Protein AF-A0A1B6K9X6-F1 (afdb_monomer_lite)

InterPro domains:
  IPR027413 GroEL-like equatorial domain superfamily [G3DSA:1.10.560.10] (1-135)
  IPR027413 GroEL-like equatorial domain superfamily [SSF48592] (14-381)
  IPR042619 BBSome complex assembly protein BBS10 [PTHR14667] (16-102)

Radius of gyration: 28.24 Å; chains: 1; bounding box: 78×57×78 Å

Foldseek 3Di:
DDDDPPPPPVDPLVVLVVLLVLLVVLLVQQVQLDFLNRAFDQAPDPRFTWSASLVSLCSNPVDQDPPPSNNVLNVVLVVCCVQQLHCSNVVSVVVSVLSVVCSVVVDPVVSVVVVVVLVVLVVVCQVPPPFPLDPDLVNLLVLQLRLLSSIDDPVLSVLLSVALSVVVVLPPDLVVLVVCLVLVVQQEAEDAQDAQNPKHKDAFGWWDFDFPDDQDPPPQKFQEDEDDDDPPDDDDPVVVLVCLVVCCVVVCVPPLNLRGQEYEAAPDDDDPVSCVVCVVSNHGYTYHTHPSNVCVVVVVPFHDRGDMWGWDDDDPIITTRTPSRIGIHGYYHHPSVSVNSSSSSSSSSSNVSSCRVVSHGDDDDDCPVVVVSVVSVVVVCVVDPPPPPDDDD

pLDDT: mean 75.6, std 16.77, range [28.75, 97.88]

Sequence (393 aa):
MIRARGTVVHNKEWVVGRVLQASEELVQLVSDAVGPDGRAVLAHPLTTLTRSGAHILNLTFPSTPTDTTLSLLLRSASELHESAGDGVKSFLILVNALLKQVAIKNNGYGLLNELSVLQTLLCSVMSTTKCTCVLTNEVLSGVIATFFSTRFAPTVSAVLSRLVFLWVTKLKNVSEIYRYINNFSSLCIKFNSFPVTSSSVQDGFLIKGLSVRKLPTSENKCFLKVYYQPLDSSPDVGDIETDIIDIIKVDIDSSDYLDCNVLFVTNVVLEERAMFLLNFKNIFAIHGVTVDSIKFLFEHNSVKDGVVVEYHYINEFLWISLQNVSQLLLKGPSATFTKDYSDSVLDCLKMLMFSFKDKSCTVNAGGHFELALVKKIFSESQSKAFTVRMPPV

Structure (mmCIF, N/CA/C/O backbone):
data_AF-A0A1B6K9X6-F1
#
_entry.id   AF-A0A1B6K9X6-F1
#
loop_
_atom_site.group_PDB
_atom_site.id
_atom_site.type_symbol
_atom_site.label_atom_id
_atom_site.label_alt_id
_atom_site.label_comp_id
_atom_site.label_asym_id
_atom_site.label_entity_id
_atom_site.label_seq_id
_atom_site.pdbx_PDB_ins_code
_atom_site.Cartn_x
_atom_site.Cartn_y
_atom_site.Cartn_z
_atom_site.occupancy
_atom_site.B_iso_or_equiv
_atom_site.auth_seq_id
_atom_site.auth_comp_id
_atom_site.auth_asym_id
_atom_site.auth_atom_id
_atom_site.pdbx_PDB_model_num
ATOM 1 N N . MET A 1 1 ? 52.983 -34.587 -20.537 1.00 35.69 1 MET A N 1
ATOM 2 C CA . MET A 1 1 ? 53.032 -33.110 -20.472 1.00 35.69 1 MET A CA 1
ATOM 3 C C . MET A 1 1 ? 51.782 -32.576 -21.167 1.00 35.69 1 MET A C 1
ATOM 5 O O . MET A 1 1 ? 51.754 -32.458 -22.383 1.00 35.69 1 MET A O 1
ATOM 9 N N . ILE A 1 2 ? 50.695 -32.413 -20.409 1.00 31.45 2 ILE A N 1
ATOM 10 C CA . ILE A 1 2 ? 49.364 -32.076 -20.932 1.00 31.45 2 ILE A CA 1
ATOM 11 C C . ILE A 1 2 ? 49.304 -30.560 -21.139 1.00 31.45 2 ILE A C 1
ATOM 13 O O . ILE A 1 2 ? 49.302 -29.798 -20.175 1.00 31.45 2 ILE A O 1
ATOM 17 N N . ARG A 1 3 ? 49.274 -30.114 -22.399 1.00 34.97 3 ARG A N 1
ATOM 18 C CA . ARG A 1 3 ? 48.853 -28.755 -22.756 1.00 34.97 3 ARG A CA 1
ATOM 19 C C . ARG A 1 3 ? 47.348 -28.776 -23.000 1.00 34.97 3 ARG A C 1
ATOM 21 O O . ARG A 1 3 ? 46.900 -29.111 -24.086 1.00 34.97 3 ARG A O 1
ATOM 28 N N . ALA A 1 4 ? 46.592 -28.378 -21.987 1.00 35.78 4 ALA A N 1
ATOM 29 C CA . ALA A 1 4 ? 45.222 -27.914 -22.142 1.00 35.78 4 ALA A C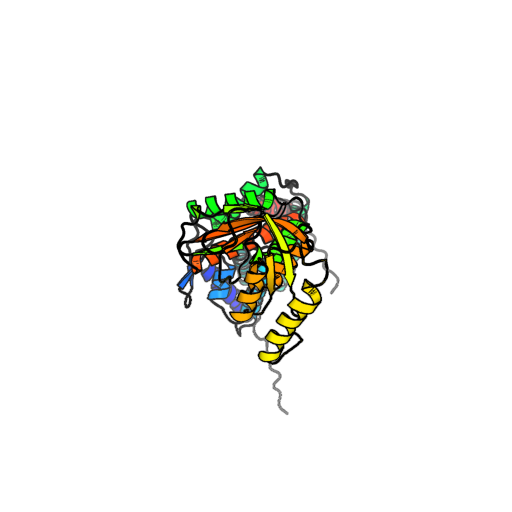A 1
ATOM 30 C C . ALA A 1 4 ? 45.046 -26.690 -21.237 1.00 35.78 4 ALA A C 1
ATOM 32 O O . ALA A 1 4 ? 44.646 -26.787 -20.084 1.00 35.78 4 ALA A O 1
ATOM 33 N N . ARG A 1 5 ? 45.407 -25.518 -21.758 1.00 35.75 5 ARG A N 1
ATOM 34 C CA . ARG A 1 5 ? 44.849 -24.243 -21.298 1.00 35.75 5 ARG A CA 1
ATOM 35 C C . ARG A 1 5 ? 44.069 -23.669 -22.469 1.00 35.75 5 ARG A C 1
ATOM 37 O O . ARG A 1 5 ? 44.508 -22.734 -23.125 1.00 35.75 5 ARG A O 1
ATOM 44 N N . GLY A 1 6 ? 42.935 -24.305 -22.754 1.00 31.83 6 GLY A N 1
ATOM 45 C CA . GLY A 1 6 ? 41.831 -23.615 -23.398 1.00 31.83 6 GLY A CA 1
ATOM 46 C C . GLY A 1 6 ? 41.318 -22.615 -22.377 1.00 31.83 6 GLY A C 1
ATOM 47 O O . GLY A 1 6 ? 40.619 -22.981 -21.437 1.00 31.83 6 GLY A O 1
ATOM 48 N N . THR A 1 7 ? 41.767 -21.371 -22.490 1.00 35.72 7 THR A N 1
ATOM 49 C CA . THR A 1 7 ? 41.155 -20.247 -21.796 1.00 35.72 7 THR A CA 1
ATOM 50 C C . THR A 1 7 ? 39.689 -20.245 -22.187 1.00 35.72 7 THR A C 1
ATOM 52 O O . THR A 1 7 ? 39.345 -20.103 -23.359 1.00 35.72 7 THR A O 1
ATOM 55 N N . VAL A 1 8 ? 38.835 -20.467 -21.196 1.00 38.91 8 VAL A N 1
ATOM 56 C CA . VAL A 1 8 ? 37.388 -20.368 -21.308 1.00 38.91 8 VAL A CA 1
ATOM 57 C C . VAL A 1 8 ? 37.057 -18.914 -21.639 1.00 38.91 8 VAL A C 1
ATOM 59 O O . VAL A 1 8 ? 36.835 -18.083 -20.764 1.00 38.91 8 VAL A O 1
ATOM 62 N N . VAL A 1 9 ? 37.061 -18.585 -22.929 1.00 39.59 9 VAL A N 1
ATOM 63 C CA . VAL A 1 9 ? 36.376 -17.412 -23.466 1.00 39.59 9 VAL A CA 1
ATOM 64 C C . VAL A 1 9 ? 34.896 -17.787 -23.475 1.00 39.59 9 VAL A C 1
ATOM 66 O O . VAL A 1 9 ? 34.323 -18.111 -24.512 1.00 39.59 9 VAL A O 1
ATOM 69 N N . HIS A 1 10 ? 34.270 -17.830 -22.295 1.00 44.19 10 HIS A N 1
ATOM 70 C CA . HIS A 1 10 ? 32.813 -17.866 -22.214 1.00 44.19 10 HIS A CA 1
ATOM 71 C C . HIS A 1 10 ? 32.289 -16.494 -22.642 1.00 44.19 10 HIS A C 1
ATOM 73 O O . HIS A 1 10 ? 32.187 -15.542 -21.877 1.00 44.19 10 HIS A O 1
ATOM 79 N N . ASN A 1 11 ? 32.093 -16.430 -23.954 1.00 52.91 11 ASN A N 1
ATOM 80 C CA . ASN A 1 11 ? 31.238 -15.588 -24.765 1.00 52.91 11 ASN A CA 1
ATOM 81 C C . ASN A 1 11 ? 30.475 -14.477 -24.010 1.00 52.91 11 ASN A C 1
ATOM 83 O O . ASN A 1 11 ? 29.384 -14.694 -23.486 1.00 52.91 11 ASN A O 1
ATOM 87 N N . LYS A 1 12 ? 31.025 -13.255 -23.998 1.00 57.97 12 LYS A N 1
ATOM 88 C CA . LYS A 1 12 ? 30.347 -12.051 -23.475 1.00 57.97 12 LYS A CA 1
ATOM 89 C C . LYS A 1 12 ? 28.970 -11.834 -24.117 1.00 57.97 12 LYS A C 1
ATOM 91 O O . LYS A 1 12 ? 28.047 -11.403 -23.434 1.00 57.97 12 LYS A O 1
ATOM 96 N N . GLU A 1 13 ? 28.822 -12.200 -25.390 1.00 60.56 13 GLU A N 1
ATOM 97 C CA . GLU A 1 13 ? 27.548 -12.161 -26.122 1.00 60.56 13 GLU A CA 1
ATOM 98 C C . GLU A 1 13 ? 26.481 -13.060 -25.483 1.00 60.56 13 GLU A C 1
ATOM 100 O O . GLU A 1 13 ? 25.312 -12.693 -25.411 1.00 60.56 13 GLU A O 1
ATOM 105 N N . TRP A 1 14 ? 26.880 -14.208 -24.933 1.00 63.12 14 TRP A N 1
ATOM 106 C CA . TRP A 1 14 ? 25.955 -15.151 -24.304 1.00 63.12 14 TRP A CA 1
ATOM 107 C C . TRP A 1 14 ? 25.455 -14.671 -22.938 1.00 63.12 14 TRP A C 1
ATOM 109 O O . TRP A 1 14 ? 24.299 -14.899 -22.588 1.00 63.12 14 TRP A O 1
ATOM 119 N N . VAL A 1 15 ? 26.296 -13.959 -22.179 1.00 70.31 15 VAL A N 1
ATOM 120 C CA . VAL A 1 15 ? 25.890 -13.344 -20.905 1.00 70.31 15 VAL A CA 1
ATOM 121 C C . VAL A 1 15 ? 24.918 -12.191 -21.153 1.00 70.31 15 VAL A C 1
ATOM 123 O O . VAL A 1 15 ? 23.877 -12.133 -20.507 1.00 70.31 15 VAL A O 1
ATOM 126 N N . VAL A 1 16 ? 25.204 -11.312 -22.123 1.00 71.75 16 VAL A N 1
ATOM 127 C CA . VAL A 1 16 ? 24.295 -10.210 -22.492 1.00 71.75 16 VAL A CA 1
ATOM 128 C C . VAL A 1 16 ? 22.963 -10.752 -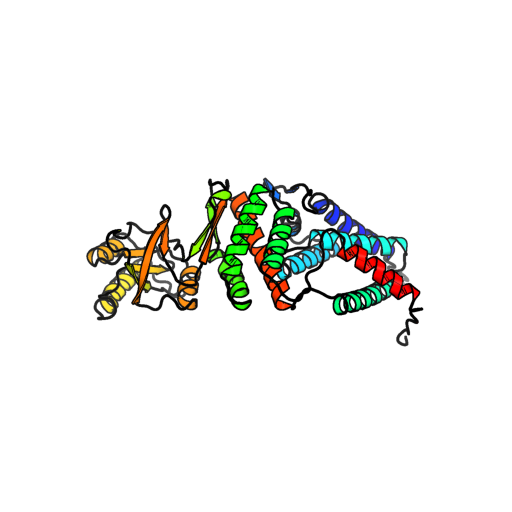23.014 1.00 71.75 16 VAL A C 1
ATOM 130 O O . VAL A 1 16 ? 21.914 -10.262 -22.603 1.00 71.75 16 VAL A O 1
ATOM 133 N N . GLY A 1 17 ? 22.993 -11.800 -23.845 1.00 76.56 17 GLY A N 1
ATOM 134 C CA . GLY A 1 17 ? 21.786 -12.468 -24.336 1.00 76.56 17 GLY A CA 1
ATOM 135 C C . GLY A 1 17 ? 20.910 -13.027 -23.212 1.00 76.56 17 GLY A C 1
ATOM 136 O O . GLY A 1 17 ? 19.704 -12.803 -23.215 1.00 76.56 17 GLY A O 1
ATOM 137 N N . ARG A 1 18 ? 21.508 -13.676 -22.202 1.00 80.44 18 ARG A N 1
ATOM 138 C CA . ARG A 1 18 ? 20.775 -14.176 -21.024 1.00 80.44 18 ARG A CA 1
ATOM 139 C C . ARG A 1 18 ? 20.165 -13.065 -20.175 1.00 80.44 18 ARG A C 1
ATOM 141 O O . ARG A 1 18 ? 19.026 -13.190 -19.742 1.00 80.44 18 ARG A O 1
ATOM 148 N N . VAL A 1 19 ? 20.909 -11.982 -19.942 1.00 83.19 19 VAL A N 1
ATOM 149 C CA . VAL A 1 19 ? 20.421 -10.837 -19.153 1.00 83.19 19 VAL A CA 1
ATOM 150 C C . VAL A 1 19 ? 19.262 -10.145 -19.857 1.00 83.19 19 VAL A C 1
ATOM 152 O O . VAL A 1 19 ? 18.264 -9.811 -19.218 1.00 83.19 19 VAL A O 1
ATOM 155 N N . LEU A 1 20 ? 19.374 -9.966 -21.174 1.00 86.00 20 LEU A N 1
ATOM 156 C CA . LEU A 1 20 ? 18.296 -9.417 -21.979 1.00 86.00 20 LEU A CA 1
ATOM 157 C C . LEU A 1 20 ? 17.062 -10.321 -21.928 1.00 86.00 20 LEU A C 1
ATOM 159 O O . LEU A 1 20 ? 15.985 -9.826 -21.623 1.00 86.00 20 LEU A O 1
ATOM 163 N N . GLN A 1 21 ? 17.225 -11.630 -22.136 1.00 89.44 21 GLN A N 1
ATOM 164 C CA . GLN A 1 21 ? 16.117 -12.582 -22.080 1.00 89.44 21 GLN A CA 1
ATOM 165 C C . GLN A 1 21 ? 15.398 -12.539 -20.723 1.00 89.44 21 GLN A C 1
ATOM 167 O O . GLN A 1 21 ? 14.182 -12.372 -20.682 1.00 89.44 21 GLN A O 1
ATOM 172 N N . ALA A 1 22 ? 16.137 -12.607 -19.611 1.00 89.38 22 ALA A N 1
ATOM 173 C CA . ALA A 1 22 ? 15.551 -12.527 -18.273 1.00 89.38 22 ALA A CA 1
ATOM 174 C C . ALA A 1 22 ? 14.790 -11.205 -18.059 1.00 89.38 22 ALA A C 1
ATOM 176 O O . ALA A 1 22 ? 13.700 -11.185 -17.489 1.00 89.38 22 ALA A O 1
ATOM 177 N N . SER A 1 23 ? 15.334 -10.085 -18.545 1.00 91.69 23 SER A N 1
ATOM 178 C CA . SER A 1 23 ? 14.653 -8.792 -18.467 1.00 91.69 23 SER A CA 1
ATOM 179 C C . SER A 1 23 ? 13.409 -8.718 -19.358 1.00 91.69 23 SER A C 1
ATOM 181 O O . SER A 1 23 ? 12.440 -8.061 -18.977 1.00 91.69 23 SER A O 1
ATOM 183 N N . GLU A 1 24 ? 13.418 -9.349 -20.532 1.00 93.19 24 GLU A N 1
ATOM 184 C CA . GLU A 1 24 ? 12.264 -9.424 -21.431 1.00 93.19 24 GLU A CA 1
ATOM 185 C C . GLU A 1 24 ? 11.139 -10.263 -20.830 1.00 93.19 24 GLU A C 1
ATOM 187 O O . GLU A 1 24 ? 9.991 -9.821 -20.857 1.00 93.19 24 GLU A O 1
ATOM 192 N N . GLU A 1 25 ? 11.469 -11.402 -20.217 1.00 90.94 25 GLU A N 1
ATOM 193 C CA . GLU A 1 25 ? 10.521 -12.244 -19.482 1.00 90.94 25 GLU A CA 1
ATOM 194 C C . GLU A 1 25 ? 9.832 -11.444 -18.366 1.00 90.94 25 GLU A C 1
ATOM 196 O O . GLU A 1 25 ? 8.603 -11.416 -18.279 1.00 90.94 25 GLU A O 1
ATOM 201 N N . LEU A 1 26 ? 10.602 -10.703 -17.559 1.00 92.81 26 LEU A N 1
ATOM 202 C CA . LEU A 1 26 ? 10.048 -9.845 -16.508 1.00 92.81 26 LEU A CA 1
ATOM 203 C C . LEU A 1 26 ? 9.158 -8.724 -17.058 1.00 92.81 26 LEU A C 1
ATOM 205 O O . LEU A 1 26 ? 8.094 -8.455 -16.500 1.00 92.81 26 LEU A O 1
ATOM 209 N N . VAL A 1 27 ? 9.570 -8.062 -18.144 1.00 94.06 27 VAL A N 1
ATOM 210 C CA . VAL A 1 27 ? 8.758 -7.010 -18.773 1.00 94.06 27 VAL A CA 1
ATOM 211 C C . VAL A 1 27 ? 7.464 -7.581 -19.331 1.00 94.06 27 VAL A C 1
ATOM 213 O O . VAL A 1 27 ? 6.418 -6.964 -19.148 1.00 94.06 27 VAL A O 1
ATOM 216 N N . GLN A 1 28 ? 7.500 -8.755 -19.958 1.00 92.12 28 GLN A N 1
ATOM 217 C CA . GLN A 1 28 ? 6.307 -9.393 -20.502 1.00 92.12 28 GLN A CA 1
ATOM 218 C C . GLN A 1 28 ? 5.256 -9.630 -19.410 1.00 92.12 28 GLN A C 1
ATOM 220 O O . GLN A 1 28 ? 4.089 -9.314 -19.625 1.00 92.12 28 GLN A O 1
ATOM 225 N N . LEU A 1 29 ? 5.675 -10.063 -18.215 1.00 90.19 29 LEU A N 1
ATOM 226 C CA . LEU A 1 29 ? 4.779 -10.284 -17.073 1.00 90.19 29 LEU A CA 1
ATOM 227 C C . LEU A 1 29 ? 4.070 -9.013 -16.587 1.00 90.19 29 LEU A C 1
ATOM 229 O O . LEU A 1 29 ? 2.934 -9.083 -16.120 1.00 90.19 29 LEU A O 1
ATOM 233 N N . VAL A 1 30 ? 4.735 -7.855 -16.652 1.00 91.81 30 VAL A N 1
ATOM 234 C CA . VAL A 1 30 ? 4.216 -6.608 -16.061 1.00 91.81 30 VAL A CA 1
ATOM 235 C C . VAL A 1 30 ? 3.679 -5.607 -17.081 1.00 91.81 30 VAL A C 1
ATOM 237 O O . VAL A 1 30 ? 2.974 -4.675 -16.692 1.00 91.81 30 VAL A O 1
ATOM 240 N N . SER A 1 31 ? 4.014 -5.771 -18.363 1.00 88.62 31 SER A N 1
ATOM 241 C CA . SER A 1 31 ? 3.718 -4.810 -19.435 1.00 88.62 31 SER A CA 1
ATOM 242 C C . SER A 1 31 ? 2.223 -4.566 -19.622 1.00 88.62 31 SER A C 1
ATOM 244 O O . SER A 1 31 ? 1.802 -3.415 -19.736 1.00 88.62 31 SER A O 1
ATOM 246 N N . ASP A 1 32 ? 1.417 -5.624 -19.535 1.00 87.38 32 ASP A N 1
ATOM 247 C CA . ASP A 1 32 ? -0.037 -5.532 -19.652 1.00 87.38 32 ASP A CA 1
ATOM 248 C C . ASP A 1 32 ? -0.670 -4.704 -18.526 1.00 87.38 32 ASP A C 1
ATOM 250 O O . ASP A 1 32 ? -1.760 -4.171 -18.711 1.00 87.38 32 ASP A O 1
ATOM 254 N N . ALA A 1 33 ? 0.003 -4.549 -17.380 1.00 88.69 33 ALA A N 1
ATOM 255 C CA . ALA A 1 33 ? -0.499 -3.837 -16.204 1.00 88.69 33 ALA A CA 1
ATOM 256 C C . ALA A 1 33 ? -0.038 -2.369 -16.108 1.00 88.69 33 ALA A C 1
ATOM 258 O O . ALA A 1 33 ? -0.209 -1.735 -15.063 1.00 88.69 33 ALA A O 1
ATOM 259 N N . VAL A 1 34 ? 0.601 -1.819 -17.145 1.00 87.25 34 VAL A N 1
ATOM 260 C CA . VAL A 1 34 ? 1.167 -0.459 -17.130 1.00 87.25 34 VAL A CA 1
ATOM 261 C C . VAL A 1 34 ? 0.091 0.606 -17.353 1.00 87.25 34 VAL A C 1
ATOM 263 O O . VAL A 1 34 ? -0.699 0.525 -18.287 1.00 87.25 34 VAL A O 1
ATOM 266 N N . GLY A 1 35 ? 0.125 1.660 -16.533 1.00 82.31 35 GLY A N 1
ATOM 267 C CA . GLY A 1 35 ? -0.738 2.833 -16.685 1.00 82.31 35 GLY A CA 1
ATOM 268 C C . GLY A 1 35 ? -2.183 2.634 -16.197 1.00 82.31 35 GLY A C 1
ATOM 269 O O . GLY A 1 35 ? -2.524 1.578 -15.665 1.00 82.31 35 GLY A O 1
ATOM 270 N N . PRO A 1 36 ? -3.038 3.662 -16.341 1.00 79.12 36 PRO A N 1
ATOM 271 C CA . PRO A 1 36 ? -4.441 3.619 -15.905 1.00 79.12 36 PRO A CA 1
ATOM 272 C C . PRO A 1 36 ? -5.290 2.609 -16.694 1.00 79.12 36 PRO A C 1
ATOM 274 O O . PRO A 1 36 ? -6.142 1.924 -16.119 1.00 79.12 36 PRO A O 1
ATOM 277 N N . ASP A 1 37 ? -4.995 2.457 -17.986 1.00 83.19 37 ASP A N 1
ATOM 278 C CA . ASP A 1 37 ? -5.657 1.507 -18.890 1.00 83.19 37 ASP A CA 1
ATOM 279 C C . ASP A 1 37 ? -5.031 0.101 -18.851 1.00 83.19 37 ASP A C 1
ATOM 281 O O . ASP A 1 37 ? -5.462 -0.802 -19.574 1.00 83.19 37 ASP A O 1
ATOM 285 N N . GLY A 1 38 ? -4.028 -0.103 -17.990 1.00 83.75 38 GLY A N 1
ATOM 286 C CA . GLY A 1 38 ? -3.403 -1.398 -17.762 1.00 83.75 38 GLY A CA 1
ATOM 287 C C . GLY A 1 38 ? -4.415 -2.444 -17.288 1.00 83.75 38 GLY A C 1
ATOM 288 O O . GLY A 1 38 ? -5.333 -2.174 -16.508 1.00 83.75 38 GLY A O 1
ATOM 289 N N . ARG A 1 39 ? -4.251 -3.677 -17.754 1.00 85.81 39 ARG A N 1
ATOM 290 C CA . ARG A 1 39 ? -5.069 -4.829 -17.382 1.00 85.81 39 ARG A CA 1
ATOM 291 C C . ARG A 1 39 ? -4.602 -5.396 -16.046 1.00 85.81 39 ARG A C 1
ATOM 293 O O . ARG A 1 39 ? -3.418 -5.401 -15.724 1.00 85.81 39 ARG A O 1
ATOM 300 N N . ALA A 1 40 ? -5.554 -5.882 -15.252 1.00 84.00 40 ALA A N 1
ATOM 301 C CA . ALA A 1 40 ? -5.207 -6.683 -14.085 1.00 84.00 40 ALA A CA 1
ATOM 302 C C . ALA A 1 40 ? -4.671 -8.038 -14.551 1.00 84.00 40 ALA A C 1
ATOM 304 O O . ALA A 1 40 ? -5.253 -8.661 -15.441 1.00 84.00 40 ALA A O 1
ATOM 305 N N . VAL A 1 41 ? -3.584 -8.485 -13.935 1.00 85.19 41 VAL A N 1
ATOM 306 C CA . VAL A 1 41 ? -2.979 -9.789 -14.192 1.00 85.19 41 VAL A CA 1
ATOM 307 C C . VAL A 1 41 ? -3.493 -10.761 -13.139 1.00 85.19 41 VAL A C 1
ATOM 309 O O . VAL A 1 41 ? -3.502 -10.452 -11.945 1.00 85.19 41 VAL A O 1
ATOM 312 N N . LEU A 1 42 ? -3.950 -11.928 -13.592 1.00 82.00 42 LEU A N 1
ATOM 313 C CA . LEU A 1 42 ? -4.310 -13.043 -12.725 1.00 82.00 42 LEU A CA 1
ATOM 314 C C . LEU A 1 42 ? -3.062 -13.898 -12.499 1.00 82.00 42 LEU A C 1
ATOM 316 O O . LEU A 1 42 ? -2.611 -14.576 -13.420 1.00 82.00 42 LEU A O 1
ATOM 320 N N . ALA A 1 43 ? -2.518 -13.883 -11.284 1.00 72.19 43 ALA A N 1
ATOM 321 C CA . ALA A 1 43 ? -1.361 -14.706 -10.948 1.00 72.19 43 ALA A CA 1
ATOM 322 C C . ALA A 1 43 ? -1.794 -16.012 -10.253 1.00 72.19 43 ALA A C 1
ATOM 324 O O . ALA A 1 43 ? -2.485 -16.005 -9.228 1.00 72.19 43 ALA A O 1
ATOM 325 N N . HIS A 1 44 ? -1.388 -17.146 -10.825 1.00 63.06 44 HIS A N 1
ATOM 326 C CA . HIS A 1 44 ? -1.560 -18.491 -10.264 1.00 63.06 44 HIS A CA 1
ATOM 327 C C . HIS A 1 44 ? -0.393 -18.791 -9.300 1.00 63.06 44 HIS A C 1
ATOM 329 O O . HIS A 1 44 ? 0.727 -18.406 -9.630 1.00 63.06 44 HIS A O 1
ATOM 335 N N . PRO A 1 45 ? -0.580 -19.460 -8.139 1.00 57.69 45 PRO A N 1
ATOM 336 C CA . PRO A 1 45 ? -1.731 -20.274 -7.709 1.00 57.69 45 PRO A CA 1
ATOM 337 C C . PRO A 1 45 ? -2.803 -19.565 -6.877 1.00 57.69 45 PRO A C 1
ATOM 339 O O . PRO A 1 45 ? -3.807 -20.180 -6.534 1.00 57.69 45 PRO A O 1
ATOM 342 N N . LEU A 1 46 ? -2.630 -18.287 -6.544 1.00 60.00 46 LEU A N 1
ATOM 343 C CA . LEU A 1 46 ? -3.439 -17.639 -5.503 1.00 60.00 46 LEU A CA 1
ATOM 344 C C . LEU A 1 46 ? -4.743 -16.992 -6.000 1.00 60.00 46 LEU A C 1
ATOM 346 O O . LEU A 1 46 ? -5.461 -16.390 -5.206 1.00 60.00 46 LEU A O 1
ATOM 350 N N . THR A 1 47 ? -5.099 -17.132 -7.284 1.00 72.38 47 THR A N 1
ATOM 351 C CA . THR A 1 47 ? -6.291 -16.498 -7.899 1.00 72.38 47 THR A CA 1
ATOM 352 C C . THR A 1 47 ? -6.399 -14.994 -7.597 1.00 72.38 47 THR A C 1
ATOM 354 O O . THR A 1 47 ? -7.489 -14.429 -7.522 1.00 72.38 47 THR A O 1
ATOM 357 N N . THR A 1 48 ? -5.257 -14.331 -7.405 1.00 78.56 48 THR A N 1
ATOM 358 C CA . THR A 1 48 ? -5.199 -12.909 -7.065 1.00 78.56 48 THR A CA 1
ATOM 359 C C . THR A 1 48 ? -5.121 -12.097 -8.349 1.00 78.56 48 THR A C 1
ATOM 361 O O . THR A 1 48 ? -4.222 -12.301 -9.166 1.00 78.56 48 THR A O 1
ATOM 364 N N . LEU A 1 49 ? -6.062 -11.169 -8.515 1.00 83.75 49 LEU A N 1
ATOM 365 C CA . LEU A 1 49 ? -6.025 -10.148 -9.558 1.00 83.75 49 LEU A CA 1
ATOM 366 C C . LEU A 1 49 ? -5.298 -8.922 -9.020 1.00 83.75 49 LEU A C 1
ATOM 368 O O . LEU A 1 49 ? -5.703 -8.374 -7.999 1.00 83.75 49 LEU A O 1
ATOM 372 N N . THR A 1 50 ? -4.252 -8.471 -9.708 1.00 86.19 50 THR A N 1
ATOM 373 C CA . THR A 1 50 ? -3.532 -7.256 -9.310 1.00 86.19 50 THR A CA 1
ATOM 374 C C . THR A 1 50 ? -2.964 -6.509 -10.515 1.00 86.19 50 THR A C 1
ATOM 376 O O . THR A 1 50 ? -2.723 -7.083 -11.576 1.00 86.19 50 THR A O 1
ATOM 379 N N . ARG A 1 51 ? -2.759 -5.200 -10.348 1.00 88.38 51 ARG A N 1
ATOM 380 C CA . ARG A 1 51 ? -2.026 -4.332 -11.289 1.00 88.38 51 ARG A CA 1
ATOM 381 C C . ARG A 1 51 ? -0.681 -3.861 -10.719 1.00 88.38 51 ARG A C 1
ATOM 383 O O . ARG A 1 51 ? 0.057 -3.124 -11.380 1.00 88.38 51 ARG A O 1
ATOM 390 N N . SER A 1 52 ? -0.354 -4.236 -9.479 1.00 88.88 52 SER A N 1
ATOM 391 C CA . SER A 1 52 ? 0.919 -3.877 -8.847 1.00 88.88 52 SER A CA 1
ATOM 392 C C . SER A 1 52 ? 2.050 -4.712 -9.444 1.00 88.88 52 SER A C 1
ATOM 394 O O . SER A 1 52 ? 1.997 -5.937 -9.423 1.00 88.88 52 SER A O 1
ATOM 396 N N . GLY A 1 53 ? 3.092 -4.047 -9.954 1.00 91.25 53 GLY A N 1
ATOM 397 C CA . GLY A 1 53 ? 4.249 -4.735 -10.531 1.00 91.25 53 GLY A CA 1
ATOM 398 C C . GLY A 1 53 ? 4.950 -5.617 -9.500 1.00 91.25 53 GLY A C 1
ATOM 399 O O . GLY A 1 53 ? 5.212 -6.778 -9.776 1.00 91.25 53 GLY A O 1
ATOM 400 N N . ALA A 1 54 ? 5.162 -5.102 -8.286 1.00 91.12 54 ALA A N 1
ATOM 401 C CA . ALA A 1 54 ? 5.767 -5.867 -7.198 1.00 91.12 54 ALA A CA 1
ATOM 402 C C . ALA A 1 54 ? 4.935 -7.106 -6.832 1.00 91.12 54 ALA A C 1
ATOM 404 O O . ALA A 1 54 ? 5.483 -8.195 -6.688 1.00 91.12 54 ALA A O 1
ATOM 405 N N . HIS A 1 55 ? 3.606 -6.970 -6.748 1.00 89.12 55 HIS A N 1
ATOM 406 C CA . HIS A 1 55 ? 2.735 -8.109 -6.452 1.00 89.12 55 HIS A CA 1
ATOM 407 C C . HIS A 1 55 ? 2.748 -9.153 -7.574 1.00 89.12 55 HIS A C 1
ATOM 409 O O . HIS A 1 55 ? 2.827 -10.338 -7.272 1.00 89.12 55 HIS A O 1
ATOM 415 N N . ILE A 1 56 ? 2.729 -8.743 -8.850 1.00 91.12 56 ILE A N 1
ATOM 416 C CA . ILE A 1 56 ? 2.853 -9.673 -9.989 1.00 91.12 56 ILE A CA 1
ATOM 417 C C . ILE A 1 56 ? 4.143 -10.492 -9.860 1.00 91.12 56 ILE A C 1
ATOM 419 O O . ILE A 1 56 ? 4.102 -11.719 -9.961 1.00 91.12 56 ILE A O 1
ATOM 423 N N . LEU A 1 57 ? 5.272 -9.832 -9.584 1.00 91.38 57 LEU A N 1
ATOM 424 C CA . LEU A 1 57 ? 6.571 -10.494 -9.445 1.00 91.38 57 LEU A CA 1
ATOM 425 C C . LEU A 1 57 ? 6.605 -11.445 -8.244 1.00 91.38 57 LEU A C 1
ATOM 427 O O . LEU A 1 57 ? 6.986 -12.598 -8.413 1.00 91.38 57 LEU A O 1
ATOM 431 N N . ASN A 1 58 ? 6.143 -11.010 -7.070 1.00 89.56 58 ASN A N 1
ATOM 432 C CA . ASN A 1 58 ? 6.132 -11.833 -5.854 1.00 89.56 58 ASN A CA 1
ATOM 433 C C . ASN A 1 58 ? 5.202 -13.050 -5.968 1.00 89.56 58 ASN A C 1
ATOM 435 O O . ASN A 1 58 ? 5.489 -14.104 -5.407 1.00 89.56 58 ASN A O 1
ATOM 439 N N . LEU A 1 59 ? 4.086 -12.921 -6.692 1.00 88.00 59 LEU A N 1
ATOM 440 C CA . LEU A 1 59 ? 3.166 -14.035 -6.932 1.00 88.00 59 LEU A CA 1
ATOM 441 C C . LEU A 1 59 ? 3.721 -15.025 -7.963 1.00 88.00 59 LEU A C 1
ATOM 443 O O . LEU A 1 59 ? 3.486 -16.223 -7.836 1.00 88.00 59 LEU A O 1
ATOM 447 N N . THR A 1 60 ? 4.460 -14.534 -8.961 1.00 88.31 60 THR A N 1
ATOM 448 C CA . THR A 1 60 ? 5.084 -15.374 -9.997 1.00 88.31 60 THR A CA 1
ATOM 449 C C . THR A 1 60 ? 6.339 -16.078 -9.475 1.00 88.31 60 THR A C 1
ATOM 451 O O . THR A 1 60 ? 6.590 -17.233 -9.812 1.00 88.31 60 THR A O 1
ATOM 454 N N . PHE A 1 61 ? 7.108 -15.404 -8.616 1.00 88.06 61 PHE A N 1
ATOM 455 C CA . PHE A 1 61 ? 8.366 -15.882 -8.043 1.00 88.06 61 PHE A CA 1
ATOM 456 C C . PHE A 1 61 ? 8.307 -15.837 -6.505 1.00 88.06 61 PHE A C 1
ATOM 458 O O . PHE A 1 61 ? 8.936 -14.978 -5.888 1.00 88.06 61 PHE A O 1
ATOM 465 N N . PRO A 1 62 ? 7.567 -16.760 -5.857 1.00 81.12 62 PRO A N 1
ATOM 466 C CA . PRO A 1 62 ? 7.407 -16.765 -4.399 1.00 81.12 62 PRO A CA 1
ATOM 467 C C . PRO A 1 62 ? 8.704 -17.096 -3.642 1.00 81.12 62 PRO A C 1
ATOM 469 O O . PRO A 1 62 ? 8.810 -16.843 -2.445 1.00 81.12 62 PRO A O 1
ATOM 472 N N . SER A 1 63 ? 9.690 -17.669 -4.332 1.00 83.69 63 SER A N 1
ATOM 473 C CA . SER A 1 63 ? 11.028 -17.962 -3.821 1.00 83.69 63 SER A CA 1
ATOM 474 C C . SER A 1 63 ? 12.081 -17.381 -4.754 1.00 83.69 63 SER A C 1
ATOM 476 O O . SER A 1 63 ? 11.880 -17.365 -5.970 1.00 83.69 63 SER A O 1
ATOM 478 N N . THR A 1 64 ? 13.226 -16.976 -4.200 1.00 79.31 64 THR A N 1
ATOM 479 C CA . THR A 1 64 ? 14.352 -16.448 -4.977 1.00 79.31 64 THR A CA 1
ATOM 480 C C . THR A 1 64 ? 14.756 -17.435 -6.080 1.00 79.31 64 THR A C 1
ATOM 482 O O . THR A 1 64 ? 15.113 -18.574 -5.761 1.00 79.31 64 THR A O 1
ATOM 485 N N . PRO A 1 65 ? 14.701 -17.040 -7.365 1.00 84.12 65 PRO A N 1
ATOM 486 C CA . PRO A 1 65 ? 15.079 -17.932 -8.449 1.00 84.12 65 PRO A CA 1
ATOM 487 C C . PRO A 1 65 ? 16.565 -18.294 -8.391 1.00 84.12 65 PRO A C 1
ATOM 489 O O . PRO A 1 65 ? 17.397 -17.519 -7.921 1.00 84.12 65 PRO A O 1
ATOM 492 N N . THR A 1 66 ? 16.896 -19.479 -8.905 1.00 83.50 66 THR A N 1
ATOM 493 C CA . THR A 1 66 ? 18.276 -19.987 -8.969 1.00 83.50 66 THR A CA 1
ATOM 494 C C . THR A 1 66 ? 19.132 -19.256 -10.004 1.00 83.50 66 THR A C 1
ATOM 496 O O . THR A 1 66 ? 20.356 -19.234 -9.878 1.00 83.50 66 THR A O 1
ATOM 499 N N . ASP A 1 67 ? 18.510 -18.642 -11.014 1.00 85.69 67 ASP A N 1
ATOM 500 C CA . ASP A 1 67 ? 19.201 -17.780 -11.970 1.00 85.69 67 ASP A CA 1
ATOM 501 C C . ASP A 1 67 ? 19.639 -16.476 -11.284 1.00 85.69 67 ASP A C 1
ATOM 503 O O . ASP A 1 67 ? 18.818 -15.678 -10.825 1.00 85.69 67 ASP A O 1
ATOM 507 N N . THR A 1 68 ? 20.953 -16.254 -11.226 1.00 84.81 68 THR A N 1
ATOM 508 C CA . THR A 1 68 ? 21.568 -15.101 -10.555 1.00 84.81 68 THR A CA 1
ATOM 509 C C . THR A 1 68 ? 21.186 -13.761 -11.178 1.00 84.81 68 THR A C 1
ATOM 511 O O . THR A 1 68 ? 21.098 -12.760 -10.469 1.00 84.81 68 THR A O 1
ATOM 514 N N . THR A 1 69 ? 20.939 -13.725 -12.487 1.00 85.00 69 THR A N 1
ATOM 515 C CA . THR A 1 69 ? 20.573 -12.504 -13.211 1.00 85.00 69 THR A CA 1
ATOM 516 C C . THR A 1 69 ? 19.127 -12.133 -12.935 1.00 85.00 69 THR A C 1
ATOM 518 O O . THR A 1 69 ? 18.831 -10.990 -12.585 1.00 85.00 69 THR A O 1
ATOM 521 N N . LEU A 1 70 ? 18.235 -13.120 -13.032 1.00 88.25 70 LEU A N 1
ATOM 522 C CA . LEU A 1 70 ? 16.828 -12.950 -12.689 1.00 88.25 70 LEU A CA 1
ATOM 523 C C . LEU A 1 70 ? 16.677 -12.553 -11.214 1.00 88.25 70 LEU A C 1
ATOM 525 O O . LEU A 1 70 ? 15.949 -11.616 -10.895 1.00 88.25 70 LEU A O 1
ATOM 529 N N . SER A 1 71 ? 17.425 -13.210 -10.321 1.00 88.88 71 SER A N 1
ATOM 530 C CA . SER A 1 71 ? 17.460 -12.885 -8.894 1.00 88.88 71 SER A CA 1
ATOM 531 C C . SER A 1 71 ? 17.919 -11.446 -8.635 1.00 88.88 71 SER A C 1
ATOM 533 O O . SER A 1 71 ? 17.309 -10.760 -7.815 1.00 88.88 71 SER A O 1
ATOM 535 N N . LEU A 1 72 ? 18.935 -10.951 -9.354 1.00 89.56 72 LEU A N 1
ATOM 536 C CA . LEU A 1 72 ? 19.395 -9.568 -9.222 1.00 89.56 72 LEU A CA 1
ATOM 537 C C . LEU A 1 72 ? 18.314 -8.562 -9.642 1.00 89.56 72 LEU A C 1
ATOM 539 O O . LEU A 1 72 ? 18.057 -7.613 -8.904 1.00 89.56 72 LEU A O 1
ATOM 543 N N . LEU A 1 73 ? 17.664 -8.777 -10.791 1.00 90.81 73 LEU A N 1
ATOM 544 C CA . LEU A 1 73 ? 16.604 -7.891 -11.290 1.00 90.81 73 LEU A CA 1
ATOM 545 C C . LEU A 1 73 ? 15.390 -7.868 -10.354 1.00 90.81 73 LEU A C 1
ATOM 547 O O . LEU A 1 73 ? 14.866 -6.794 -10.055 1.00 90.81 73 LEU A O 1
ATOM 551 N N . LEU A 1 74 ? 14.975 -9.036 -9.855 1.00 93.25 74 LEU A N 1
ATOM 552 C CA . LEU A 1 74 ? 13.895 -9.150 -8.874 1.00 93.25 74 LEU A CA 1
ATOM 553 C C . LEU A 1 74 ? 14.253 -8.457 -7.557 1.00 93.25 74 LEU A C 1
ATOM 555 O O . LEU A 1 74 ? 13.423 -7.736 -7.007 1.00 93.25 74 LEU A O 1
ATOM 559 N N . ARG A 1 75 ? 15.494 -8.609 -7.077 1.00 93.19 75 ARG A N 1
ATOM 560 C CA . ARG A 1 75 ? 15.959 -7.923 -5.868 1.00 93.19 75 ARG A CA 1
ATOM 561 C C . ARG A 1 75 ? 15.936 -6.407 -6.043 1.00 93.19 75 ARG A C 1
ATOM 563 O O . ARG A 1 75 ? 15.371 -5.724 -5.200 1.00 93.19 75 ARG A O 1
ATOM 570 N N . SER A 1 76 ? 16.468 -5.881 -7.148 1.00 92.94 76 SER A N 1
ATOM 571 C CA . SER A 1 76 ? 16.434 -4.437 -7.425 1.00 92.94 76 SER A CA 1
ATOM 572 C C . SER A 1 76 ? 15.006 -3.896 -7.548 1.00 92.94 76 SER A C 1
ATOM 574 O O . SER A 1 76 ? 14.721 -2.800 -7.070 1.00 92.94 76 SER A O 1
ATOM 576 N N . ALA A 1 77 ? 14.089 -4.666 -8.142 1.00 93.94 77 ALA A N 1
ATOM 577 C CA . ALA A 1 77 ? 12.672 -4.316 -8.179 1.00 93.94 77 ALA A CA 1
ATOM 578 C C . ALA A 1 77 ? 12.038 -4.295 -6.774 1.00 93.94 77 ALA A C 1
ATOM 580 O O . ALA A 1 77 ? 11.262 -3.385 -6.475 1.00 93.94 77 ALA A O 1
ATOM 581 N N . SER A 1 78 ? 12.384 -5.255 -5.908 1.00 93.06 78 SER A N 1
ATOM 582 C CA . SER A 1 78 ? 11.927 -5.297 -4.512 1.00 93.06 78 SER A CA 1
ATOM 583 C C . SER A 1 78 ? 12.460 -4.115 -3.706 1.00 93.06 78 SER A C 1
ATOM 585 O O . SER A 1 78 ? 11.682 -3.416 -3.069 1.00 93.06 78 SER A O 1
ATOM 587 N N . GLU A 1 79 ? 13.760 -3.824 -3.795 1.00 93.00 79 GLU A N 1
ATOM 588 C CA . GLU A 1 79 ? 14.403 -2.695 -3.105 1.00 93.00 79 GLU A CA 1
ATOM 589 C C . GLU A 1 79 ? 13.787 -1.347 -3.523 1.00 93.00 79 GLU A C 1
ATOM 591 O O . GLU A 1 79 ? 13.519 -0.480 -2.684 1.00 93.00 79 GLU A O 1
ATOM 596 N N . LEU A 1 80 ? 13.493 -1.172 -4.818 1.00 91.69 80 LEU A N 1
ATOM 597 C CA . LEU A 1 80 ? 12.768 0.000 -5.313 1.00 91.69 80 LEU A CA 1
ATOM 598 C C . LEU A 1 80 ? 11.359 0.079 -4.714 1.00 91.69 80 LEU A C 1
ATOM 600 O O . LEU A 1 80 ? 10.927 1.143 -4.281 1.00 91.69 80 LEU A O 1
ATOM 604 N N . HIS A 1 81 ? 10.631 -1.034 -4.676 1.00 92.31 81 HIS A N 1
ATOM 605 C CA . HIS A 1 81 ? 9.280 -1.062 -4.127 1.00 92.31 81 HIS A CA 1
ATOM 606 C C . HIS A 1 81 ? 9.246 -0.794 -2.618 1.00 92.31 81 HIS A C 1
ATOM 608 O O . HIS A 1 81 ? 8.396 -0.047 -2.139 1.00 92.31 81 HIS A O 1
ATOM 614 N N . GLU A 1 82 ? 10.180 -1.361 -1.861 1.00 89.06 82 GLU A N 1
ATOM 615 C CA . GLU A 1 82 ? 10.292 -1.148 -0.419 1.00 89.06 82 GLU A CA 1
ATOM 616 C C . GLU A 1 82 ? 10.596 0.312 -0.076 1.00 89.06 82 GLU A C 1
ATOM 618 O O . GLU A 1 82 ? 10.036 0.840 0.887 1.00 89.06 82 GLU A O 1
ATOM 623 N N . SER A 1 83 ? 11.436 0.966 -0.883 1.00 86.31 83 SER A N 1
ATOM 624 C CA . SER A 1 83 ? 11.851 2.356 -0.677 1.00 86.31 83 SER A CA 1
ATOM 625 C C . SER A 1 83 ? 10.847 3.385 -1.205 1.00 86.31 83 SER A C 1
ATOM 627 O O . SER A 1 83 ? 10.526 4.337 -0.494 1.00 86.31 83 SER A O 1
ATOM 629 N N . ALA A 1 84 ? 10.343 3.207 -2.429 1.00 86.31 84 ALA A N 1
ATOM 630 C CA . ALA A 1 84 ? 9.505 4.186 -3.122 1.00 86.31 84 ALA A CA 1
ATOM 631 C C . ALA A 1 84 ? 8.007 3.837 -3.123 1.00 86.31 84 ALA A C 1
ATOM 633 O O . ALA A 1 84 ? 7.186 4.702 -3.410 1.00 86.31 84 ALA A O 1
ATOM 634 N N . GLY A 1 85 ? 7.618 2.589 -2.848 1.00 86.19 85 GLY A N 1
ATOM 635 C CA . GLY A 1 85 ? 6.222 2.121 -2.883 1.00 86.19 85 GLY A CA 1
ATOM 636 C C . GLY A 1 85 ? 5.629 1.927 -4.288 1.00 86.19 85 GLY A C 1
ATOM 637 O O . GLY A 1 85 ? 4.663 1.180 -4.459 1.00 86.19 85 GLY A O 1
ATOM 638 N N . ASP A 1 86 ? 6.216 2.529 -5.326 1.00 88.56 86 ASP A N 1
ATOM 639 C CA . ASP A 1 86 ? 5.745 2.441 -6.712 1.00 88.56 86 ASP A CA 1
ATOM 640 C C . ASP A 1 86 ? 6.889 2.444 -7.743 1.00 88.56 86 ASP A C 1
ATOM 642 O O . ASP A 1 86 ? 8.055 2.617 -7.403 1.00 88.56 86 ASP A O 1
ATOM 646 N N . GLY A 1 87 ? 6.559 2.236 -9.023 1.00 90.25 87 GLY A N 1
ATOM 647 C CA . GLY A 1 87 ? 7.501 2.422 -10.138 1.00 90.25 87 GLY A CA 1
ATOM 648 C C . GLY A 1 87 ? 8.188 1.156 -10.657 1.00 90.25 87 GLY A C 1
ATOM 649 O O . GLY A 1 87 ? 8.871 1.220 -11.675 1.00 90.25 87 GLY A O 1
ATOM 650 N N . VAL A 1 88 ? 7.948 -0.013 -10.050 1.00 93.62 88 VAL A N 1
ATOM 651 C CA . VAL A 1 88 ? 8.547 -1.305 -10.461 1.00 93.62 88 VAL A CA 1
ATOM 652 C C . VAL A 1 88 ? 8.364 -1.606 -11.950 1.00 93.62 88 VAL A C 1
ATOM 654 O O . VAL A 1 88 ? 9.304 -2.017 -12.624 1.00 93.62 88 VAL A O 1
ATOM 657 N N . LYS A 1 89 ? 7.160 -1.378 -12.487 1.00 92.88 89 LYS A N 1
ATOM 658 C CA . LYS A 1 89 ? 6.863 -1.657 -13.901 1.00 92.88 89 LYS A CA 1
ATOM 659 C C . LYS A 1 89 ? 7.695 -0.766 -14.827 1.00 92.88 89 LYS A C 1
ATOM 661 O O . LYS A 1 89 ? 8.354 -1.264 -15.734 1.00 92.88 89 LYS A O 1
ATOM 666 N N . SER A 1 90 ? 7.704 0.540 -14.558 1.00 91.44 90 SER A N 1
ATOM 667 C CA . SER A 1 90 ? 8.486 1.520 -15.318 1.00 91.44 90 SER A CA 1
ATOM 668 C C . SER A 1 90 ? 9.986 1.248 -15.214 1.00 91.44 90 SER A C 1
ATOM 670 O O . SER A 1 90 ? 10.690 1.341 -16.215 1.00 91.44 90 SER A O 1
ATOM 672 N N . PHE A 1 91 ? 10.463 0.844 -14.033 1.00 92.75 91 PHE A N 1
ATOM 673 C CA . PHE A 1 91 ? 11.844 0.428 -13.810 1.00 92.75 91 PHE A CA 1
ATOM 674 C C . PHE A 1 91 ? 12.233 -0.753 -14.703 1.00 92.75 91 PHE A C 1
ATOM 676 O O . PHE A 1 91 ? 13.204 -0.650 -15.448 1.00 92.75 91 PHE A O 1
ATOM 683 N N . LEU A 1 92 ? 11.456 -1.840 -14.697 1.00 94.12 92 LEU A N 1
ATOM 684 C CA . LEU A 1 92 ? 11.748 -3.015 -15.523 1.00 94.12 92 LEU A CA 1
ATOM 685 C C . LEU A 1 92 ? 11.728 -2.691 -17.021 1.00 94.12 92 LEU A C 1
ATOM 687 O O . LEU A 1 92 ? 12.604 -3.134 -17.761 1.00 94.12 92 LEU A O 1
ATOM 691 N N . ILE A 1 93 ? 10.765 -1.880 -17.467 1.00 92.38 93 ILE A N 1
ATOM 692 C CA . ILE A 1 93 ? 10.670 -1.439 -18.866 1.00 92.38 93 ILE A CA 1
ATOM 693 C C . ILE A 1 93 ? 11.896 -0.615 -19.261 1.00 92.38 93 ILE A C 1
ATOM 695 O O . ILE A 1 93 ? 12.473 -0.850 -20.324 1.00 92.38 93 ILE A O 1
ATOM 699 N N . LEU A 1 94 ? 12.320 0.316 -18.402 1.00 89.06 94 LEU A N 1
ATOM 700 C CA . LEU A 1 94 ? 13.495 1.147 -18.641 1.00 89.06 94 LEU A CA 1
ATOM 701 C C . LEU A 1 94 ? 14.776 0.306 -18.683 1.00 89.06 94 LEU A C 1
ATOM 703 O O . LEU A 1 94 ? 15.568 0.455 -19.610 1.00 89.06 94 LEU A O 1
ATOM 707 N N . VAL A 1 95 ? 14.964 -0.604 -17.724 1.00 89.06 95 VAL A N 1
ATOM 708 C CA . VAL A 1 95 ? 16.122 -1.510 -17.681 1.00 89.06 95 VAL A CA 1
ATOM 709 C C . VAL A 1 95 ? 16.180 -2.368 -18.942 1.00 89.06 95 VAL A C 1
ATOM 711 O O . VAL A 1 95 ? 17.221 -2.414 -19.594 1.00 89.06 95 VAL A O 1
ATOM 714 N N . ASN A 1 96 ? 15.062 -2.972 -19.349 1.00 90.75 96 ASN A N 1
ATOM 715 C CA . ASN A 1 96 ? 15.000 -3.765 -20.573 1.00 90.75 96 ASN A CA 1
ATOM 716 C C . ASN A 1 96 ? 15.325 -2.928 -21.820 1.00 90.75 96 ASN A C 1
ATOM 718 O O . ASN A 1 96 ? 16.091 -3.352 -22.683 1.00 90.75 96 ASN A O 1
ATOM 722 N N . ALA A 1 97 ? 14.781 -1.710 -21.913 1.00 87.81 97 ALA A N 1
ATOM 723 C CA . ALA A 1 97 ? 15.062 -0.807 -23.025 1.00 87.81 97 ALA A CA 1
ATOM 724 C C . ALA A 1 97 ? 16.556 -0.457 -23.112 1.00 87.81 97 ALA A C 1
ATOM 726 O O . ALA A 1 97 ? 17.123 -0.464 -24.206 1.00 87.81 97 ALA A O 1
ATOM 727 N N . LEU A 1 98 ? 17.208 -0.212 -21.971 1.00 82.94 98 LEU A N 1
ATOM 728 C CA . LEU A 1 98 ? 18.651 0.014 -21.909 1.00 82.94 98 LEU A CA 1
ATOM 729 C C . LEU A 1 98 ? 19.428 -1.239 -22.331 1.00 82.94 98 LEU A C 1
ATOM 731 O O . LEU A 1 98 ? 20.319 -1.126 -23.169 1.00 82.94 98 LEU A O 1
ATOM 735 N N . LEU A 1 99 ? 19.054 -2.425 -21.835 1.00 82.69 99 LEU A N 1
ATOM 736 C CA . LEU A 1 99 ? 19.676 -3.710 -22.185 1.00 82.69 99 LEU A CA 1
ATOM 737 C C . LEU A 1 99 ? 19.612 -4.011 -23.692 1.00 82.69 99 LEU A C 1
ATOM 739 O O . LEU A 1 99 ? 20.604 -4.452 -24.275 1.00 82.69 99 LEU A O 1
ATOM 743 N N . LYS A 1 100 ? 18.493 -3.689 -24.353 1.00 86.06 100 LYS A N 1
ATOM 744 C CA . LYS A 1 100 ? 18.356 -3.813 -25.816 1.00 86.06 100 LYS A CA 1
ATOM 745 C C . LYS A 1 100 ? 19.367 -2.958 -26.572 1.00 86.06 100 LYS A C 1
ATOM 747 O O . LYS A 1 100 ? 19.944 -3.421 -27.552 1.00 86.06 100 LYS A O 1
ATOM 752 N N . GLN A 1 101 ? 19.632 -1.737 -26.105 1.00 78.75 101 GLN A N 1
ATOM 753 C CA . GLN A 1 101 ? 20.647 -0.875 -26.720 1.00 78.75 101 GLN A CA 1
ATOM 754 C C . GLN A 1 101 ? 22.058 -1.464 -26.580 1.00 78.75 101 GLN A C 1
ATOM 756 O O . GLN A 1 101 ? 22.863 -1.357 -27.506 1.00 78.75 101 GLN A O 1
ATOM 761 N N . VAL A 1 102 ? 22.349 -2.141 -25.463 1.00 74.50 102 VAL A N 1
ATOM 762 C CA . VAL A 1 102 ? 23.629 -2.847 -25.251 1.00 74.50 102 VAL A CA 1
ATOM 763 C C . VAL A 1 102 ? 23.815 -3.965 -26.259 1.00 74.50 102 VAL A C 1
ATOM 765 O O . VAL A 1 102 ? 24.878 -4.065 -26.873 1.00 74.50 102 VAL A O 1
ATOM 768 N N . ALA A 1 103 ? 22.779 -4.790 -26.422 1.00 74.50 103 ALA A N 1
ATOM 769 C CA . ALA A 1 103 ? 22.807 -5.940 -27.312 1.00 74.50 103 ALA A CA 1
ATOM 770 C C . ALA A 1 103 ? 23.038 -5.511 -28.770 1.00 74.50 103 ALA A C 1
ATOM 772 O O . ALA A 1 103 ? 23.818 -6.139 -29.475 1.00 74.50 103 ALA A O 1
ATOM 773 N N . ILE A 1 104 ? 22.437 -4.393 -29.199 1.00 76.12 104 ILE A N 1
ATOM 774 C CA . ILE A 1 104 ? 22.613 -3.850 -30.555 1.00 76.12 104 ILE A CA 1
ATOM 775 C C . ILE A 1 104 ? 24.039 -3.322 -30.779 1.00 76.12 104 ILE A C 1
ATOM 777 O O . ILE A 1 104 ? 24.622 -3.548 -31.837 1.00 76.12 104 ILE A O 1
ATOM 781 N N . LYS A 1 105 ? 24.618 -2.607 -29.804 1.00 70.19 105 LYS A N 1
ATOM 782 C CA . LYS A 1 105 ? 25.939 -1.968 -29.958 1.00 70.19 105 LYS A CA 1
ATOM 783 C C . LYS A 1 105 ? 27.125 -2.932 -29.813 1.00 70.19 105 LYS A C 1
ATOM 785 O O . LYS A 1 105 ? 28.245 -2.542 -30.136 1.00 70.19 105 LYS A O 1
ATOM 790 N N . ASN A 1 106 ? 26.909 -4.144 -29.295 1.00 64.19 106 ASN A N 1
ATOM 791 C CA . ASN A 1 106 ? 27.920 -5.189 -29.072 1.00 64.19 106 ASN A CA 1
ATOM 792 C C . ASN A 1 106 ? 29.203 -4.713 -28.334 1.00 64.19 106 ASN A C 1
ATOM 794 O O . ASN A 1 106 ? 30.282 -5.288 -28.473 1.00 64.19 106 ASN A O 1
ATOM 798 N N . ASN A 1 107 ? 29.098 -3.649 -27.522 1.00 62.84 107 ASN A N 1
ATOM 799 C CA . ASN A 1 107 ? 30.220 -3.010 -26.825 1.00 62.84 107 ASN A CA 1
ATOM 800 C C . ASN A 1 107 ? 29.857 -2.653 -25.370 1.00 62.84 107 ASN A C 1
ATOM 802 O O . ASN A 1 107 ? 29.502 -1.518 -25.049 1.00 62.84 107 ASN A O 1
ATOM 806 N N . GLY A 1 108 ? 29.967 -3.634 -24.468 1.00 60.72 108 GLY A N 1
ATOM 807 C CA . GLY A 1 108 ? 29.584 -3.478 -23.058 1.00 60.72 108 GLY A CA 1
ATOM 808 C C . GLY A 1 108 ? 30.385 -2.426 -22.271 1.00 60.72 108 GLY A C 1
ATOM 809 O O . GLY A 1 108 ? 29.839 -1.814 -21.357 1.00 60.72 108 GLY A O 1
ATOM 810 N N . TYR A 1 109 ? 31.648 -2.159 -22.631 1.00 63.62 109 TYR A N 1
ATOM 811 C CA . TYR A 1 109 ? 32.462 -1.137 -21.949 1.00 63.62 109 TYR A CA 1
ATOM 812 C C . TYR A 1 109 ? 32.106 0.286 -22.385 1.00 63.62 109 TYR A C 1
ATOM 814 O O . TYR A 1 109 ? 32.072 1.188 -21.550 1.00 63.62 109 TYR A O 1
ATOM 822 N N . GLY A 1 110 ? 31.790 0.486 -23.671 1.00 65.31 110 GLY A N 1
ATOM 823 C CA . GLY A 1 110 ? 31.272 1.767 -24.161 1.00 65.31 110 GLY A CA 1
ATOM 824 C C . GLY A 1 110 ? 29.965 2.146 -23.466 1.00 65.31 110 GLY A C 1
ATOM 825 O O . GLY A 1 110 ? 29.788 3.293 -23.068 1.00 65.31 110 GLY A O 1
ATOM 826 N N . LEU A 1 111 ? 29.102 1.159 -23.215 1.00 66.00 111 LEU A N 1
ATOM 827 C CA . LEU A 1 111 ? 27.827 1.371 -22.544 1.00 66.00 111 LEU A CA 1
ATOM 828 C C . LEU A 1 111 ? 27.966 1.835 -21.088 1.00 66.00 111 LEU A C 1
ATOM 830 O O . LEU A 1 111 ? 27.253 2.746 -20.694 1.00 66.00 111 LEU A O 1
ATOM 834 N N . LEU A 1 112 ? 28.840 1.238 -20.270 1.00 69.56 112 LEU A N 1
ATOM 835 C CA . LEU A 1 112 ? 28.983 1.674 -18.869 1.00 69.56 112 LEU A CA 1
ATOM 836 C C . LEU A 1 112 ? 29.388 3.151 -18.782 1.00 69.56 112 LEU A C 1
ATOM 838 O O . LEU A 1 112 ? 28.865 3.895 -17.952 1.00 69.56 112 LEU A O 1
ATOM 842 N N . ASN A 1 113 ? 30.257 3.589 -19.695 1.00 71.75 113 ASN A N 1
ATOM 843 C CA . ASN A 1 113 ? 30.616 4.995 -19.825 1.00 71.75 113 ASN A CA 1
ATOM 844 C C . ASN A 1 113 ? 29.426 5.840 -20.309 1.00 71.75 113 ASN A C 1
ATOM 846 O O . ASN A 1 113 ? 29.156 6.884 -19.725 1.00 71.75 113 ASN A O 1
ATOM 850 N N . GLU A 1 114 ? 28.678 5.388 -21.320 1.00 71.06 114 GLU A N 1
ATOM 851 C CA . GLU A 1 114 ? 27.468 6.076 -21.799 1.00 71.06 114 GLU A CA 1
ATOM 852 C C . GLU A 1 114 ? 26.378 6.184 -20.716 1.00 71.06 114 GLU A C 1
ATOM 854 O O . GLU A 1 114 ? 25.754 7.233 -20.585 1.00 71.06 114 GLU A O 1
ATOM 859 N N . LEU A 1 115 ? 26.175 5.144 -19.900 1.00 73.88 115 LEU A N 1
ATOM 860 C CA . LEU A 1 115 ? 25.229 5.131 -18.782 1.00 73.88 115 LEU A CA 1
ATOM 861 C C . LEU A 1 115 ? 25.678 6.052 -17.649 1.00 73.88 115 LEU A C 1
ATOM 863 O O . LEU A 1 115 ? 24.844 6.739 -17.070 1.00 73.88 115 LEU A O 1
ATOM 867 N N . SER A 1 116 ? 26.978 6.113 -17.361 1.00 76.81 116 SER A N 1
ATOM 868 C CA . SER A 1 116 ? 27.541 7.057 -16.388 1.00 76.81 116 SER A CA 1
ATOM 869 C C . SER A 1 116 ? 27.363 8.513 -16.843 1.00 76.81 116 SER A C 1
ATOM 871 O O . SER A 1 116 ? 26.939 9.382 -16.072 1.00 76.81 116 SER A O 1
ATOM 873 N N . VAL A 1 117 ? 27.595 8.784 -18.133 1.00 76.75 117 VAL A N 1
ATOM 874 C CA . VAL A 1 117 ? 27.329 10.097 -18.740 1.00 76.75 117 VAL A CA 1
ATOM 875 C C . VAL A 1 117 ? 25.836 10.417 -18.691 1.00 76.75 117 VAL A C 1
ATOM 877 O O . VAL A 1 117 ? 25.464 11.517 -18.281 1.00 76.75 117 VAL A O 1
ATOM 880 N N . LEU A 1 118 ? 24.975 9.457 -19.037 1.00 74.56 118 LEU A N 1
ATOM 881 C CA . LEU A 1 118 ? 23.527 9.607 -18.949 1.00 74.56 118 LEU A CA 1
ATOM 882 C C . LEU A 1 118 ? 23.092 9.898 -17.512 1.00 74.56 118 LEU A C 1
ATOM 884 O O . LEU A 1 118 ? 22.358 10.851 -17.300 1.00 74.56 118 LEU A O 1
ATOM 888 N N . GLN A 1 119 ? 23.580 9.155 -16.520 1.00 81.31 119 GLN A N 1
ATOM 889 C CA . GLN A 1 119 ? 23.288 9.396 -15.107 1.00 81.31 119 GLN A CA 1
ATOM 890 C C . GLN A 1 119 ? 23.689 10.814 -14.691 1.00 81.31 119 GLN A C 1
ATOM 892 O O . GLN A 1 119 ? 22.909 11.513 -14.049 1.00 81.31 119 GLN A O 1
ATOM 897 N N . THR A 1 120 ? 24.871 11.271 -15.103 1.00 79.25 120 THR A N 1
ATOM 898 C CA . THR A 1 120 ? 25.343 12.632 -14.815 1.00 79.25 120 THR A CA 1
ATOM 899 C C . THR A 1 120 ? 24.423 13.686 -15.440 1.00 79.25 120 THR A C 1
ATOM 901 O O . THR A 1 120 ? 24.050 14.658 -14.780 1.00 79.25 120 THR A O 1
ATOM 904 N N . LEU A 1 121 ? 24.010 13.478 -16.694 1.00 74.00 121 LEU A N 1
ATOM 905 C CA . LEU A 1 121 ? 23.055 14.344 -17.387 1.00 74.00 121 LEU A CA 1
ATOM 906 C C . LEU A 1 121 ? 21.687 14.334 -16.697 1.00 74.00 121 LEU A C 1
ATOM 908 O O . LEU A 1 121 ? 21.129 15.399 -16.461 1.00 74.00 121 LEU A O 1
ATOM 912 N N . LEU A 1 122 ? 21.174 13.166 -16.306 1.00 75.44 122 LEU A N 1
ATOM 913 C CA . LEU A 1 122 ? 19.918 13.031 -15.567 1.00 75.44 122 LEU A CA 1
ATOM 914 C C . LEU A 1 122 ? 19.970 13.806 -14.251 1.00 75.44 122 LEU A C 1
ATOM 916 O O . LEU A 1 122 ? 19.080 14.610 -13.992 1.00 75.44 122 LEU A O 1
ATOM 920 N N . CYS A 1 123 ? 21.033 13.647 -13.463 1.00 76.31 123 CYS A N 1
ATOM 921 C CA . CYS A 1 123 ? 21.228 14.393 -12.220 1.00 76.31 123 CYS A CA 1
ATOM 922 C C . CYS A 1 123 ? 21.262 15.914 -12.460 1.00 76.31 123 CYS A C 1
ATOM 924 O O . CYS A 1 123 ? 20.647 16.672 -11.712 1.00 76.31 123 CYS A O 1
ATOM 926 N N . SER A 1 124 ? 21.931 16.364 -13.527 1.00 75.88 124 SER A N 1
ATOM 927 C CA . SER A 1 124 ? 21.987 17.779 -13.923 1.00 75.88 124 SER A CA 1
ATOM 928 C C . SER A 1 124 ? 20.630 18.317 -14.395 1.00 75.88 124 SER A C 1
ATOM 930 O O . SER A 1 124 ? 20.244 19.450 -14.097 1.00 75.88 124 SER A O 1
ATOM 932 N N . VAL A 1 125 ? 19.861 17.518 -15.135 1.00 71.06 125 VAL A N 1
ATOM 933 C CA . VAL A 1 125 ? 18.516 17.906 -15.569 1.00 71.06 125 VAL A CA 1
ATOM 934 C C . VAL A 1 125 ? 17.572 17.963 -14.372 1.00 71.06 125 VAL A C 1
ATOM 936 O O . VAL A 1 125 ? 16.830 18.936 -14.245 1.00 71.06 125 VAL A O 1
ATOM 939 N N . MET A 1 126 ? 17.639 16.989 -13.466 1.00 72.56 126 MET A N 1
ATOM 940 C CA . MET A 1 126 ? 16.836 16.958 -12.242 1.00 72.56 126 MET A CA 1
ATOM 941 C C . MET A 1 126 ? 17.118 18.161 -11.336 1.00 72.56 126 MET A C 1
ATOM 943 O O . MET A 1 126 ? 16.179 18.749 -10.813 1.00 72.56 126 MET A O 1
ATOM 947 N N . SER A 1 127 ? 18.378 18.590 -11.205 1.00 70.38 127 SER A N 1
ATOM 948 C CA . SER A 1 127 ? 18.740 19.753 -10.379 1.00 70.38 127 SER A CA 1
ATOM 949 C C . SER A 1 127 ? 18.316 21.101 -10.977 1.00 70.38 127 SER A C 1
ATOM 951 O O . SER A 1 127 ? 18.152 22.076 -10.246 1.00 70.38 127 SER A O 1
ATOM 953 N N . THR A 1 128 ? 18.127 21.172 -12.298 1.00 68.75 128 THR A N 1
ATOM 954 C CA . THR A 1 128 ? 17.775 22.410 -13.020 1.00 68.75 128 THR A CA 1
ATOM 955 C C . THR A 1 128 ? 16.301 22.500 -13.405 1.00 68.75 128 THR A C 1
ATOM 957 O O . THR A 1 128 ? 15.834 23.567 -13.812 1.00 68.75 128 THR A O 1
ATOM 960 N N . THR A 1 129 ? 15.553 21.401 -13.313 1.00 65.38 129 THR A N 1
ATOM 961 C CA . THR A 1 129 ? 14.112 21.406 -13.569 1.00 65.38 129 THR A CA 1
ATOM 962 C C . THR A 1 129 ? 13.438 22.157 -12.423 1.00 65.38 129 THR A C 1
ATOM 964 O O . THR A 1 129 ? 13.581 21.787 -11.263 1.00 65.38 129 THR A O 1
ATOM 967 N N . LYS A 1 130 ? 12.744 23.263 -12.733 1.00 57.12 130 LYS A N 1
ATOM 968 C CA . LYS A 1 130 ? 11.945 24.000 -11.746 1.00 57.12 130 LYS A CA 1
ATOM 969 C C . LYS A 1 130 ? 10.817 23.094 -11.288 1.00 57.12 130 LYS A C 1
ATOM 971 O O . LYS A 1 130 ? 9.814 22.959 -11.982 1.00 57.12 130 LYS A O 1
ATOM 976 N N . CYS A 1 131 ? 10.999 22.478 -10.138 1.00 56.59 131 CYS A N 1
ATOM 977 C CA . CYS A 1 131 ? 9.974 21.649 -9.554 1.00 56.59 131 CYS A CA 1
ATOM 978 C C . CYS A 1 131 ? 9.162 22.452 -8.550 1.00 56.59 131 CYS A C 1
ATOM 980 O O . CYS A 1 131 ? 9.680 23.321 -7.845 1.00 56.59 131 CYS A O 1
ATOM 982 N N . THR A 1 132 ? 7.874 22.154 -8.475 1.00 53.72 132 THR A N 1
ATOM 983 C CA . THR A 1 132 ? 7.014 22.623 -7.395 1.00 53.72 132 THR A CA 1
ATOM 984 C C . THR A 1 132 ? 7.451 21.938 -6.104 1.00 53.72 132 THR A C 1
ATOM 986 O O . THR A 1 132 ? 7.022 20.830 -5.800 1.00 53.72 132 THR A O 1
ATOM 989 N N . CYS A 1 133 ? 8.344 22.595 -5.356 1.00 52.22 133 CYS A N 1
ATOM 990 C CA . CYS A 1 133 ? 8.874 22.114 -4.072 1.00 52.22 133 CYS A CA 1
ATOM 991 C C . CYS A 1 133 ? 7.856 22.180 -2.918 1.00 52.22 133 CYS A C 1
ATOM 993 O O . CYS A 1 133 ? 8.198 21.858 -1.782 1.00 52.22 133 CYS A O 1
ATOM 995 N N . VAL A 1 134 ? 6.623 22.626 -3.178 1.00 60.16 134 VAL A N 1
ATOM 996 C CA . VAL A 1 134 ? 5.561 22.707 -2.174 1.00 60.16 134 VAL A CA 1
ATOM 997 C C . VAL A 1 134 ? 4.498 21.674 -2.522 1.00 60.16 134 VAL A C 1
ATOM 999 O O . VAL A 1 134 ? 3.776 21.828 -3.506 1.00 60.16 134 VAL A O 1
ATOM 1002 N N . LEU A 1 135 ? 4.394 20.630 -1.698 1.00 68.12 135 LEU A N 1
ATOM 1003 C CA . LEU A 1 135 ? 3.235 19.739 -1.667 1.00 68.12 135 LEU A CA 1
ATOM 1004 C C . LEU A 1 135 ? 2.031 20.537 -1.152 1.00 68.12 135 LEU A C 1
ATOM 1006 O O . LEU A 1 135 ? 1.726 20.541 0.037 1.00 68.12 135 LEU A O 1
ATOM 1010 N N . THR A 1 136 ? 1.374 21.272 -2.048 1.00 81.06 136 THR A N 1
ATOM 1011 C CA . THR A 1 136 ? 0.060 21.853 -1.766 1.00 81.06 136 THR A CA 1
ATOM 1012 C C . THR A 1 136 ? -0.973 20.731 -1.665 1.00 81.06 136 THR A C 1
ATOM 1014 O O . THR A 1 136 ? -0.770 19.632 -2.186 1.00 81.06 136 THR A O 1
ATOM 1017 N N . ASN A 1 137 ? -2.116 21.005 -1.036 1.00 85.12 137 ASN A N 1
ATOM 1018 C CA . ASN A 1 137 ? -3.219 20.042 -0.971 1.00 85.12 137 ASN A CA 1
ATOM 1019 C C . ASN A 1 137 ? -3.680 19.583 -2.367 1.00 85.12 137 ASN A C 1
ATOM 1021 O O . ASN A 1 137 ? -4.041 18.424 -2.548 1.00 85.12 137 ASN A O 1
ATOM 1025 N N . GLU A 1 138 ? -3.622 20.468 -3.363 1.00 85.88 138 GLU A N 1
ATOM 1026 C CA . GLU A 1 138 ? -3.954 20.152 -4.756 1.00 85.88 138 GLU A CA 1
ATOM 1027 C C . GLU A 1 138 ? -2.964 19.153 -5.361 1.00 85.88 138 GLU A C 1
ATOM 1029 O O . GLU A 1 138 ? -3.373 18.134 -5.918 1.00 85.88 138 GLU A O 1
ATOM 1034 N N . VAL A 1 139 ? -1.662 19.403 -5.191 1.00 83.94 139 VAL A N 1
ATOM 1035 C CA . VAL A 1 139 ? -0.598 18.513 -5.674 1.00 83.94 139 VAL A CA 1
ATOM 1036 C C . VAL A 1 139 ? -0.667 17.161 -4.964 1.00 83.94 139 VAL A C 1
ATOM 1038 O O . VAL A 1 139 ? -0.620 16.124 -5.621 1.00 83.94 139 VAL A O 1
ATOM 1041 N N . LEU A 1 140 ? -0.844 17.157 -3.640 1.00 87.56 140 LEU A N 1
ATOM 1042 C CA . LEU A 1 140 ? -0.989 15.939 -2.844 1.00 87.56 140 LEU A CA 1
ATOM 1043 C C . LEU A 1 140 ? -2.185 15.100 -3.317 1.00 87.56 140 LEU A C 1
ATOM 1045 O O . LEU A 1 140 ? -2.047 13.899 -3.542 1.00 87.56 140 LEU A O 1
ATOM 1049 N N . SER A 1 141 ? -3.342 15.737 -3.512 1.00 91.19 141 SER A N 1
ATOM 1050 C CA . SER A 1 141 ? -4.542 15.083 -4.040 1.00 91.19 141 SER A CA 1
ATOM 1051 C C . SER A 1 141 ? -4.293 14.487 -5.430 1.00 91.19 141 SER A C 1
ATOM 1053 O O . SER A 1 141 ? -4.619 13.324 -5.669 1.00 91.19 141 SER A O 1
ATOM 1055 N N . GLY A 1 142 ? -3.638 15.235 -6.326 1.00 90.38 142 GLY A N 1
ATOM 1056 C CA . GLY A 1 142 ? -3.295 14.775 -7.674 1.00 90.38 142 GLY A CA 1
ATOM 1057 C C . GLY A 1 142 ? -2.334 13.583 -7.691 1.00 90.38 142 GLY A C 1
ATOM 1058 O O . GLY A 1 142 ? -2.553 12.628 -8.438 1.00 90.38 142 GLY A O 1
ATOM 1059 N N . VAL A 1 143 ? -1.308 13.590 -6.836 1.00 89.62 143 VAL A N 1
ATOM 1060 C CA . VAL A 1 143 ? -0.351 12.480 -6.687 1.00 89.62 143 VAL A CA 1
ATOM 1061 C C . VAL A 1 143 ? -1.061 11.217 -6.194 1.00 89.62 143 VAL A C 1
ATOM 1063 O O . VAL A 1 143 ? -0.927 10.154 -6.802 1.00 89.62 143 VAL A O 1
ATOM 1066 N N . ILE A 1 144 ? -1.884 11.337 -5.149 1.00 93.81 144 ILE A N 1
ATOM 1067 C CA . ILE A 1 144 ? -2.660 10.219 -4.597 1.00 93.81 144 ILE A CA 1
ATOM 1068 C C . ILE A 1 144 ? -3.665 9.678 -5.633 1.00 93.81 144 ILE A C 1
ATOM 1070 O O . ILE A 1 144 ? -3.826 8.465 -5.781 1.00 93.81 144 ILE A O 1
ATOM 1074 N N . ALA A 1 145 ? -4.353 10.556 -6.367 1.00 93.75 145 ALA A N 1
ATOM 1075 C CA . ALA A 1 145 ? -5.288 10.168 -7.425 1.00 93.75 145 ALA A CA 1
ATOM 1076 C C . ALA A 1 145 ? -4.588 9.436 -8.577 1.00 93.75 145 ALA A C 1
ATOM 1078 O O . ALA A 1 145 ? -5.058 8.390 -9.033 1.00 93.75 145 ALA A O 1
ATOM 1079 N N . THR A 1 146 ? -3.426 9.938 -9.000 1.00 92.00 146 THR A N 1
ATOM 1080 C CA . THR A 1 146 ? -2.614 9.306 -10.046 1.00 92.00 146 THR A CA 1
ATOM 1081 C C . THR A 1 146 ? -2.179 7.912 -9.604 1.00 92.00 146 THR A C 1
ATOM 1083 O O . THR A 1 146 ? -2.400 6.951 -10.336 1.00 92.00 146 THR A O 1
ATOM 1086 N N . PHE A 1 147 ? -1.675 7.769 -8.375 1.00 93.19 147 PHE A N 1
ATOM 1087 C CA . PHE A 1 147 ? -1.253 6.481 -7.826 1.00 93.19 147 PHE A CA 1
ATOM 1088 C C . PHE A 1 147 ? -2.372 5.428 -7.887 1.00 93.19 147 PHE A C 1
ATOM 1090 O O . PHE A 1 147 ? -2.201 4.369 -8.497 1.00 93.19 147 PHE A O 1
ATOM 1097 N N . PHE A 1 148 ? -3.549 5.723 -7.324 1.00 94.31 148 PHE A N 1
ATOM 1098 C CA . PHE A 1 148 ? -4.635 4.741 -7.265 1.00 94.31 148 PHE A CA 1
ATOM 1099 C C . PHE A 1 148 ? -5.292 4.466 -8.624 1.00 94.31 148 PHE A C 1
ATOM 1101 O O . PHE A 1 148 ? -5.740 3.339 -8.850 1.00 94.31 148 PHE A O 1
ATOM 1108 N N . SER A 1 149 ? -5.303 5.434 -9.547 1.00 91.81 149 SER A N 1
ATOM 1109 C CA . SER A 1 149 ? -5.915 5.244 -10.873 1.00 91.81 149 SER A CA 1
ATOM 1110 C C . SER A 1 149 ? -5.145 4.251 -11.745 1.00 91.81 149 SER A C 1
ATOM 1112 O O . SER A 1 149 ? -5.743 3.559 -12.564 1.00 91.81 149 SER A O 1
ATOM 1114 N N . THR A 1 150 ? -3.837 4.092 -11.519 1.00 88.81 150 THR A N 1
ATOM 1115 C CA . THR A 1 150 ? -3.046 3.035 -12.175 1.00 88.81 150 THR A CA 1
ATOM 1116 C C . THR A 1 150 ? -3.285 1.637 -11.599 1.00 88.81 150 THR A C 1
ATOM 1118 O O . THR A 1 150 ? -2.911 0.639 -12.217 1.00 88.81 150 THR A O 1
ATOM 1121 N N . ARG A 1 151 ? -3.911 1.530 -10.419 1.00 88.06 151 ARG A N 1
ATOM 1122 C CA . ARG A 1 151 ? -4.071 0.260 -9.692 1.00 88.06 151 ARG A CA 1
ATOM 1123 C C . ARG A 1 151 ? -5.498 -0.263 -9.682 1.00 88.06 151 ARG A C 1
ATOM 1125 O O . ARG A 1 151 ? -5.693 -1.476 -9.699 1.00 88.06 151 ARG A O 1
ATOM 1132 N N . PHE A 1 152 ? -6.490 0.623 -9.695 1.00 90.69 152 PHE A N 1
ATOM 1133 C CA . PHE A 1 152 ? -7.881 0.239 -9.497 1.00 90.69 152 PHE A CA 1
ATOM 1134 C C . PHE A 1 152 ? -8.836 0.888 -10.492 1.00 90.69 152 PHE A C 1
ATOM 1136 O O . PHE A 1 152 ? -8.562 1.930 -11.077 1.00 90.69 152 PHE A O 1
ATOM 1143 N N . ALA A 1 153 ? -10.014 0.276 -10.629 1.00 90.12 153 ALA A N 1
ATOM 1144 C CA . ALA A 1 153 ? -11.123 0.867 -11.365 1.00 90.12 153 ALA A CA 1
ATOM 1145 C C . ALA A 1 153 ? -11.536 2.229 -10.760 1.00 90.12 153 ALA A C 1
ATOM 1147 O O . ALA A 1 153 ? -11.377 2.428 -9.547 1.00 90.12 153 ALA A O 1
ATOM 1148 N N . PRO A 1 154 ? -12.137 3.139 -11.554 1.00 92.25 154 PRO A N 1
ATOM 1149 C CA . PRO A 1 154 ? -12.391 4.525 -11.150 1.00 92.25 154 PRO A CA 1
ATOM 1150 C C . PRO A 1 154 ? -13.109 4.684 -9.805 1.00 92.25 154 PRO A C 1
ATO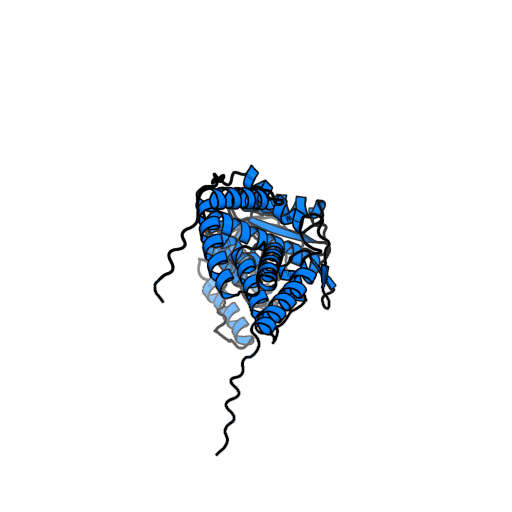M 1152 O O . PRO A 1 154 ? -12.711 5.512 -8.991 1.00 92.25 154 PRO A O 1
ATOM 1155 N N . THR A 1 155 ? -14.123 3.859 -9.525 1.00 93.81 155 THR A N 1
ATOM 1156 C CA . THR A 1 155 ? -14.878 3.918 -8.263 1.00 93.81 155 THR A CA 1
ATOM 1157 C C . THR A 1 155 ? -14.002 3.625 -7.047 1.00 93.81 155 THR A C 1
ATOM 1159 O O . THR A 1 155 ? -14.042 4.359 -6.063 1.00 93.81 155 THR A O 1
ATOM 1162 N N . VAL A 1 156 ? -13.199 2.559 -7.110 1.00 95.44 156 VAL A N 1
ATOM 1163 C CA . VAL A 1 156 ? -12.298 2.165 -6.019 1.00 95.44 156 VAL A CA 1
ATOM 1164 C C . VAL A 1 156 ? -11.198 3.210 -5.871 1.00 95.44 156 VAL A C 1
ATOM 1166 O O . VAL A 1 156 ? -10.954 3.677 -4.761 1.00 95.44 156 VAL A O 1
ATOM 1169 N N . SER A 1 157 ? -10.595 3.631 -6.989 1.00 95.38 157 SER A N 1
ATOM 1170 C CA . SER A 1 157 ? -9.562 4.664 -6.998 1.00 95.38 157 SER A CA 1
ATOM 1171 C C . SER A 1 157 ? -10.056 5.945 -6.334 1.00 95.38 157 SER A C 1
ATOM 1173 O O . SER A 1 157 ? -9.404 6.435 -5.424 1.00 95.38 157 SER A O 1
ATOM 1175 N N . ALA A 1 158 ? -11.225 6.462 -6.720 1.00 96.88 158 ALA A N 1
ATOM 1176 C CA . ALA A 1 158 ? -11.768 7.697 -6.157 1.00 96.88 158 ALA A CA 1
ATOM 1177 C C . ALA A 1 158 ? -11.990 7.601 -4.637 1.00 96.88 158 ALA A C 1
ATOM 1179 O O . ALA A 1 158 ? -11.674 8.536 -3.898 1.00 96.88 158 ALA A O 1
ATOM 1180 N N . VAL A 1 159 ? -12.503 6.463 -4.156 1.00 97.88 159 VAL A N 1
ATOM 1181 C CA . VAL A 1 159 ? -12.724 6.239 -2.722 1.00 97.88 159 VAL A CA 1
ATOM 1182 C C . VAL A 1 159 ? -11.401 6.183 -1.965 1.00 97.88 159 VAL A C 1
ATOM 1184 O O . VAL A 1 159 ? -11.249 6.904 -0.979 1.00 97.88 159 VAL A O 1
ATOM 1187 N N . LEU A 1 160 ? -10.446 5.367 -2.419 1.00 97.88 160 LEU A N 1
ATOM 1188 C CA . LEU A 1 160 ? -9.151 5.226 -1.753 1.00 97.88 160 LEU A CA 1
ATOM 1189 C C . LEU A 1 160 ? -8.367 6.538 -1.782 1.00 97.88 160 LEU A C 1
ATOM 1191 O O . LEU A 1 160 ? -7.849 6.949 -0.746 1.00 97.88 160 LEU A O 1
ATOM 1195 N N . SER A 1 161 ? -8.364 7.253 -2.909 1.00 97.56 161 SER A N 1
ATOM 1196 C CA . SER A 1 161 ? -7.695 8.549 -3.012 1.00 97.56 161 SER A CA 1
ATOM 1197 C C . SER A 1 161 ? -8.256 9.563 -2.023 1.00 97.56 161 SER A C 1
ATOM 1199 O O . SER A 1 161 ? -7.492 10.211 -1.312 1.00 97.56 161 SER A O 1
ATOM 1201 N N . ARG A 1 162 ? -9.588 9.659 -1.913 1.00 97.38 162 ARG A N 1
ATOM 1202 C CA . ARG A 1 162 ? -10.242 10.541 -0.940 1.00 97.38 162 ARG A CA 1
ATOM 1203 C C . ARG A 1 162 ? -9.869 10.171 0.494 1.00 97.38 162 ARG A C 1
ATOM 1205 O O . ARG A 1 162 ? -9.579 11.059 1.288 1.00 97.38 162 ARG A O 1
ATOM 1212 N N . LEU A 1 163 ? -9.898 8.883 0.836 1.00 97.31 163 LEU A N 1
ATOM 1213 C CA . LEU A 1 163 ? -9.598 8.419 2.193 1.00 97.31 163 LEU A CA 1
ATOM 1214 C C . LEU A 1 163 ? -8.144 8.685 2.566 1.00 97.31 163 LEU A C 1
ATOM 1216 O O . LEU A 1 163 ? -7.902 9.256 3.621 1.00 97.31 163 LEU A O 1
ATOM 1220 N N . VAL A 1 164 ? -7.191 8.342 1.697 1.00 96.06 164 VAL A N 1
ATOM 1221 C CA . VAL A 1 164 ? -5.766 8.587 1.957 1.00 96.06 164 VAL A CA 1
ATOM 1222 C C . VAL A 1 164 ? -5.472 10.078 2.026 1.00 96.06 164 VAL A C 1
ATOM 1224 O O . VAL A 1 164 ? -4.761 10.504 2.927 1.00 96.06 164 VAL A O 1
ATOM 1227 N N . PHE A 1 165 ? -6.069 10.892 1.153 1.00 95.06 165 PHE A N 1
ATOM 1228 C CA . PHE A 1 165 ? -5.928 12.344 1.229 1.00 95.06 165 PHE A CA 1
ATOM 1229 C C . PHE A 1 165 ? -6.454 12.904 2.559 1.00 95.06 165 PHE A C 1
ATOM 1231 O O . PHE A 1 165 ? -5.742 13.643 3.236 1.00 95.06 165 PHE A O 1
ATOM 1238 N N . LEU A 1 166 ? -7.665 12.513 2.978 1.00 93.38 166 LEU A N 1
ATOM 1239 C CA . LEU A 1 166 ? -8.230 12.905 4.276 1.00 93.38 166 LEU A CA 1
ATOM 1240 C C . LEU A 1 166 ? -7.366 12.433 5.446 1.00 93.38 166 LEU A C 1
ATOM 1242 O O . LEU A 1 166 ? -7.259 13.124 6.453 1.00 93.38 166 LEU A O 1
ATOM 1246 N N . TRP A 1 167 ? -6.760 11.257 5.323 1.00 92.44 167 TRP A N 1
ATOM 1247 C CA . TRP A 1 167 ? -5.932 10.699 6.377 1.00 92.44 167 TRP A CA 1
ATOM 1248 C C . TRP A 1 167 ? -4.602 11.438 6.501 1.00 92.44 167 TRP A C 1
ATOM 1250 O O . TRP A 1 167 ? -4.240 11.872 7.587 1.00 92.44 167 TRP A O 1
ATOM 1260 N N . VAL A 1 168 ? -3.915 11.657 5.377 1.00 89.94 168 VAL A N 1
ATOM 1261 C CA . VAL A 1 168 ? -2.613 12.332 5.325 1.00 89.94 168 VAL A CA 1
ATOM 1262 C C . VAL A 1 168 ? -2.730 13.811 5.681 1.00 89.94 168 VAL A C 1
ATOM 1264 O O . VAL A 1 168 ? -1.851 14.336 6.348 1.00 89.94 168 VAL A O 1
ATOM 1267 N N . THR A 1 169 ? -3.819 14.487 5.306 1.00 88.94 169 THR A N 1
ATOM 1268 C CA . THR A 1 169 ? -4.033 15.905 5.663 1.00 88.94 169 THR A CA 1
ATOM 1269 C C . THR A 1 169 ? -4.275 16.128 7.157 1.00 88.94 169 THR A C 1
ATOM 1271 O O . THR A 1 169 ? -4.060 17.237 7.643 1.00 88.94 169 THR A O 1
ATOM 1274 N N . LYS A 1 170 ? -4.673 15.089 7.904 1.00 85.94 170 LYS A N 1
ATOM 1275 C CA . LYS A 1 170 ? -4.702 15.122 9.375 1.00 85.94 170 LYS A CA 1
ATOM 1276 C C . LYS A 1 170 ? -3.307 14.997 10.000 1.00 85.94 170 LYS A C 1
ATOM 1278 O O . LYS A 1 170 ? -3.149 15.352 11.167 1.00 85.94 170 LYS A O 1
ATOM 1283 N N . LEU A 1 171 ? -2.314 14.517 9.249 1.00 82.38 171 LEU A N 1
ATOM 1284 C CA . LEU A 1 171 ? -0.938 14.368 9.716 1.00 82.38 171 LEU A CA 1
ATOM 1285 C C . LEU A 1 171 ? -0.204 15.706 9.576 1.00 82.38 171 LEU A C 1
ATOM 1287 O O . LEU A 1 171 ? -0.125 16.291 8.498 1.00 82.38 171 LEU A O 1
ATOM 1291 N N . LYS A 1 172 ? 0.337 16.211 10.683 1.00 70.81 172 LYS A N 1
ATOM 1292 C CA . LYS A 1 172 ? 0.937 17.549 10.782 1.00 70.81 172 LYS A CA 1
ATOM 1293 C C . LYS A 1 172 ? 2.341 17.619 10.183 1.00 70.81 172 LYS A C 1
ATOM 1295 O O . LYS A 1 172 ? 2.814 18.712 9.881 1.00 70.81 172 LYS A O 1
ATOM 1300 N N . ASN A 1 173 ? 3.043 16.488 10.061 1.00 75.50 173 ASN A N 1
ATOM 1301 C CA . ASN A 1 173 ? 4.420 16.448 9.564 1.00 75.50 173 ASN A CA 1
ATOM 1302 C C . ASN A 1 173 ? 4.839 15.062 9.023 1.00 75.50 173 ASN A C 1
ATOM 1304 O O . ASN A 1 173 ? 4.156 14.054 9.192 1.00 75.50 173 ASN A O 1
ATOM 1308 N N . VAL A 1 174 ? 6.026 15.013 8.410 1.00 77.94 174 VAL A N 1
ATOM 1309 C CA . VAL A 1 174 ? 6.624 13.804 7.811 1.00 77.94 174 VAL A CA 1
ATOM 1310 C C . VAL A 1 174 ? 6.887 12.696 8.837 1.00 77.94 174 VAL A C 1
ATOM 1312 O O . VAL A 1 174 ? 6.730 11.517 8.522 1.00 77.94 174 VAL A O 1
ATOM 1315 N N . SER A 1 175 ? 7.264 13.051 10.071 1.00 82.25 175 SER A N 1
ATOM 1316 C CA . SER A 1 175 ? 7.513 12.058 11.125 1.00 82.25 175 SER A CA 1
ATOM 1317 C C . SER A 1 175 ? 6.244 11.297 11.515 1.00 82.25 175 SER A C 1
ATOM 1319 O O . SER A 1 175 ? 6.314 10.108 11.820 1.00 82.25 175 SER A O 1
ATOM 1321 N N . GLU A 1 176 ? 5.072 11.932 11.414 1.00 82.12 176 GLU A N 1
ATOM 1322 C CA . GLU A 1 176 ? 3.793 11.258 11.631 1.00 82.12 176 GLU A CA 1
ATOM 1323 C C . GLU A 1 176 ? 3.480 10.256 10.516 1.00 82.12 176 GLU A C 1
ATOM 1325 O O . GLU A 1 176 ? 3.043 9.151 10.824 1.00 82.12 176 GLU A O 1
ATOM 1330 N N . ILE A 1 177 ? 3.783 10.572 9.252 1.00 84.25 177 ILE A N 1
ATOM 1331 C CA . ILE A 1 177 ? 3.639 9.618 8.136 1.00 84.25 177 ILE A CA 1
ATOM 1332 C C . ILE A 1 177 ? 4.544 8.401 8.353 1.00 84.25 177 ILE A C 1
ATOM 1334 O O . ILE A 1 177 ? 4.078 7.268 8.254 1.00 84.25 177 ILE A O 1
ATOM 1338 N N . TYR A 1 178 ? 5.815 8.618 8.708 1.00 87.19 178 TYR A N 1
ATOM 1339 C CA . TYR A 1 178 ? 6.754 7.532 9.017 1.00 87.19 178 TYR A CA 1
ATOM 1340 C C . TYR A 1 178 ? 6.228 6.628 10.140 1.00 87.19 178 TYR A C 1
ATOM 1342 O O . TYR A 1 178 ? 6.215 5.402 10.034 1.00 87.19 178 TYR A O 1
ATOM 1350 N N . ARG A 1 179 ? 5.714 7.241 11.207 1.00 84.56 179 ARG A N 1
ATOM 1351 C CA . ARG A 1 179 ? 5.111 6.527 12.333 1.00 84.56 179 ARG A CA 1
ATOM 1352 C C . ARG A 1 179 ? 3.873 5.729 11.917 1.00 84.56 179 ARG A C 1
ATOM 1354 O O . ARG A 1 179 ? 3.700 4.610 12.391 1.00 84.56 179 ARG A O 1
ATOM 1361 N N . TYR A 1 180 ? 3.036 6.276 11.036 1.00 87.38 180 TYR A N 1
ATOM 1362 C CA . TYR A 1 180 ? 1.849 5.592 10.518 1.00 87.38 180 TYR A CA 1
ATOM 1363 C C . TYR A 1 180 ? 2.218 4.399 9.634 1.00 87.38 180 TYR A C 1
ATOM 1365 O O . TYR A 1 180 ? 1.574 3.361 9.736 1.00 87.38 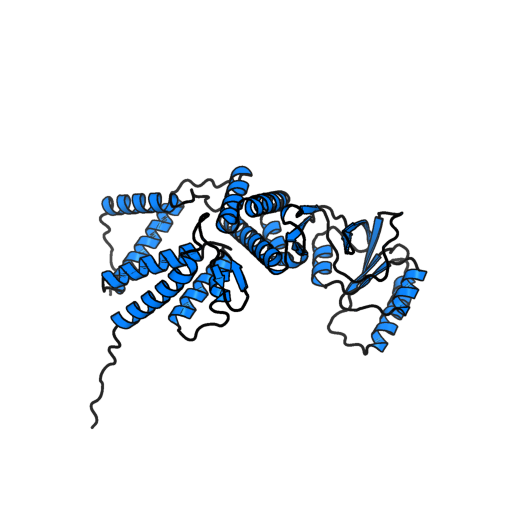180 TYR A O 1
ATOM 1373 N N . ILE A 1 181 ? 3.278 4.509 8.827 1.00 89.75 181 ILE A N 1
ATOM 1374 C CA . ILE A 1 181 ? 3.818 3.391 8.039 1.00 89.75 181 ILE A CA 1
ATOM 1375 C C . ILE A 1 181 ? 4.276 2.257 8.966 1.00 89.75 181 ILE A C 1
ATOM 1377 O O . ILE A 1 181 ? 3.885 1.110 8.761 1.00 89.75 181 ILE A O 1
ATOM 1381 N N . ASN A 1 182 ? 5.029 2.571 10.025 1.00 88.56 182 ASN A N 1
ATOM 1382 C CA . ASN A 1 182 ? 5.528 1.560 10.967 1.00 88.56 182 ASN A CA 1
ATOM 1383 C C . ASN A 1 182 ? 4.418 0.887 11.789 1.00 88.56 182 ASN A C 1
ATOM 1385 O O . ASN A 1 182 ? 4.574 -0.255 12.205 1.00 88.56 182 ASN A O 1
ATOM 1389 N N . ASN A 1 183 ? 3.295 1.577 12.002 1.00 87.25 183 ASN A N 1
ATOM 1390 C CA . ASN A 1 183 ? 2.152 1.081 12.775 1.00 87.25 183 ASN A CA 1
ATOM 1391 C C . ASN A 1 183 ? 0.933 0.760 11.896 1.00 87.25 183 ASN A C 1
ATOM 1393 O O . ASN A 1 183 ? -0.200 0.698 12.380 1.00 87.25 183 ASN A O 1
ATOM 1397 N N . PHE A 1 184 ? 1.139 0.576 10.589 1.00 90.69 184 PHE A N 1
ATOM 1398 C CA . PHE A 1 184 ? 0.051 0.504 9.618 1.00 90.69 184 PHE A CA 1
ATOM 1399 C C . PHE A 1 184 ? -0.925 -0.650 9.886 1.00 90.69 184 PHE A C 1
ATOM 1401 O O . PHE A 1 184 ? -2.130 -0.493 9.702 1.00 90.69 184 PHE A O 1
ATOM 1408 N N . SER A 1 185 ? -0.433 -1.793 10.371 1.00 87.62 185 SER A N 1
ATOM 1409 C CA . SER A 1 185 ? -1.253 -2.962 10.728 1.00 87.62 185 SER A CA 1
ATOM 1410 C C . SER A 1 185 ? -2.279 -2.664 11.829 1.00 87.62 185 SER A C 1
ATOM 1412 O O . SER A 1 185 ? -3.403 -3.170 11.774 1.00 87.62 185 SER A O 1
ATOM 1414 N N . SER A 1 186 ? -1.906 -1.826 12.797 1.00 85.00 186 SER A N 1
ATOM 1415 C CA . SER A 1 186 ? -2.767 -1.364 13.890 1.00 85.00 186 SER A CA 1
ATOM 1416 C C . SER A 1 186 ? -3.676 -0.213 13.462 1.00 85.00 186 SER A C 1
ATOM 1418 O O . SER A 1 186 ? -4.735 -0.008 14.045 1.00 85.00 186 SER A O 1
ATOM 1420 N N . LEU A 1 187 ? -3.275 0.543 12.440 1.00 89.62 187 LEU A N 1
ATOM 1421 C CA . LEU A 1 187 ? -3.957 1.755 11.990 1.00 89.62 187 LEU A CA 1
ATOM 1422 C C . LEU A 1 187 ? -4.925 1.544 10.819 1.00 89.62 187 LEU A C 1
ATOM 1424 O O . LEU A 1 187 ? -5.826 2.356 10.607 1.00 89.62 187 LEU A O 1
ATOM 1428 N N . CYS A 1 188 ? -4.758 0.460 10.066 1.00 93.12 188 CYS A N 1
ATOM 1429 C CA . CYS A 1 188 ? -5.604 0.074 8.945 1.00 93.12 188 CYS A CA 1
ATOM 1430 C C . CYS A 1 188 ? -6.427 -1.167 9.313 1.00 93.12 188 CYS A C 1
ATOM 1432 O O . CYS A 1 188 ? -5.965 -2.312 9.253 1.00 93.12 188 CYS A O 1
ATOM 1434 N N . ILE A 1 189 ? -7.679 -0.944 9.706 1.00 91.75 189 ILE A N 1
ATOM 1435 C CA . ILE A 1 189 ? -8.607 -2.006 10.084 1.00 91.75 189 ILE A CA 1
ATOM 1436 C C . ILE A 1 189 ? -9.360 -2.483 8.850 1.00 91.75 189 ILE A C 1
ATOM 1438 O O . ILE A 1 189 ? -10.006 -1.700 8.163 1.00 91.75 189 ILE A O 1
ATOM 1442 N N . LYS A 1 190 ? -9.307 -3.788 8.595 1.00 93.31 190 LYS A N 1
ATOM 1443 C CA . LYS A 1 190 ? -9.904 -4.428 7.424 1.00 93.31 190 LYS A CA 1
ATOM 1444 C C . LYS A 1 190 ? -11.226 -5.095 7.792 1.00 93.31 190 LYS A C 1
ATOM 1446 O O . LYS A 1 190 ? -11.239 -5.943 8.681 1.00 93.31 190 LYS A O 1
ATOM 1451 N N . PHE A 1 191 ? -12.297 -4.775 7.072 1.00 92.06 191 PHE A N 1
ATOM 1452 C CA . PHE A 1 191 ? -13.567 -5.501 7.121 1.00 92.06 191 PHE A CA 1
ATOM 1453 C C . PHE A 1 191 ? -13.900 -6.087 5.750 1.00 92.06 191 PHE A C 1
ATOM 1455 O O . PHE A 1 191 ? -13.731 -5.436 4.718 1.00 92.06 191 PHE A O 1
ATOM 1462 N N . ASN A 1 192 ? -14.408 -7.315 5.751 1.00 92.94 192 ASN A N 1
ATOM 1463 C CA . ASN A 1 192 ? -14.758 -8.055 4.541 1.00 92.94 192 ASN A CA 1
ATOM 1464 C C . ASN A 1 192 ? -16.275 -8.096 4.358 1.00 92.94 192 ASN A C 1
ATOM 1466 O O . ASN A 1 192 ? -17.010 -7.875 5.316 1.00 92.94 192 ASN A O 1
ATOM 1470 N N . SER A 1 193 ? -16.731 -8.422 3.149 1.00 93.56 193 SER A N 1
ATOM 1471 C CA . SER A 1 193 ? -18.157 -8.491 2.798 1.00 93.56 193 SER A CA 1
ATOM 1472 C C . SER A 1 193 ? -18.871 -7.133 2.838 1.00 93.56 193 SER A C 1
ATOM 1474 O O . SER A 1 193 ? -20.071 -7.057 3.085 1.00 93.56 193 SER A O 1
ATOM 1476 N N . PHE A 1 194 ? -18.141 -6.049 2.561 1.00 94.19 194 PHE A N 1
ATOM 1477 C CA . PHE A 1 194 ? -18.677 -4.687 2.502 1.00 94.19 194 PHE A CA 1
ATOM 1478 C C . PHE A 1 194 ? -18.205 -3.965 1.231 1.00 94.19 194 PHE A C 1
ATOM 1480 O O . PHE A 1 194 ? -17.097 -4.208 0.755 1.00 94.19 194 PHE A O 1
ATOM 1487 N N . PRO A 1 195 ? -18.989 -3.036 0.663 1.00 95.44 195 PRO A N 1
ATOM 1488 C CA . PRO A 1 195 ? -18.528 -2.250 -0.475 1.00 95.44 195 PRO A CA 1
ATOM 1489 C C . PRO A 1 195 ? -17.420 -1.277 -0.050 1.00 95.44 195 PRO A C 1
ATOM 1491 O O . PRO A 1 195 ? -17.492 -0.680 1.027 1.00 95.44 195 PRO A O 1
ATOM 1494 N N . VAL A 1 196 ? -16.431 -1.040 -0.920 1.00 96.31 196 VAL A N 1
ATOM 1495 C CA . VAL A 1 196 ? -15.314 -0.119 -0.623 1.00 96.31 196 VAL A CA 1
ATOM 1496 C C . VAL A 1 196 ? -15.784 1.292 -0.275 1.00 96.31 196 VAL A C 1
ATOM 1498 O O . VAL A 1 196 ? -15.186 1.948 0.573 1.00 96.31 196 VAL A O 1
ATOM 1501 N N . THR A 1 197 ? -16.906 1.731 -0.850 1.00 96.94 197 THR A N 1
ATOM 1502 C CA . THR A 1 197 ? -17.541 3.034 -0.598 1.00 96.94 197 THR A CA 1
ATOM 1503 C C . THR A 1 197 ? -17.955 3.245 0.858 1.00 96.94 197 THR A C 1
ATOM 1505 O O . THR A 1 197 ? -18.107 4.387 1.277 1.00 96.94 197 THR A O 1
ATOM 1508 N N . SER A 1 198 ? -18.100 2.170 1.639 1.00 96.25 198 SER A N 1
ATOM 1509 C CA . SER A 1 198 ? -18.425 2.227 3.070 1.00 96.25 198 SER A CA 1
ATOM 1510 C C . SER A 1 198 ? -17.199 2.369 3.986 1.00 96.25 198 SER A C 1
ATOM 1512 O O . SER A 1 198 ? -17.346 2.382 5.214 1.00 96.25 198 SER A O 1
ATOM 1514 N N . SER A 1 199 ? -16.001 2.452 3.398 1.00 97.25 199 SER A N 1
ATOM 1515 C CA . SER A 1 199 ? -14.746 2.722 4.102 1.00 97.25 199 SER A CA 1
ATOM 1516 C C . SER A 1 199 ? -14.690 4.166 4.604 1.00 97.25 199 SER A C 1
ATOM 1518 O O . SER A 1 199 ? -15.240 5.082 3.986 1.00 97.25 199 SER A O 1
ATOM 1520 N N . SER A 1 200 ? -13.991 4.388 5.714 1.00 95.94 200 SER A N 1
ATOM 1521 C CA . SER A 1 200 ? -13.927 5.698 6.369 1.00 95.94 200 SER A CA 1
ATOM 1522 C C . SER A 1 200 ? -12.619 5.900 7.122 1.00 95.94 200 SER A C 1
ATOM 1524 O O . SER A 1 200 ? -12.054 4.942 7.637 1.00 95.94 200 SER A O 1
ATOM 1526 N N . VAL A 1 201 ? -12.191 7.153 7.251 1.00 94.25 201 VAL A N 1
ATOM 1527 C CA . VAL A 1 201 ? -11.177 7.561 8.231 1.00 94.25 201 VAL A CA 1
ATOM 1528 C C . VAL A 1 201 ? -11.918 8.077 9.457 1.00 94.25 201 VAL A C 1
ATOM 1530 O O . VAL A 1 201 ? -12.769 8.956 9.313 1.00 94.25 201 VAL A O 1
ATOM 1533 N N . GLN A 1 202 ? -11.628 7.532 10.635 1.00 91.12 202 GLN A N 1
ATOM 1534 C CA . GLN A 1 202 ? -12.287 7.917 11.885 1.00 91.12 202 GLN A CA 1
ATOM 1535 C C . GLN A 1 202 ? -11.254 8.249 12.959 1.00 91.12 202 GLN A C 1
ATOM 1537 O O . GLN A 1 202 ? -10.189 7.635 13.000 1.00 91.12 202 GLN A O 1
ATOM 1542 N N . ASP A 1 203 ? -11.574 9.231 13.801 1.00 88.31 203 ASP A N 1
ATOM 1543 C CA . ASP A 1 203 ? -10.729 9.627 14.928 1.00 88.31 203 ASP A CA 1
ATOM 1544 C C . ASP A 1 203 ? -10.979 8.699 16.117 1.00 88.31 203 ASP A C 1
ATOM 1546 O O . ASP A 1 203 ? -12.121 8.478 16.528 1.00 88.31 203 ASP A O 1
ATOM 1550 N N . GLY A 1 204 ? -9.902 8.124 16.634 1.00 87.25 204 GLY A N 1
ATOM 1551 C CA . GLY A 1 204 ? -9.938 7.047 17.604 1.00 87.25 204 GLY A CA 1
ATOM 1552 C C . GLY A 1 204 ? -9.198 5.797 17.158 1.00 87.25 204 GLY A C 1
ATOM 1553 O O . GLY A 1 204 ? -8.456 5.786 16.172 1.00 87.25 204 GLY A O 1
ATOM 1554 N N . PHE A 1 205 ? -9.372 4.752 17.954 1.00 85.56 205 PHE A N 1
ATOM 1555 C CA . PHE A 1 205 ? -8.663 3.496 17.832 1.00 85.56 205 PHE A CA 1
ATOM 1556 C C . PHE A 1 205 ? -9.599 2.331 18.154 1.00 85.56 205 PHE A C 1
ATOM 1558 O O . PHE A 1 205 ? -10.182 2.246 19.236 1.00 85.56 205 PHE A O 1
ATOM 1565 N N . LEU A 1 206 ? -9.743 1.423 17.195 1.00 85.69 206 LEU A N 1
ATOM 1566 C CA . LEU A 1 206 ? -10.463 0.171 17.349 1.00 85.69 206 LEU A CA 1
ATOM 1567 C C . LEU A 1 206 ? -9.578 -0.844 18.057 1.00 85.69 206 LEU A C 1
ATOM 1569 O O . LEU A 1 206 ? -8.497 -1.187 17.571 1.00 85.69 206 LEU A O 1
ATOM 1573 N N . ILE A 1 207 ? -10.074 -1.381 19.164 1.00 78.06 207 ILE A N 1
ATOM 1574 C CA . ILE A 1 207 ? -9.385 -2.425 19.907 1.00 78.06 207 ILE A CA 1
ATOM 1575 C C . ILE A 1 207 ? -9.920 -3.778 19.467 1.00 78.06 207 ILE A C 1
ATOM 1577 O O . ILE A 1 207 ? -11.095 -4.106 19.639 1.00 78.06 207 ILE A O 1
ATOM 1581 N N . LYS A 1 208 ? -9.021 -4.573 18.887 1.00 74.19 208 LYS A N 1
ATOM 1582 C CA . LYS A 1 208 ? -9.269 -5.978 18.579 1.00 74.19 208 LYS A CA 1
ATOM 1583 C C . LYS A 1 208 ? -8.921 -6.795 19.815 1.00 74.19 208 LYS A C 1
ATOM 1585 O O . LYS A 1 208 ? -7.749 -6.993 20.116 1.00 74.19 208 LYS A O 1
ATOM 1590 N N . GLY A 1 209 ? -9.948 -7.229 20.525 1.00 68.06 209 GLY A N 1
ATOM 1591 C CA . GLY A 1 209 ? -9.840 -8.111 21.676 1.00 68.06 209 GLY A CA 1
ATOM 1592 C C . GLY A 1 209 ? -11.136 -8.886 21.844 1.00 68.06 209 GLY A C 1
ATOM 1593 O O . GLY A 1 209 ? -12.174 -8.509 21.295 1.00 68.06 209 GLY A O 1
ATOM 1594 N N . LEU A 1 210 ? -11.059 -9.981 22.585 1.00 63.25 210 LEU A N 1
ATOM 1595 C CA . LEU A 1 210 ? -12.237 -10.710 23.012 1.00 63.25 210 LEU A CA 1
ATOM 1596 C C . LEU A 1 210 ? -12.791 -10.025 24.258 1.00 63.25 210 LEU A C 1
ATOM 1598 O O . LEU A 1 210 ? -12.052 -9.638 25.167 1.00 63.25 210 LEU A O 1
ATOM 1602 N N . SER A 1 211 ? -14.107 -9.865 24.285 1.00 64.88 211 SER A N 1
ATOM 1603 C CA . SER A 1 211 ? -14.816 -9.522 25.505 1.00 64.88 211 SER A CA 1
ATOM 1604 C C . SER A 1 211 ? -16.063 -10.378 25.621 1.00 64.88 211 SER A C 1
ATOM 1606 O O . SER A 1 211 ? -16.782 -10.596 24.647 1.00 64.88 211 SER A O 1
ATOM 1608 N N . VAL A 1 212 ? -16.313 -10.860 26.835 1.00 56.81 212 VAL A N 1
ATOM 1609 C CA . VAL A 1 212 ? -17.467 -11.705 27.163 1.00 56.81 212 VAL A CA 1
ATOM 1610 C C . VAL A 1 212 ? -18.754 -10.871 27.267 1.00 56.81 212 VAL A C 1
ATOM 1612 O O . VAL A 1 212 ? -19.857 -11.412 27.202 1.00 56.81 212 VAL A O 1
ATOM 1615 N N . ARG A 1 213 ? -18.653 -9.541 27.414 1.00 65.50 213 ARG A N 1
ATOM 1616 C CA . ARG A 1 213 ? -19.805 -8.632 27.545 1.00 65.50 213 ARG A CA 1
ATOM 1617 C C . ARG A 1 213 ? -19.596 -7.351 26.745 1.00 65.50 213 ARG A C 1
ATOM 1619 O O . ARG A 1 213 ? -18.507 -7.091 26.261 1.00 65.50 213 ARG A O 1
ATOM 1626 N N . LYS A 1 214 ? -20.646 -6.540 26.598 1.00 66.75 214 LYS A N 1
ATOM 1627 C CA . LYS A 1 214 ? -20.514 -5.148 26.146 1.00 66.75 214 LYS A CA 1
ATOM 1628 C C . LYS A 1 214 ? -20.432 -4.223 27.358 1.00 66.75 214 LYS A C 1
ATOM 1630 O O . LYS A 1 214 ? -21.095 -4.473 28.362 1.00 66.75 214 LYS A O 1
ATOM 1635 N N . LEU A 1 215 ? -19.634 -3.170 27.244 1.00 67.25 215 LEU A N 1
ATOM 1636 C CA . LEU A 1 215 ? -19.549 -2.077 28.198 1.00 67.25 215 LEU A CA 1
ATOM 1637 C C . LEU A 1 215 ? -20.925 -1.403 28.372 1.00 67.25 215 LEU A C 1
ATOM 1639 O O . LEU A 1 215 ? -21.673 -1.308 27.389 1.00 67.25 215 LEU A O 1
ATOM 1643 N N . PRO A 1 216 ? -21.270 -0.920 29.581 1.00 64.88 216 PRO A N 1
ATOM 1644 C CA . PRO A 1 216 ? -22.549 -0.263 29.837 1.00 64.88 216 PRO A CA 1
ATOM 1645 C C . PRO A 1 216 ? -22.692 1.040 29.038 1.00 64.88 216 PRO A C 1
ATOM 1647 O O . PRO A 1 216 ? -22.078 2.052 29.358 1.00 64.88 216 PRO A O 1
ATOM 1650 N N . THR A 1 217 ? -23.571 1.066 28.036 1.00 62.78 217 THR A N 1
ATOM 1651 C CA . THR A 1 217 ? -23.764 2.225 27.136 1.00 62.78 217 THR A CA 1
ATOM 1652 C C . THR A 1 217 ? -24.279 3.499 27.819 1.00 62.78 217 THR A C 1
ATOM 1654 O O . THR A 1 217 ? -24.438 4.519 27.159 1.00 62.78 217 THR A O 1
ATOM 1657 N N . SER A 1 218 ? -24.596 3.455 29.114 1.00 56.50 218 SER A N 1
ATOM 1658 C CA . SER A 1 218 ? -25.131 4.586 29.875 1.00 56.50 218 SER A CA 1
ATOM 1659 C C . SER A 1 218 ? -24.094 5.659 30.206 1.00 56.50 218 SER A C 1
ATOM 1661 O O . SER A 1 218 ? -24.488 6.797 30.441 1.00 56.50 218 SER A O 1
ATOM 1663 N N . GLU A 1 219 ? -22.797 5.333 30.226 1.00 60.66 219 GLU A N 1
ATOM 1664 C CA . GLU A 1 219 ? -21.778 6.259 30.746 1.00 60.66 219 GLU A CA 1
ATOM 1665 C C . GLU A 1 219 ? -20.848 6.850 29.680 1.00 60.66 219 GLU A C 1
ATOM 1667 O O . GLU A 1 219 ? -20.253 7.891 29.942 1.00 60.66 219 GLU A O 1
ATOM 1672 N N . ASN A 1 220 ? -20.763 6.269 28.471 1.00 62.72 220 ASN A N 1
ATOM 1673 C CA . ASN A 1 220 ? -19.963 6.714 27.305 1.00 62.72 220 ASN A CA 1
ATOM 1674 C C . ASN A 1 220 ? -18.507 7.144 27.578 1.00 62.72 220 ASN A C 1
ATOM 1676 O O . ASN A 1 220 ? -17.831 7.590 26.658 1.00 62.72 220 ASN A O 1
ATOM 1680 N N . LYS A 1 221 ? -18.017 7.005 28.809 1.00 67.06 221 LYS A N 1
ATOM 1681 C CA . LYS A 1 221 ? -16.714 7.411 29.313 1.00 67.06 221 LYS A CA 1
ATOM 1682 C C . LYS A 1 221 ? -16.171 6.276 30.164 1.00 67.06 221 LYS A C 1
ATOM 1684 O O . LYS A 1 221 ? -16.899 5.719 30.981 1.00 67.06 221 LYS A O 1
ATOM 1689 N N . CYS A 1 222 ? -14.910 5.922 29.975 1.00 67.75 222 CYS A N 1
ATOM 1690 C CA . CYS A 1 222 ? -14.255 4.903 30.783 1.00 67.75 222 CYS A CA 1
ATOM 1691 C C . CYS A 1 222 ? -12.838 5.318 31.160 1.00 67.75 222 CYS A C 1
ATOM 1693 O O . CYS A 1 222 ? -12.136 5.949 30.373 1.00 67.75 222 CYS A O 1
ATOM 1695 N N . PHE A 1 223 ? -12.431 4.944 32.370 1.00 68.62 223 PHE A N 1
ATOM 1696 C CA . PHE A 1 223 ? -11.046 5.010 32.810 1.00 68.62 223 PHE A CA 1
ATOM 1697 C C . PHE A 1 223 ? -10.313 3.775 32.309 1.00 68.62 223 PHE A C 1
ATOM 1699 O O . PHE A 1 223 ? -10.701 2.649 32.637 1.00 68.62 223 PHE A O 1
ATOM 1706 N N . LEU A 1 224 ? -9.287 3.999 31.492 1.00 67.12 224 LEU A N 1
ATOM 1707 C CA . LEU A 1 224 ? -8.475 2.927 30.936 1.00 67.12 224 LEU A CA 1
ATOM 1708 C C . LEU A 1 224 ? -7.286 2.613 31.837 1.00 67.12 224 LEU A C 1
ATOM 1710 O O . LEU A 1 224 ? -6.546 3.514 32.245 1.00 67.12 224 LEU A O 1
ATOM 1714 N N . LYS A 1 225 ? -7.055 1.319 32.043 1.00 69.19 225 LYS A N 1
ATOM 1715 C CA . LYS A 1 225 ? -5.815 0.790 32.603 1.00 69.19 225 LYS A CA 1
ATOM 1716 C C . LYS A 1 225 ? -5.354 -0.412 31.794 1.00 69.19 225 LYS A C 1
ATOM 1718 O O . LYS A 1 225 ? -6.174 -1.169 31.263 1.00 69.19 225 LYS A O 1
ATOM 1723 N N . VAL A 1 226 ? -4.044 -0.580 31.661 1.00 63.56 226 VAL A N 1
ATOM 1724 C CA . VAL A 1 226 ? -3.480 -1.693 30.894 1.00 63.56 226 VAL A CA 1
ATOM 1725 C C . VAL A 1 226 ? -2.683 -2.606 31.797 1.00 63.56 226 VAL A C 1
ATOM 1727 O O . VAL A 1 226 ? -1.745 -2.181 32.460 1.00 63.56 226 VAL A O 1
ATOM 1730 N N . TYR A 1 227 ? -3.031 -3.884 31.753 1.00 64.88 227 TYR A N 1
ATOM 1731 C CA . TYR A 1 227 ? -2.262 -4.945 32.360 1.00 64.88 227 TYR A CA 1
ATOM 1732 C C . TYR A 1 227 ? -1.412 -5.640 31.294 1.00 64.88 227 TYR A C 1
ATOM 1734 O O . TYR A 1 227 ? -1.926 -6.226 30.333 1.00 64.88 227 TYR A O 1
ATOM 1742 N N . TYR A 1 228 ? -0.094 -5.545 31.464 1.00 57.31 228 TYR A N 1
ATOM 1743 C CA . TYR A 1 228 ? 0.887 -6.184 30.599 1.00 57.31 228 TYR A CA 1
ATOM 1744 C C . TYR A 1 228 ? 1.538 -7.354 31.330 1.00 57.31 228 TYR A C 1
ATOM 1746 O O . TYR A 1 228 ? 2.242 -7.152 32.316 1.00 57.31 228 TYR A O 1
ATOM 1754 N N . GLN A 1 229 ? 1.355 -8.564 30.804 1.00 54.78 229 GLN A N 1
ATOM 1755 C CA . GLN A 1 229 ? 2.132 -9.724 31.225 1.00 54.78 229 GLN A CA 1
ATOM 1756 C C . GLN A 1 229 ? 3.315 -9.910 30.256 1.00 54.78 229 GLN A C 1
ATOM 1758 O O . GLN A 1 229 ? 3.087 -10.067 29.049 1.00 54.78 229 GLN A O 1
ATOM 1763 N N . PRO A 1 230 ? 4.573 -9.862 30.734 1.00 46.41 230 PRO A N 1
ATOM 1764 C CA . PRO A 1 230 ? 5.743 -10.136 29.906 1.00 46.41 230 PRO A CA 1
ATOM 1765 C C . PRO A 1 230 ? 5.696 -11.552 29.322 1.00 46.41 230 PRO A C 1
ATOM 1767 O O . PRO A 1 230 ? 5.320 -12.493 30.006 1.00 46.41 230 PRO A O 1
ATOM 1770 N N . LEU A 1 231 ? 6.119 -11.705 28.065 1.00 42.94 231 LEU A N 1
ATOM 1771 C CA . LEU A 1 231 ? 6.177 -13.000 27.366 1.00 42.94 231 LEU A CA 1
ATOM 1772 C C . LEU A 1 231 ? 7.242 -13.963 27.934 1.00 42.94 231 LEU A C 1
ATOM 1774 O O . LEU A 1 231 ? 7.183 -15.154 27.648 1.00 42.94 231 LEU A O 1
ATOM 1778 N N . ASP A 1 232 ? 8.202 -13.452 28.713 1.00 40.94 232 ASP A N 1
ATOM 1779 C CA . ASP A 1 232 ? 9.351 -14.219 29.222 1.00 40.94 232 ASP A CA 1
ATOM 1780 C C . ASP A 1 232 ? 9.09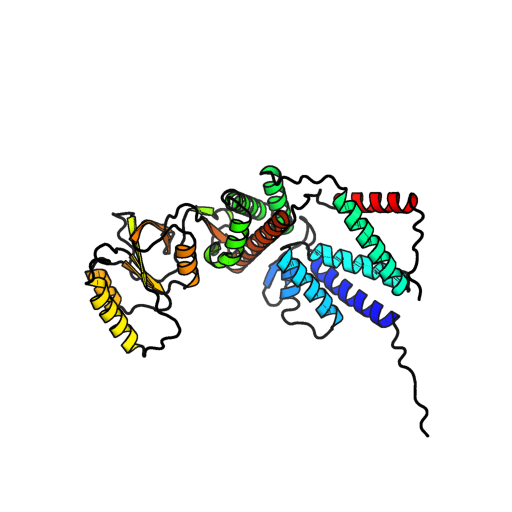3 -14.910 30.571 1.00 40.94 232 ASP A C 1
ATOM 1782 O O . ASP A 1 232 ? 9.917 -15.704 31.024 1.00 40.94 232 ASP A O 1
ATOM 1786 N N . SER A 1 233 ? 7.958 -14.645 31.222 1.00 41.78 233 SER A N 1
ATOM 1787 C CA . SER A 1 233 ? 7.478 -15.498 32.304 1.00 41.78 233 SER A CA 1
ATOM 1788 C C . SER A 1 233 ? 6.599 -16.571 31.682 1.00 41.78 233 SER A C 1
ATOM 1790 O O . SER A 1 233 ? 5.548 -16.276 31.128 1.00 41.78 233 SER A O 1
ATOM 1792 N N . SER A 1 234 ? 7.040 -17.825 31.735 1.00 34.12 234 SER A N 1
ATOM 1793 C CA . SER A 1 234 ? 6.160 -18.973 31.544 1.00 34.12 234 SER A CA 1
ATOM 1794 C C . SER A 1 234 ? 5.586 -19.350 32.907 1.00 34.12 234 SER A C 1
ATOM 1796 O O . SER A 1 234 ? 6.320 -19.962 33.689 1.00 34.12 234 SER A O 1
ATOM 1798 N N . PRO A 1 235 ? 4.331 -19.023 33.247 1.00 42.31 235 PRO A N 1
ATOM 1799 C CA . PRO A 1 235 ? 3.698 -19.672 34.372 1.00 42.31 235 PRO A CA 1
ATOM 1800 C C . PRO A 1 235 ? 3.012 -20.924 33.824 1.00 42.31 235 PRO A C 1
ATOM 1802 O O . PRO A 1 235 ? 2.506 -20.939 32.694 1.00 42.31 235 PRO A O 1
ATOM 1805 N N . ASP A 1 236 ? 2.986 -21.986 34.618 1.00 42.00 236 ASP A N 1
ATOM 1806 C CA . ASP A 1 236 ? 2.005 -23.039 34.396 1.00 42.00 236 ASP A CA 1
ATOM 1807 C C . ASP A 1 236 ? 0.612 -22.386 34.352 1.00 42.00 236 ASP A C 1
ATOM 1809 O O . ASP A 1 236 ? 0.350 -21.399 35.035 1.00 42.00 236 ASP A O 1
ATOM 1813 N N . VAL A 1 237 ? -0.302 -22.892 33.524 1.00 42.50 237 VAL A N 1
ATOM 1814 C CA . VAL A 1 237 ? -1.620 -22.263 33.283 1.00 42.50 237 VAL A CA 1
ATOM 1815 C C . VAL A 1 237 ? -2.405 -22.004 34.590 1.00 42.50 237 VAL A C 1
ATOM 1817 O O . VAL A 1 237 ? -3.186 -21.060 34.651 1.00 42.50 237 VAL A O 1
ATOM 1820 N N . GLY A 1 238 ? -2.137 -22.768 35.659 1.00 42.06 238 GLY A N 1
ATOM 1821 C CA . GLY A 1 238 ? -2.686 -22.542 37.005 1.00 42.06 238 GLY A CA 1
ATOM 1822 C C . GLY A 1 238 ? -2.045 -21.392 37.804 1.00 42.06 238 GLY A C 1
ATOM 1823 O O . GLY A 1 238 ? -2.712 -20.786 38.640 1.00 42.06 238 GLY A O 1
ATOM 1824 N N . ASP A 1 239 ? -0.794 -21.026 37.524 1.00 46.00 239 ASP A N 1
ATOM 1825 C CA . ASP A 1 239 ? -0.119 -19.882 38.152 1.00 46.00 239 ASP A CA 1
ATOM 1826 C C . ASP A 1 239 ? -0.598 -18.552 37.557 1.00 46.00 239 ASP A C 1
ATOM 1828 O O . ASP A 1 239 ? -0.652 -17.560 38.269 1.00 46.00 239 ASP A O 1
ATOM 1832 N N . ILE A 1 240 ? -1.066 -18.524 36.300 1.00 45.31 240 ILE A N 1
ATOM 1833 C CA . ILE A 1 240 ? -1.670 -17.322 35.689 1.00 45.31 240 ILE A CA 1
ATOM 1834 C C . ILE A 1 240 ? -2.960 -16.923 36.415 1.00 45.31 240 ILE A C 1
ATOM 1836 O O . ILE A 1 240 ? -3.209 -15.738 36.622 1.00 45.31 240 ILE A O 1
ATOM 1840 N N . GLU A 1 241 ? -3.797 -17.891 36.798 1.00 43.69 241 GLU A N 1
ATOM 1841 C CA . GLU A 1 241 ? -5.049 -17.618 37.513 1.00 43.69 241 GLU A CA 1
ATOM 1842 C C . GLU A 1 241 ? -4.758 -17.068 38.915 1.00 43.69 241 GLU A C 1
ATOM 1844 O O . GLU A 1 241 ? -5.398 -16.113 39.354 1.00 43.69 241 GLU A O 1
ATOM 1849 N N . THR A 1 242 ? -3.749 -17.630 39.584 1.00 49.12 242 THR A N 1
ATOM 1850 C CA . THR A 1 242 ? -3.330 -17.227 40.929 1.00 49.12 242 THR A CA 1
ATOM 1851 C C . THR A 1 242 ? -2.614 -15.879 40.907 1.00 49.12 242 THR A C 1
ATOM 1853 O O . THR A 1 242 ? -2.968 -15.024 41.704 1.00 49.12 242 THR A O 1
ATOM 1856 N N . ASP A 1 243 ? -1.737 -15.621 39.934 1.00 49.41 243 ASP A N 1
ATOM 1857 C CA . ASP A 1 243 ? -1.063 -14.334 39.736 1.00 49.41 243 ASP A CA 1
ATOM 1858 C C . ASP A 1 243 ? -2.035 -13.245 39.294 1.00 49.41 243 ASP A C 1
ATOM 1860 O O . ASP A 1 243 ? -1.975 -12.144 39.816 1.00 49.41 243 ASP A O 1
ATOM 1864 N N . ILE A 1 244 ? -2.976 -13.508 38.379 1.00 49.72 244 ILE A N 1
ATOM 1865 C CA . ILE A 1 244 ? -3.989 -12.510 38.015 1.00 49.72 244 ILE A CA 1
ATOM 1866 C C . ILE A 1 244 ? -4.914 -12.258 39.201 1.00 49.72 244 ILE A C 1
ATOM 1868 O O . ILE A 1 244 ? -5.217 -11.106 39.456 1.00 49.72 244 ILE A O 1
ATOM 1872 N N . ILE A 1 245 ? -5.340 -13.272 39.959 1.00 51.25 245 ILE A N 1
ATOM 1873 C CA . ILE A 1 245 ? -6.172 -13.076 41.156 1.00 51.25 245 ILE A CA 1
ATOM 1874 C C . ILE A 1 245 ? -5.392 -12.384 42.278 1.00 51.25 245 ILE A C 1
ATOM 1876 O O . ILE A 1 245 ? -5.976 -11.559 42.973 1.00 51.25 245 ILE A O 1
ATOM 1880 N N . ASP A 1 246 ? -4.111 -12.680 42.466 1.00 47.00 246 ASP A N 1
ATOM 1881 C CA . ASP A 1 246 ? -3.285 -12.098 43.520 1.00 47.00 246 ASP A CA 1
ATOM 1882 C C . ASP A 1 246 ? -2.752 -10.720 43.126 1.00 47.00 246 ASP A C 1
ATOM 1884 O O . ASP A 1 246 ? -2.673 -9.865 43.990 1.00 47.00 246 ASP A O 1
ATOM 1888 N N . ILE A 1 247 ? -2.541 -10.417 41.845 1.00 48.62 247 ILE A N 1
ATOM 1889 C CA . ILE A 1 247 ? -2.331 -9.054 41.333 1.00 48.62 247 ILE A CA 1
ATOM 1890 C C . ILE A 1 247 ? -3.648 -8.271 41.378 1.00 48.62 247 ILE A C 1
ATOM 1892 O O . ILE A 1 247 ? -3.676 -7.144 41.851 1.00 48.62 247 ILE A O 1
ATOM 1896 N N . ILE A 1 248 ? -4.781 -8.869 40.999 1.00 49.62 248 ILE A N 1
ATOM 1897 C CA . ILE A 1 248 ? -6.113 -8.276 41.200 1.00 49.62 248 ILE A CA 1
ATOM 1898 C C . ILE A 1 248 ? -6.369 -8.043 42.696 1.00 49.62 248 ILE A C 1
ATOM 1900 O O . ILE A 1 248 ? -7.021 -7.071 43.030 1.00 49.62 248 ILE A O 1
ATOM 1904 N N . LYS A 1 249 ? -5.871 -8.865 43.624 1.00 43.41 249 LYS A N 1
ATOM 1905 C CA . LYS A 1 249 ? -6.026 -8.618 45.070 1.00 43.41 249 LYS A CA 1
ATOM 1906 C C . LYS A 1 249 ? -5.013 -7.609 45.617 1.00 43.41 249 LYS A C 1
ATOM 1908 O O . LYS A 1 249 ? -5.399 -6.756 46.400 1.00 43.41 249 LYS A O 1
ATOM 1913 N N . VAL A 1 250 ? -3.741 -7.699 45.236 1.00 42.50 250 VAL A N 1
ATOM 1914 C CA . VAL A 1 250 ? -2.637 -6.886 45.780 1.00 42.50 250 VAL A CA 1
ATOM 1915 C C . VAL A 1 250 ? -2.603 -5.497 45.146 1.00 42.50 250 VAL A C 1
ATOM 1917 O O . VAL A 1 250 ? -2.398 -4.517 45.860 1.00 42.50 250 VAL A O 1
ATOM 1920 N N . ASP A 1 251 ? -2.881 -5.384 43.846 1.00 46.47 251 ASP A N 1
ATOM 1921 C CA . ASP A 1 251 ? -2.882 -4.103 43.143 1.00 46.47 251 ASP A CA 1
ATOM 1922 C C . ASP A 1 251 ? -4.261 -3.421 43.145 1.00 46.47 251 ASP A C 1
ATOM 1924 O O . ASP A 1 251 ? -4.295 -2.196 43.199 1.00 46.47 251 ASP A O 1
ATOM 1928 N N . ILE A 1 252 ? -5.407 -4.125 43.164 1.00 48.50 252 ILE A N 1
ATOM 1929 C CA . ILE A 1 252 ? -6.733 -3.445 43.185 1.00 48.50 252 ILE A CA 1
ATOM 1930 C C . ILE A 1 252 ? -7.143 -2.965 44.581 1.00 48.50 252 ILE A C 1
ATOM 1932 O O . ILE A 1 252 ? -7.890 -1.992 44.687 1.00 48.50 252 ILE A O 1
ATOM 1936 N N . ASP A 1 253 ? -6.622 -3.575 45.649 1.00 43.03 253 ASP A N 1
ATOM 1937 C CA . ASP A 1 253 ? -6.773 -3.028 47.006 1.00 43.03 253 ASP A CA 1
ATOM 1938 C C . ASP A 1 253 ? -5.834 -1.827 47.257 1.00 43.03 253 ASP A C 1
ATOM 1940 O O . ASP A 1 253 ? -5.965 -1.137 48.272 1.00 43.03 253 ASP A O 1
ATOM 1944 N N . SER A 1 254 ? -4.924 -1.516 46.321 1.00 48.41 254 SER A N 1
ATOM 1945 C CA . SER A 1 254 ? -4.236 -0.223 46.293 1.00 48.41 254 SER A CA 1
ATOM 1946 C C . SER A 1 254 ? -5.189 0.865 45.777 1.00 48.41 254 SER A C 1
ATOM 1948 O O . SER A 1 254 ? -5.975 0.650 44.851 1.00 48.41 254 SER A O 1
ATOM 1950 N N . SER A 1 255 ? -5.132 2.061 46.367 1.00 46.59 255 SER A N 1
ATOM 1951 C CA . SER A 1 255 ? -6.037 3.185 46.067 1.00 46.59 255 SER A CA 1
ATOM 1952 C C . SER A 1 255 ? -6.105 3.585 44.587 1.00 46.59 255 SER A C 1
ATOM 1954 O O . SER A 1 255 ? -7.054 4.244 44.174 1.00 46.59 255 SER A O 1
ATOM 1956 N N . ASP A 1 256 ? -5.127 3.167 43.785 1.00 48.91 256 ASP A N 1
ATOM 1957 C CA . ASP A 1 256 ? -4.903 3.609 42.409 1.00 48.91 256 ASP A CA 1
ATOM 1958 C C . ASP A 1 256 ? -5.726 2.827 41.362 1.00 48.91 256 ASP A C 1
ATOM 1960 O O . ASP A 1 256 ? -5.623 3.086 40.158 1.00 48.91 256 ASP A O 1
ATOM 1964 N N . TYR A 1 257 ? -6.521 1.839 41.785 1.00 49.47 257 TYR A N 1
ATOM 1965 C CA . TYR A 1 257 ? -7.395 1.037 40.913 1.00 49.47 257 TYR A CA 1
ATOM 1966 C C . TYR A 1 257 ? -8.892 1.195 41.203 1.00 49.47 257 TYR A C 1
ATOM 1968 O O . TYR A 1 257 ? -9.702 0.707 40.415 1.00 49.47 257 TYR A O 1
ATOM 1976 N N . LEU A 1 258 ? -9.268 1.905 42.272 1.00 51.75 258 LEU A N 1
ATOM 1977 C CA . LEU A 1 258 ? -10.670 2.142 42.644 1.00 51.75 258 LEU A CA 1
ATOM 1978 C C . LEU A 1 258 ? -11.462 2.934 41.584 1.00 51.75 258 LEU A C 1
ATOM 1980 O O . LEU A 1 258 ? -12.684 2.828 41.557 1.00 51.75 258 LEU A O 1
ATOM 1984 N N . ASP A 1 259 ? -10.774 3.637 40.679 1.00 58.78 259 ASP A N 1
ATOM 1985 C CA . ASP A 1 259 ? -11.384 4.416 39.593 1.00 58.78 259 ASP A CA 1
ATOM 1986 C C . ASP A 1 259 ? -11.320 3.721 38.213 1.00 58.78 259 ASP A C 1
ATOM 1988 O O . ASP A 1 259 ? -11.696 4.314 37.204 1.00 58.78 259 ASP A O 1
ATOM 1992 N N . CYS A 1 260 ? -10.822 2.479 38.112 1.00 65.50 260 CYS A N 1
ATOM 1993 C CA . CYS A 1 260 ? -10.674 1.784 36.827 1.00 65.50 260 CYS A CA 1
ATOM 1994 C C . CYS A 1 260 ? -11.976 1.101 36.376 1.00 65.50 260 CYS A C 1
ATOM 1996 O O . CYS A 1 260 ? -12.442 0.170 37.025 1.00 65.50 260 CYS A O 1
ATOM 1998 N N . ASN A 1 261 ? -12.496 1.476 35.200 1.00 70.56 261 ASN A N 1
ATOM 1999 C CA . ASN A 1 261 ? -13.696 0.852 34.622 1.00 70.56 261 ASN A CA 1
ATOM 2000 C C . ASN A 1 261 ? -13.379 -0.083 33.442 1.00 70.56 261 ASN A C 1
ATOM 2002 O O . ASN A 1 261 ? -14.213 -0.919 33.094 1.00 70.56 261 ASN A O 1
ATOM 2006 N N . VAL A 1 262 ? -12.203 0.039 32.806 1.00 73.56 262 VAL A N 1
ATOM 2007 C CA . VAL A 1 262 ? -11.772 -0.819 31.687 1.00 73.56 262 VAL A CA 1
ATOM 2008 C C . VAL A 1 262 ? -10.333 -1.289 31.867 1.00 73.56 262 VAL A C 1
ATOM 2010 O O . VAL A 1 262 ? -9.411 -0.479 31.945 1.00 73.56 262 VAL A O 1
ATOM 2013 N N . LEU A 1 263 ? -10.147 -2.608 31.828 1.00 75.50 263 LEU A N 1
ATOM 2014 C CA . LEU A 1 263 ? -8.857 -3.281 31.911 1.00 75.50 263 LEU A CA 1
ATOM 2015 C C . LEU A 1 263 ? -8.510 -3.961 30.580 1.00 75.50 263 LEU A C 1
ATOM 2017 O O . LEU A 1 263 ? -9.234 -4.846 30.119 1.00 75.50 263 LEU A O 1
ATOM 2021 N N . PHE A 1 264 ? -7.378 -3.599 29.979 1.00 75.44 264 PHE A N 1
ATOM 2022 C CA . PHE A 1 264 ? -6.821 -4.348 28.849 1.00 75.44 264 PHE A CA 1
ATOM 2023 C C . PHE A 1 264 ? -5.857 -5.419 29.331 1.00 75.44 264 PHE A C 1
ATOM 2025 O O . PHE A 1 264 ? -4.918 -5.107 30.054 1.00 75.44 264 PHE A O 1
ATOM 2032 N N . VAL A 1 265 ? -6.051 -6.654 28.875 1.00 73.19 265 VAL A N 1
ATOM 2033 C CA . VAL A 1 265 ? -5.167 -7.785 29.166 1.00 73.19 265 VAL A CA 1
ATOM 2034 C C . VAL A 1 265 ? -4.533 -8.268 27.866 1.00 73.19 265 VAL A C 1
ATOM 2036 O O . VAL A 1 265 ? -5.220 -8.712 26.938 1.00 73.19 265 VAL A O 1
ATOM 2039 N N . THR A 1 266 ? -3.209 -8.154 27.776 1.00 70.31 266 THR A N 1
ATOM 2040 C CA . THR A 1 266 ? -2.451 -8.587 26.596 1.00 70.31 266 THR A CA 1
ATOM 2041 C C . THR A 1 266 ? -2.101 -10.068 26.657 1.00 70.31 266 THR A C 1
ATOM 2043 O O . THR A 1 266 ? -1.782 -10.571 27.727 1.00 70.31 266 THR A O 1
ATOM 2046 N N . ASN A 1 267 ? -2.071 -10.741 25.503 1.00 64.44 267 ASN A N 1
ATOM 2047 C CA . ASN A 1 267 ? -1.509 -12.093 25.303 1.00 64.44 267 ASN A CA 1
ATOM 2048 C C . ASN A 1 267 ? -2.142 -13.261 26.084 1.00 64.44 267 ASN A C 1
ATOM 2050 O O . ASN A 1 267 ? -1.723 -14.398 25.888 1.00 64.44 267 ASN A O 1
ATOM 2054 N N . VAL A 1 268 ? -3.165 -13.017 26.903 1.00 67.62 268 VAL A N 1
ATOM 2055 C CA . VAL A 1 268 ? -3.868 -14.050 27.676 1.00 67.62 268 VAL A CA 1
ATOM 2056 C C . VAL A 1 268 ? -5.369 -13.950 27.430 1.00 67.62 268 VAL A C 1
ATOM 2058 O O . VAL A 1 268 ? -5.920 -12.855 27.293 1.00 67.62 268 VAL A O 1
ATOM 2061 N N . VAL A 1 269 ? -6.032 -15.104 27.349 1.00 68.38 269 VAL A N 1
ATOM 2062 C CA . VAL A 1 269 ? -7.492 -15.211 27.419 1.00 68.38 269 VAL A CA 1
ATOM 2063 C C . VAL A 1 269 ? -7.849 -15.449 28.877 1.00 68.38 269 VAL A C 1
ATOM 2065 O O . VAL A 1 269 ? -7.398 -16.428 29.461 1.00 68.38 269 VAL A O 1
ATOM 2068 N N . LEU A 1 270 ? -8.621 -14.538 29.467 1.00 68.56 270 LEU A N 1
ATOM 2069 C CA . LEU A 1 270 ? -9.058 -14.688 30.850 1.00 68.56 270 LEU A CA 1
ATOM 2070 C C . LEU A 1 270 ? -10.079 -15.821 30.959 1.00 68.56 270 LEU A C 1
ATOM 2072 O O . LEU A 1 270 ? -11.004 -15.909 30.149 1.00 68.56 270 LEU A O 1
ATOM 2076 N N . GLU A 1 271 ? -9.938 -16.650 31.989 1.00 69.69 271 GLU A N 1
ATOM 2077 C CA . GLU A 1 271 ? -10.936 -17.660 32.323 1.00 69.69 271 GLU A CA 1
ATOM 2078 C C . GLU A 1 271 ? -12.232 -17.022 32.852 1.00 69.69 271 GLU A C 1
ATOM 2080 O O . GLU A 1 271 ? -12.247 -15.898 33.370 1.00 69.69 271 GLU A O 1
ATOM 2085 N N . GLU A 1 272 ? -13.344 -17.760 32.762 1.00 72.31 272 GLU A N 1
ATOM 2086 C CA . GLU A 1 272 ? -14.672 -17.278 33.168 1.00 72.31 272 GLU A CA 1
ATOM 2087 C C . GLU A 1 272 ? -14.713 -16.796 34.625 1.00 72.31 272 GLU A C 1
ATOM 2089 O O . GLU A 1 272 ? -15.415 -15.833 34.942 1.00 72.31 272 GLU A O 1
ATOM 2094 N N . ARG A 1 273 ? -13.929 -17.421 35.513 1.00 68.88 273 ARG A N 1
ATOM 2095 C CA . ARG A 1 273 ? -13.865 -17.062 36.934 1.00 68.88 273 ARG A CA 1
ATOM 2096 C C . ARG A 1 273 ? -13.217 -15.695 37.166 1.00 68.88 273 ARG A C 1
ATOM 2098 O O . ARG A 1 273 ? -13.767 -14.886 37.914 1.00 68.88 273 ARG A O 1
ATOM 2105 N N . ALA A 1 274 ? -12.096 -15.407 36.505 1.00 70.75 274 ALA A N 1
ATOM 2106 C CA . ALA A 1 274 ? -11.449 -14.095 36.564 1.00 70.75 274 ALA A CA 1
ATOM 2107 C C . ALA A 1 274 ? -12.364 -13.006 35.978 1.00 70.75 274 ALA A C 1
ATOM 2109 O O . ALA A 1 274 ? -12.553 -11.948 36.581 1.00 70.75 274 ALA A O 1
ATOM 2110 N N . MET A 1 275 ? -13.025 -13.308 34.856 1.00 72.88 275 MET A N 1
ATOM 2111 C CA . MET A 1 275 ? -14.035 -12.426 34.264 1.00 72.88 275 MET A CA 1
ATOM 2112 C C . MET A 1 275 ? -15.207 -12.165 35.221 1.00 72.88 275 MET A C 1
ATOM 2114 O O . MET A 1 275 ? -15.694 -11.038 35.305 1.00 72.88 275 MET A O 1
ATOM 2118 N N . PHE A 1 276 ? -15.669 -13.177 35.962 1.00 73.31 276 PHE A N 1
ATOM 2119 C CA . PHE A 1 276 ? -16.725 -13.023 36.965 1.00 73.31 276 PHE A CA 1
ATOM 2120 C C . PHE A 1 276 ? -16.311 -12.079 38.104 1.00 73.31 276 PHE A C 1
ATOM 2122 O O . PHE A 1 276 ? -17.095 -11.211 38.488 1.00 73.31 276 PHE A O 1
ATOM 2129 N N . LEU A 1 277 ? -15.079 -12.197 38.607 1.00 72.00 277 LEU A N 1
ATOM 2130 C CA . LEU A 1 277 ? -14.557 -11.335 39.675 1.00 72.00 277 LEU A CA 1
ATOM 2131 C C . LEU A 1 277 ? -14.419 -9.873 39.233 1.00 72.00 277 LEU A C 1
ATOM 2133 O O . LEU A 1 277 ? -14.854 -8.976 39.955 1.00 72.00 277 LEU A O 1
ATOM 2137 N N . LEU A 1 278 ? -13.879 -9.632 38.036 1.00 74.62 278 LEU A N 1
ATOM 2138 C CA . LEU A 1 278 ? -13.769 -8.284 37.468 1.00 74.62 278 LEU A CA 1
ATOM 2139 C C . LEU A 1 278 ? -15.156 -7.652 37.281 1.00 74.62 278 LEU A C 1
ATOM 2141 O O . LEU A 1 278 ? -15.379 -6.515 37.692 1.00 74.62 278 LEU A O 1
ATOM 2145 N N . ASN A 1 279 ? -16.129 -8.430 36.795 1.00 73.31 279 ASN A N 1
ATOM 2146 C CA . ASN A 1 279 ? -17.518 -7.984 36.685 1.00 73.31 279 ASN A CA 1
ATOM 2147 C C . ASN A 1 279 ? -18.141 -7.635 38.044 1.00 73.31 279 ASN A C 1
ATOM 2149 O O . ASN A 1 279 ? -18.861 -6.646 38.140 1.00 73.31 279 ASN A O 1
ATOM 2153 N N . PHE A 1 280 ? -17.877 -8.419 39.095 1.00 75.25 280 PHE A N 1
ATOM 2154 C CA . PHE A 1 280 ? -18.375 -8.124 40.444 1.00 75.25 280 PHE A CA 1
ATOM 2155 C C . PHE A 1 280 ? -17.858 -6.776 40.973 1.00 75.25 280 PHE A C 1
ATOM 2157 O O . PHE A 1 280 ? -18.526 -6.117 41.765 1.00 75.25 280 PHE A O 1
ATOM 2164 N N . LYS A 1 281 ? -16.683 -6.347 40.505 1.00 71.19 281 LYS A N 1
ATOM 2165 C CA . LYS A 1 281 ? -16.062 -5.057 40.825 1.00 71.19 281 LYS A CA 1
ATOM 2166 C C . LYS A 1 281 ? -16.417 -3.939 39.833 1.00 71.19 281 LYS A C 1
ATOM 2168 O O . LYS A 1 281 ? -15.854 -2.860 39.944 1.00 71.19 281 LYS A O 1
ATOM 2173 N N . ASN A 1 282 ? -17.339 -4.170 38.892 1.00 73.19 282 ASN A N 1
ATOM 2174 C CA . ASN A 1 282 ? -17.668 -3.259 37.785 1.00 73.19 282 ASN A CA 1
ATOM 2175 C C . ASN A 1 282 ? -16.479 -2.916 36.862 1.00 73.19 282 ASN A C 1
ATOM 2177 O O . ASN A 1 282 ? -16.508 -1.905 36.164 1.00 73.19 282 ASN A O 1
ATOM 2181 N N . ILE A 1 283 ? -15.459 -3.775 36.806 1.00 75.00 283 ILE A N 1
ATOM 2182 C CA . ILE A 1 283 ? -14.309 -3.615 35.914 1.00 75.00 283 ILE A CA 1
ATOM 2183 C C . ILE A 1 283 ? -14.562 -4.418 34.641 1.00 75.00 283 ILE A C 1
ATOM 2185 O O . ILE A 1 283 ? -14.753 -5.636 34.671 1.00 75.00 283 ILE A O 1
ATOM 2189 N N . PHE A 1 284 ? -14.531 -3.745 33.497 1.00 75.56 284 PHE A N 1
ATOM 2190 C CA . PHE A 1 284 ? -14.712 -4.383 32.205 1.00 75.56 284 PHE A CA 1
ATOM 2191 C C . PHE A 1 284 ? -13.378 -4.810 31.598 1.00 75.56 284 PHE A C 1
ATOM 2193 O O . PHE A 1 284 ? -12.549 -3.973 31.249 1.00 75.56 284 PHE A O 1
ATOM 2200 N N . ALA A 1 285 ? -13.179 -6.112 31.418 1.00 75.44 285 ALA A N 1
ATOM 2201 C CA . ALA A 1 285 ? -11.947 -6.633 30.842 1.00 75.44 285 ALA A CA 1
ATOM 2202 C C . ALA A 1 285 ? -12.060 -6.904 29.337 1.00 75.44 285 ALA A C 1
ATOM 2204 O O . ALA A 1 285 ? -13.043 -7.476 28.850 1.00 75.44 285 ALA A O 1
ATOM 2205 N N . ILE A 1 286 ? -11.012 -6.527 28.608 1.00 76.69 286 ILE A N 1
ATOM 2206 C CA . ILE A 1 286 ? -10.814 -6.841 27.192 1.00 76.69 286 ILE A CA 1
ATOM 2207 C C . ILE A 1 286 ? -9.505 -7.600 27.097 1.00 76.69 286 ILE A C 1
ATOM 2209 O O . ILE A 1 286 ? -8.438 -7.049 27.364 1.00 76.69 286 ILE A O 1
ATOM 2213 N N . HIS A 1 287 ? -9.597 -8.871 26.736 1.00 75.19 287 HIS A N 1
ATOM 2214 C CA . HIS A 1 287 ? -8.472 -9.793 26.769 1.00 75.19 287 HIS A CA 1
ATOM 2215 C C . HIS A 1 287 ? -8.077 -10.238 25.357 1.00 75.19 287 HIS A C 1
ATOM 2217 O O . HIS A 1 287 ? -8.842 -10.110 24.397 1.00 75.19 287 HIS A O 1
ATOM 2223 N N . GLY A 1 288 ? -6.845 -10.724 25.208 1.00 71.19 288 GLY A N 1
ATOM 2224 C CA . GLY A 1 288 ? -6.270 -11.047 23.899 1.00 71.19 288 GLY A CA 1
ATOM 2225 C C . GLY A 1 288 ? -5.947 -9.819 23.040 1.00 71.19 288 GLY A C 1
ATOM 2226 O O . GLY A 1 288 ? -5.890 -9.928 21.816 1.00 71.19 288 GLY A O 1
ATOM 2227 N N . VAL A 1 289 ? -5.744 -8.647 23.653 1.00 75.06 289 VAL A N 1
ATOM 2228 C CA . VAL A 1 289 ? -5.280 -7.459 22.921 1.00 75.06 289 VAL A CA 1
ATOM 2229 C C . VAL A 1 289 ? -3.811 -7.639 22.548 1.00 75.06 289 VAL A C 1
ATOM 2231 O O . VAL A 1 289 ? -2.991 -8.050 23.368 1.00 75.06 289 VAL A O 1
ATOM 2234 N N . THR A 1 290 ? -3.454 -7.323 21.305 1.00 75.69 290 THR A N 1
ATOM 2235 C CA . THR A 1 290 ? -2.060 -7.403 20.847 1.00 75.69 290 THR A CA 1
ATOM 2236 C C . THR A 1 290 ? -1.192 -6.358 21.545 1.00 75.69 290 THR A C 1
ATOM 2238 O O . THR A 1 290 ? -1.600 -5.196 21.641 1.00 75.69 290 THR A O 1
ATOM 2241 N N . VAL A 1 291 ? 0.037 -6.730 21.904 1.00 74.00 291 VAL A N 1
ATOM 2242 C CA . VAL A 1 291 ? 1.036 -5.813 22.480 1.00 74.00 291 VAL A CA 1
ATOM 2243 C C . VAL A 1 291 ? 1.250 -4.570 21.612 1.00 74.00 291 VAL A C 1
ATOM 2245 O O . VAL A 1 291 ? 1.326 -3.470 22.146 1.00 74.00 291 VAL A O 1
ATOM 2248 N N . ASP A 1 292 ? 1.279 -4.713 20.287 1.00 73.44 292 ASP A N 1
ATOM 2249 C CA . ASP A 1 292 ? 1.513 -3.586 19.372 1.00 73.44 292 ASP A CA 1
ATOM 2250 C C . ASP A 1 292 ? 0.399 -2.534 19.429 1.00 73.44 292 ASP A C 1
ATOM 2252 O O . ASP A 1 292 ? 0.671 -1.336 19.388 1.00 73.44 292 ASP A O 1
ATOM 2256 N N . SER A 1 293 ? -0.857 -2.964 19.584 1.00 75.19 293 SER A N 1
ATOM 2257 C CA . SER A 1 293 ? -1.991 -2.045 19.761 1.00 75.19 293 SER A CA 1
ATOM 2258 C C . SER A 1 293 ? -1.870 -1.255 21.064 1.00 75.19 293 SER A C 1
ATOM 2260 O O . SER A 1 293 ? -2.123 -0.055 21.086 1.00 75.19 293 SER A O 1
ATOM 2262 N N . ILE A 1 294 ? -1.437 -1.916 22.141 1.00 74.00 294 ILE A N 1
ATOM 2263 C CA . ILE A 1 294 ? -1.205 -1.274 23.436 1.00 74.00 294 ILE A CA 1
ATOM 2264 C C . ILE A 1 294 ? -0.029 -0.298 23.370 1.00 74.00 294 ILE A C 1
ATOM 2266 O O . ILE A 1 294 ? -0.177 0.857 23.766 1.00 74.00 294 ILE A O 1
ATOM 2270 N N . LYS A 1 295 ? 1.120 -0.727 22.834 1.00 74.12 295 LYS A N 1
ATOM 2271 C CA . LYS A 1 295 ? 2.298 0.137 22.659 1.00 74.12 295 LYS A CA 1
ATOM 2272 C C . LYS A 1 295 ? 1.940 1.387 21.869 1.00 74.12 295 LYS A C 1
ATOM 2274 O O . LYS A 1 295 ? 2.250 2.492 22.301 1.00 74.12 295 LYS A O 1
ATOM 2279 N N . PHE A 1 296 ? 1.196 1.222 20.777 1.00 74.81 296 PHE A N 1
ATOM 2280 C CA . PHE A 1 296 ? 0.730 2.337 19.967 1.00 74.81 296 PHE A CA 1
ATOM 2281 C C . PHE A 1 296 ? -0.114 3.345 20.770 1.00 74.81 296 PHE A C 1
ATOM 2283 O O . PHE A 1 296 ? 0.118 4.552 20.667 1.00 74.81 296 PHE A O 1
ATOM 2290 N N . LEU A 1 297 ? -1.063 2.863 21.585 1.00 73.19 297 LEU A N 1
ATOM 2291 C CA . LEU A 1 297 ? -1.924 3.706 22.425 1.00 73.19 297 LEU A CA 1
ATOM 2292 C C . LEU A 1 297 ? -1.124 4.527 23.449 1.00 73.19 297 LEU A C 1
ATOM 2294 O O . LEU A 1 297 ? -1.388 5.722 23.609 1.00 73.19 297 LEU A O 1
ATOM 2298 N N . PHE A 1 298 ? -0.129 3.916 24.096 1.00 70.56 298 PHE A N 1
ATOM 2299 C CA . PHE A 1 298 ? 0.719 4.590 25.083 1.00 70.56 298 PHE A CA 1
ATOM 2300 C C . PHE A 1 298 ? 1.725 5.560 24.450 1.00 70.56 298 PHE A C 1
ATOM 2302 O O . PHE A 1 298 ? 1.904 6.675 24.940 1.00 70.56 298 PHE A O 1
ATOM 2309 N N . GLU A 1 299 ? 2.355 5.184 23.334 1.00 70.75 299 GLU A N 1
ATOM 2310 C CA . GLU A 1 299 ? 3.346 6.021 22.643 1.00 70.75 299 GLU A CA 1
ATOM 2311 C C . GLU A 1 299 ? 2.728 7.279 21.999 1.00 70.75 299 GLU A C 1
ATOM 2313 O O . GLU A 1 299 ? 3.413 8.286 21.813 1.00 70.75 299 GLU A O 1
ATOM 2318 N N . HIS A 1 300 ? 1.428 7.269 21.669 1.00 65.06 300 HIS A N 1
ATOM 2319 C CA . HIS A 1 300 ? 0.716 8.411 21.068 1.00 65.06 300 HIS A CA 1
ATOM 2320 C C . HIS A 1 300 ? 0.189 9.462 22.066 1.00 65.06 300 HIS A C 1
ATOM 2322 O O . HIS A 1 300 ? -0.617 10.317 21.690 1.00 65.06 300 HIS A O 1
ATOM 2328 N N . ASN A 1 301 ? 0.693 9.483 23.307 1.00 50.59 301 ASN A N 1
ATOM 2329 C CA . ASN A 1 301 ? 0.511 10.587 24.266 1.00 50.59 301 ASN A CA 1
ATOM 2330 C C . ASN A 1 301 ? -0.946 10.927 24.658 1.00 50.59 301 ASN A C 1
ATOM 2332 O O . ASN A 1 301 ? -1.193 12.019 25.166 1.00 50.59 301 ASN A O 1
ATOM 2336 N N . SER A 1 302 ? -1.912 10.019 24.471 1.00 51.12 302 SER A N 1
ATOM 2337 C CA . SER A 1 302 ? -3.326 10.298 24.799 1.00 51.12 302 SER A CA 1
ATOM 2338 C C . SER A 1 302 ? -3.932 9.374 25.854 1.00 51.12 302 SER A C 1
ATOM 2340 O O . SER A 1 302 ? -4.963 9.722 26.411 1.00 51.12 302 SER A O 1
ATOM 2342 N N . VAL A 1 303 ? -3.299 8.241 26.171 1.00 52.16 303 VAL A N 1
ATOM 2343 C CA . VAL A 1 303 ? -3.730 7.340 27.248 1.00 52.16 303 VAL A CA 1
ATOM 2344 C C . VAL A 1 303 ? -2.538 7.125 28.176 1.00 52.16 303 VAL A C 1
ATOM 2346 O O . VAL A 1 303 ? -1.658 6.317 27.903 1.00 52.16 303 VAL A O 1
ATOM 2349 N N . LYS A 1 304 ? -2.462 7.921 29.243 1.00 57.34 304 LYS A N 1
ATOM 2350 C CA . LYS A 1 304 ? -1.723 7.530 30.449 1.00 57.34 304 LYS A CA 1
ATOM 2351 C C . LYS A 1 304 ? -2.630 6.600 31.258 1.00 57.34 304 LYS A C 1
ATOM 2353 O O . LYS A 1 304 ? -3.845 6.619 31.049 1.00 57.34 304 LYS A O 1
ATOM 2358 N N . ASP A 1 305 ? -2.065 5.823 32.175 1.00 55.41 305 ASP A N 1
ATOM 2359 C CA . ASP A 1 305 ? -2.892 5.136 33.171 1.00 55.41 305 ASP A CA 1
ATOM 2360 C C . ASP A 1 305 ? -3.847 6.146 33.826 1.00 55.41 305 ASP A C 1
ATOM 2362 O O . ASP A 1 305 ? -3.425 7.228 34.243 1.00 55.41 305 ASP A O 1
ATOM 2366 N N . GLY A 1 306 ? -5.145 5.821 33.837 1.00 56.50 306 GLY A N 1
ATOM 2367 C CA . GLY A 1 306 ? -6.185 6.677 34.413 1.00 56.50 306 GLY A CA 1
ATOM 2368 C C . GLY A 1 306 ? -6.773 7.747 33.482 1.00 56.50 306 GLY A C 1
ATOM 2369 O O . GLY A 1 306 ? -7.433 8.666 33.965 1.00 56.50 306 GLY A O 1
ATOM 2370 N N . VAL A 1 307 ? -6.582 7.672 32.157 1.00 65.19 307 VAL A N 1
ATOM 2371 C CA . VAL A 1 307 ? -7.273 8.589 31.228 1.00 65.19 307 VAL A CA 1
ATOM 2372 C C . VAL A 1 307 ? -8.731 8.176 31.009 1.00 65.19 307 VAL A C 1
ATOM 2374 O O . VAL A 1 307 ? -9.023 7.020 30.699 1.00 65.19 307 VAL A O 1
ATOM 2377 N N . VAL A 1 308 ? -9.630 9.163 31.103 1.00 65.44 308 VAL A N 1
ATOM 2378 C CA . VAL A 1 308 ? -11.032 9.046 30.688 1.00 65.44 308 VAL A CA 1
ATOM 2379 C C . VAL A 1 308 ? -11.127 9.173 29.173 1.00 65.44 308 VAL A C 1
ATOM 2381 O O . VAL A 1 308 ? -10.834 10.232 28.616 1.00 65.44 308 VAL A O 1
ATOM 2384 N N . VAL A 1 309 ? -11.580 8.117 28.511 1.00 72.56 309 VAL A N 1
ATOM 2385 C CA . VAL A 1 309 ? -11.830 8.112 27.066 1.00 72.56 309 VAL A CA 1
ATOM 2386 C C . VAL A 1 309 ? -13.303 7.898 26.780 1.00 72.56 309 VAL A C 1
ATOM 2388 O O . VAL A 1 309 ? -13.995 7.209 27.528 1.00 72.56 309 VAL A O 1
ATOM 2391 N N . GLU A 1 310 ? -13.778 8.461 25.673 1.00 79.06 310 GLU A N 1
ATOM 2392 C CA . GLU A 1 310 ? -15.094 8.100 25.162 1.00 79.06 310 GLU A CA 1
ATOM 2393 C C . GLU A 1 310 ? -15.012 6.804 24.363 1.00 79.06 310 GLU A C 1
ATOM 2395 O O . GLU A 1 310 ? -14.029 6.562 23.659 1.00 79.06 310 GLU A O 1
ATOM 2400 N N . TYR A 1 311 ? -16.045 5.971 24.448 1.00 79.94 311 TYR A N 1
ATOM 2401 C CA . TYR A 1 311 ? -16.090 4.722 23.699 1.00 79.94 311 TYR A CA 1
ATOM 2402 C C . TYR A 1 311 ? -17.459 4.482 23.074 1.00 79.94 311 TYR A C 1
ATOM 2404 O O . TYR A 1 311 ? -18.487 4.966 23.542 1.00 79.94 311 TYR A O 1
ATOM 2412 N N . HIS A 1 312 ? -17.467 3.702 22.002 1.00 82.50 312 HIS A N 1
ATOM 2413 C CA . HIS A 1 312 ? -18.682 3.166 21.402 1.00 82.50 312 HIS A CA 1
ATOM 2414 C C . HIS A 1 312 ? -18.374 1.840 20.708 1.00 82.50 312 HIS A C 1
ATOM 2416 O O . HIS A 1 312 ? -17.222 1.425 20.607 1.00 82.50 312 HIS A O 1
ATOM 2422 N N . TYR A 1 313 ? -19.405 1.149 20.230 1.00 80.12 313 TYR A N 1
ATOM 2423 C CA . TYR A 1 313 ? -19.234 -0.101 19.496 1.00 80.12 313 TYR A CA 1
ATOM 2424 C C . TYR A 1 313 ? -19.364 0.126 17.993 1.00 80.12 313 TYR A C 1
ATOM 2426 O O . TYR A 1 313 ? -20.347 0.706 17.532 1.00 80.12 313 TYR A O 1
ATOM 2434 N N . ILE A 1 314 ? -18.403 -0.394 17.228 1.00 77.88 314 ILE A N 1
ATOM 2435 C CA . ILE A 1 314 ? -18.508 -0.538 15.773 1.00 77.88 314 ILE A CA 1
ATOM 2436 C C . ILE A 1 314 ? -18.637 -2.033 15.489 1.00 77.88 314 ILE A C 1
ATOM 2438 O O . ILE A 1 314 ? -17.674 -2.791 15.612 1.00 77.88 314 ILE A O 1
ATOM 2442 N N . ASN A 1 315 ? -19.847 -2.460 15.119 1.00 78.69 315 ASN A N 1
ATOM 2443 C CA . ASN A 1 315 ? -20.248 -3.869 15.076 1.00 78.69 315 ASN A CA 1
ATOM 2444 C C . ASN A 1 315 ? -20.090 -4.537 16.460 1.00 78.69 315 ASN A C 1
ATOM 2446 O O . ASN A 1 315 ? -20.827 -4.226 17.399 1.00 78.69 315 ASN A O 1
ATOM 2450 N N . GLU A 1 316 ? -19.132 -5.452 16.580 1.00 76.56 316 GLU A N 1
ATOM 2451 C CA . GLU A 1 316 ? -18.779 -6.188 17.800 1.00 76.56 316 GLU A CA 1
ATOM 2452 C C . GLU A 1 316 ? -17.495 -5.675 18.466 1.00 76.56 316 GLU A C 1
ATOM 2454 O O . GLU A 1 316 ? -17.150 -6.113 19.558 1.00 76.56 316 GLU A O 1
ATOM 2459 N N . PHE A 1 317 ? -16.809 -4.711 17.846 1.00 80.75 317 PHE A N 1
ATOM 2460 C CA . PHE A 1 317 ? -15.526 -4.206 18.323 1.00 80.75 317 PHE A CA 1
ATOM 2461 C C . PHE A 1 317 ? -15.694 -2.940 19.157 1.00 80.75 317 PHE A C 1
ATOM 2463 O O . PHE A 1 317 ? -16.524 -2.081 18.842 1.00 80.75 317 PHE A O 1
ATOM 2470 N N . LEU A 1 318 ? -14.865 -2.811 20.195 1.00 80.62 318 LEU A N 1
ATOM 2471 C CA . LEU A 1 318 ? -14.787 -1.590 20.984 1.00 80.62 318 LEU A CA 1
ATOM 2472 C C . LEU A 1 318 ? -13.985 -0.532 20.224 1.00 80.62 318 LEU A C 1
ATOM 2474 O O . LEU A 1 318 ? -12.824 -0.744 19.870 1.00 80.62 318 LEU A O 1
ATOM 2478 N N . TRP A 1 319 ? -14.607 0.619 20.013 1.00 85.31 319 TRP A N 1
ATOM 2479 C CA . TRP A 1 319 ? -13.961 1.821 19.520 1.00 85.31 319 TRP A CA 1
ATOM 2480 C C . TRP A 1 319 ? -13.687 2.776 20.668 1.00 85.31 319 TRP A C 1
ATOM 2482 O O . TRP A 1 319 ? -14.586 3.065 21.457 1.00 85.31 319 TRP A O 1
ATOM 2492 N N . ILE A 1 320 ? -12.470 3.308 20.712 1.00 82.50 320 ILE A N 1
ATOM 2493 C CA . ILE A 1 320 ? -12.068 4.328 21.674 1.00 82.50 320 ILE A CA 1
ATOM 2494 C C . ILE A 1 320 ? -11.794 5.627 20.941 1.00 82.50 320 ILE A C 1
ATOM 2496 O O . ILE A 1 320 ? -10.918 5.691 20.083 1.00 82.50 320 ILE A O 1
ATOM 2500 N N . SER A 1 321 ? -12.530 6.672 21.292 1.00 81.81 321 SER A N 1
ATOM 2501 C CA . SER A 1 321 ? -12.330 8.014 20.762 1.00 81.81 321 SER A CA 1
ATOM 2502 C C . SER A 1 321 ? -11.057 8.611 21.358 1.00 81.81 321 SER A C 1
ATOM 2504 O O . SER A 1 321 ? -10.965 8.845 22.561 1.00 81.81 321 SER A O 1
ATOM 2506 N N . LEU A 1 322 ? -10.072 8.881 20.503 1.00 78.69 322 LEU A N 1
ATOM 2507 C CA . LEU A 1 322 ? -8.785 9.460 20.878 1.00 78.69 322 LEU A CA 1
ATOM 2508 C C . LEU A 1 322 ? -8.510 10.675 20.005 1.00 78.69 322 LEU A C 1
ATOM 2510 O O . LEU A 1 322 ? -8.627 10.619 18.781 1.00 78.69 322 LEU A O 1
ATOM 2514 N N . GLN A 1 323 ? -8.110 11.775 20.636 1.00 74.06 323 GLN A N 1
ATOM 2515 C CA . GLN A 1 323 ? -7.697 12.964 19.902 1.00 74.06 323 GLN A CA 1
ATOM 2516 C C . GLN A 1 323 ? -6.345 12.712 19.221 1.00 74.06 323 GLN A C 1
ATOM 2518 O O . GLN A 1 323 ? -5.441 12.133 19.814 1.00 74.06 323 GLN A O 1
ATOM 2523 N N . ASN A 1 324 ? -6.183 13.178 17.979 1.00 76.06 324 ASN A N 1
ATOM 2524 C CA . ASN A 1 324 ? -4.949 13.064 17.178 1.00 76.06 324 ASN A CA 1
ATOM 2525 C C . ASN A 1 324 ? -4.529 11.637 16.765 1.00 76.06 324 ASN A C 1
ATOM 2527 O O . ASN A 1 324 ? -3.475 11.464 16.151 1.00 76.06 324 ASN A O 1
ATOM 2531 N N . VAL A 1 325 ? -5.346 10.624 17.047 1.00 83.31 325 VAL A N 1
ATOM 2532 C CA . VAL A 1 325 ? -5.208 9.284 16.469 1.00 83.31 325 VAL A CA 1
ATOM 2533 C C . VAL A 1 325 ? -6.337 9.106 15.472 1.00 83.31 325 VAL A C 1
ATOM 2535 O O . VAL A 1 325 ? -7.492 9.341 15.808 1.00 83.31 325 VAL A O 1
ATOM 2538 N N . SER A 1 326 ? -6.016 8.688 14.251 1.00 88.81 326 SER A N 1
ATOM 2539 C CA . SER A 1 326 ? -7.037 8.355 13.263 1.00 88.81 326 SER A CA 1
ATOM 2540 C C . SER A 1 326 ? -6.728 7.016 12.617 1.00 88.81 326 SER A C 1
ATOM 2542 O O . SER A 1 326 ? -5.599 6.778 12.187 1.00 88.81 326 SER A O 1
ATOM 2544 N N . GLN A 1 327 ? -7.731 6.148 12.534 1.00 91.12 327 GLN A N 1
ATOM 2545 C CA . GLN A 1 327 ? -7.626 4.864 11.853 1.00 91.12 327 GLN A CA 1
ATOM 2546 C C . GLN A 1 327 ? -8.373 4.882 10.524 1.00 91.12 327 GLN A C 1
ATOM 2548 O O . GLN A 1 327 ? -9.444 5.482 10.375 1.00 91.12 327 GLN A O 1
ATOM 2553 N N . LEU A 1 328 ? -7.818 4.151 9.563 1.00 94.94 328 LEU A N 1
ATOM 2554 C CA . LEU A 1 328 ? -8.493 3.813 8.325 1.00 94.94 328 LEU A CA 1
ATOM 2555 C C . LEU A 1 328 ? -9.319 2.543 8.541 1.00 94.94 328 LEU A C 1
ATOM 2557 O O . LEU A 1 328 ? -8.777 1.451 8.699 1.00 94.94 328 LEU A O 1
ATOM 2561 N N . LEU A 1 329 ? -10.642 2.680 8.500 1.00 94.81 329 LEU A N 1
ATOM 2562 C CA . LEU A 1 329 ? -11.574 1.560 8.434 1.00 94.81 329 LEU A CA 1
ATOM 2563 C C . LEU A 1 329 ? -11.780 1.191 6.968 1.00 94.81 329 LEU A C 1
ATOM 2565 O O . LEU A 1 329 ? -12.624 1.765 6.275 1.00 94.81 329 LEU A O 1
ATOM 2569 N N . LEU A 1 330 ? -10.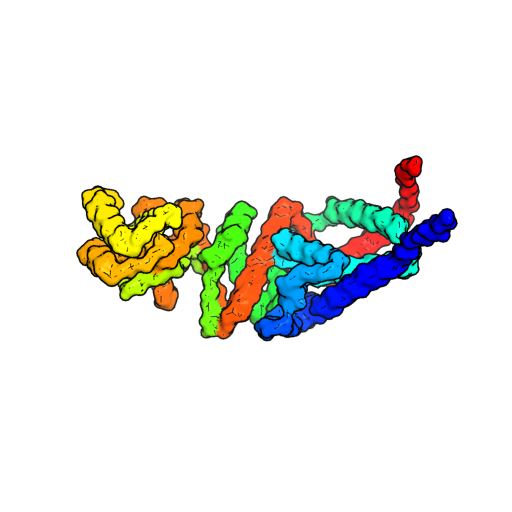973 0.253 6.492 1.00 96.38 330 LEU A N 1
ATOM 2570 C CA . LEU A 1 330 ? -10.957 -0.204 5.118 1.00 96.38 330 LEU A CA 1
ATOM 2571 C C . LEU A 1 330 ? -11.905 -1.382 4.928 1.00 96.38 330 LEU A C 1
ATOM 2573 O O . LEU A 1 330 ? -11.804 -2.411 5.594 1.00 96.38 330 LEU A O 1
ATOM 2577 N N . LYS A 1 331 ? -12.828 -1.238 3.989 1.00 95.88 331 LYS A N 1
ATOM 2578 C CA . LYS A 1 331 ? -13.871 -2.214 3.707 1.00 95.88 331 LYS A CA 1
ATOM 2579 C C . LYS A 1 331 ? -13.733 -2.724 2.281 1.00 95.88 331 LYS A C 1
ATOM 2581 O O . LYS A 1 331 ? -13.424 -1.955 1.373 1.00 95.88 331 LYS A O 1
ATOM 2586 N N . GLY A 1 332 ? -13.963 -4.013 2.078 1.00 95.25 332 GLY A N 1
ATOM 2587 C CA . GLY A 1 332 ? -13.894 -4.622 0.757 1.00 95.25 332 GLY A CA 1
ATOM 2588 C C . GLY A 1 332 ? -14.798 -5.844 0.622 1.00 95.25 332 GLY A C 1
ATOM 2589 O O . GLY A 1 332 ? -15.226 -6.429 1.623 1.00 95.25 332 GLY A O 1
ATOM 2590 N N . PRO A 1 333 ? -15.128 -6.233 -0.622 1.00 93.06 333 PRO A N 1
ATOM 2591 C CA . PRO A 1 333 ? -16.079 -7.312 -0.881 1.00 93.06 333 PRO A CA 1
ATOM 2592 C C . PRO A 1 333 ? -15.543 -8.685 -0.453 1.00 93.06 333 PRO A C 1
ATOM 2594 O O . PRO A 1 333 ? -16.326 -9.581 -0.161 1.00 93.06 333 PRO A O 1
ATOM 2597 N N . SER A 1 334 ? -14.221 -8.856 -0.373 1.00 91.88 334 SER A N 1
ATOM 2598 C CA . SER A 1 334 ? -13.568 -10.080 0.099 1.00 91.88 334 SER A CA 1
ATOM 2599 C C . SER A 1 334 ? -12.238 -9.767 0.780 1.00 91.88 334 SER A C 1
ATOM 2601 O O . SER A 1 334 ? -11.672 -8.692 0.577 1.00 91.88 334 SER A O 1
ATOM 2603 N N . ALA A 1 335 ? -11.703 -10.729 1.536 1.00 90.00 335 ALA A N 1
ATOM 2604 C CA . ALA A 1 335 ? -10.401 -10.597 2.191 1.00 90.00 335 ALA A CA 1
ATOM 2605 C C . ALA A 1 335 ? -9.263 -10.280 1.207 1.00 90.00 335 ALA A C 1
ATOM 2607 O O . ALA A 1 335 ? -8.386 -9.480 1.529 1.00 90.00 335 ALA A O 1
ATOM 2608 N N . THR A 1 336 ? -9.301 -10.854 0.001 1.00 87.44 336 THR A N 1
ATOM 2609 C CA . THR A 1 336 ? -8.307 -10.610 -1.053 1.00 87.44 336 THR A CA 1
ATOM 2610 C C . THR A 1 336 ? -8.329 -9.156 -1.514 1.00 87.44 336 THR A C 1
ATOM 2612 O O . THR A 1 336 ? -7.282 -8.515 -1.546 1.00 87.44 336 THR A O 1
ATOM 2615 N N . PHE A 1 337 ? -9.513 -8.603 -1.800 1.00 90.25 337 PHE A N 1
ATOM 2616 C CA . PHE A 1 337 ? -9.639 -7.201 -2.207 1.00 90.25 337 PHE A CA 1
ATOM 2617 C C . PHE A 1 337 ? -9.268 -6.246 -1.077 1.00 90.25 337 PHE A C 1
ATOM 2619 O O . PHE A 1 337 ? -8.496 -5.318 -1.291 1.00 90.25 337 PHE A O 1
ATOM 2626 N N . THR A 1 338 ? -9.761 -6.487 0.141 1.00 93.38 338 THR A N 1
ATOM 2627 C CA . THR A 1 338 ? -9.437 -5.628 1.287 1.00 93.38 338 THR A CA 1
ATOM 2628 C C . THR A 1 338 ? -7.938 -5.646 1.594 1.00 93.38 338 THR A C 1
ATOM 2630 O O . THR A 1 338 ? -7.383 -4.622 1.990 1.00 93.38 338 THR A O 1
ATOM 2633 N N . LYS A 1 339 ? -7.262 -6.785 1.387 1.00 91.31 339 LYS A N 1
ATOM 2634 C CA . LYS A 1 339 ? -5.803 -6.882 1.481 1.00 91.31 339 LYS A CA 1
ATOM 2635 C C . LYS A 1 339 ? -5.115 -6.047 0.397 1.00 91.31 339 LYS A C 1
ATOM 2637 O O . LYS A 1 339 ? -4.318 -5.194 0.756 1.00 91.31 339 LYS A O 1
ATOM 2642 N N . ASP A 1 340 ? -5.470 -6.208 -0.876 1.00 89.56 340 ASP A N 1
ATOM 2643 C CA . ASP A 1 340 ? -4.847 -5.453 -1.981 1.00 89.56 340 ASP A CA 1
ATOM 2644 C C . ASP A 1 340 ? -5.066 -3.931 -1.851 1.00 89.56 340 ASP A C 1
ATOM 2646 O O . ASP A 1 340 ? -4.167 -3.131 -2.124 1.00 89.56 340 ASP A O 1
ATOM 2650 N N . TYR A 1 341 ? -6.233 -3.512 -1.345 1.00 95.06 341 TYR A N 1
ATOM 2651 C CA . TYR A 1 341 ? -6.496 -2.115 -0.993 1.00 95.06 341 TYR A CA 1
ATOM 2652 C C . TYR A 1 341 ? -5.579 -1.640 0.140 1.00 95.06 341 TYR A C 1
ATOM 2654 O O . TYR A 1 341 ? -5.021 -0.551 0.054 1.00 95.06 341 TYR A O 1
ATOM 2662 N N . SER A 1 342 ? -5.421 -2.446 1.195 1.00 95.44 342 SER A N 1
ATOM 2663 C CA . SER A 1 342 ? -4.593 -2.126 2.364 1.00 95.44 342 SER A CA 1
ATOM 2664 C C . SER A 1 342 ? -3.124 -1.990 1.972 1.00 95.44 342 SER A C 1
ATOM 2666 O O . SER A 1 342 ? -2.507 -0.970 2.273 1.00 95.44 342 SER A O 1
ATOM 2668 N N . ASP A 1 343 ? -2.609 -2.959 1.219 1.00 92.88 343 ASP A N 1
ATOM 2669 C CA . ASP A 1 343 ? -1.233 -2.977 0.728 1.00 92.88 343 ASP A CA 1
ATOM 2670 C C . ASP A 1 343 ? -0.984 -1.770 -0.199 1.00 92.88 343 ASP A C 1
ATOM 2672 O O . ASP A 1 343 ? -0.011 -1.039 -0.030 1.00 92.88 343 ASP A O 1
ATOM 2676 N N . SER A 1 344 ? -1.929 -1.447 -1.093 1.00 94.38 344 SER A N 1
ATOM 2677 C CA . SER A 1 344 ? -1.815 -0.261 -1.955 1.00 94.38 344 SER A CA 1
ATOM 2678 C C . SER A 1 344 ? -1.891 1.065 -1.190 1.00 94.38 344 SER A C 1
ATOM 2680 O O . SER A 1 344 ? -1.255 2.037 -1.589 1.00 94.38 344 SER A O 1
ATOM 2682 N N . VAL A 1 345 ? -2.650 1.144 -0.094 1.00 96.31 345 VAL A N 1
ATOM 2683 C CA . VAL A 1 345 ? -2.635 2.333 0.773 1.00 96.31 345 VAL A CA 1
ATOM 2684 C C . VAL A 1 345 ? -1.271 2.489 1.441 1.00 96.31 345 VAL A C 1
ATOM 2686 O O . VAL A 1 345 ? -0.737 3.597 1.451 1.00 96.31 345 VAL A O 1
ATOM 2689 N N . LEU A 1 346 ? -0.686 1.404 1.954 1.00 94.56 346 LEU A N 1
ATOM 2690 C CA . LEU A 1 346 ? 0.655 1.427 2.540 1.00 94.56 346 LEU A CA 1
ATOM 2691 C C . LEU A 1 346 ? 1.706 1.887 1.522 1.00 94.56 346 LEU A C 1
ATOM 2693 O O . LEU A 1 346 ? 2.519 2.759 1.825 1.00 94.56 346 LEU A O 1
ATOM 2697 N N . ASP A 1 347 ? 1.655 1.353 0.306 1.00 93.81 347 ASP A N 1
ATOM 2698 C CA . ASP A 1 347 ? 2.528 1.755 -0.797 1.00 93.81 347 ASP A CA 1
ATOM 2699 C C . ASP A 1 347 ? 2.382 3.240 -1.141 1.00 93.81 347 ASP A C 1
ATOM 2701 O O . ASP A 1 347 ? 3.379 3.938 -1.329 1.00 93.81 347 ASP A O 1
ATOM 2705 N N . CYS A 1 348 ? 1.147 3.751 -1.165 1.00 94.44 348 CYS A N 1
ATOM 2706 C CA . CYS A 1 348 ? 0.892 5.173 -1.373 1.00 94.44 348 CYS A CA 1
ATOM 2707 C C . CYS A 1 348 ? 1.534 6.016 -0.263 1.00 94.44 348 CYS A C 1
ATOM 2709 O O . CYS A 1 348 ? 2.133 7.050 -0.549 1.00 94.44 348 CYS A O 1
ATOM 2711 N N . LEU A 1 349 ? 1.438 5.588 1.001 1.00 92.69 349 LEU A N 1
ATOM 2712 C CA . LEU A 1 349 ? 2.070 6.289 2.122 1.00 92.69 349 LEU A CA 1
ATOM 2713 C C . LEU A 1 349 ? 3.600 6.279 2.005 1.00 92.69 349 LEU A C 1
ATOM 2715 O O . LEU A 1 349 ? 4.223 7.315 2.238 1.00 92.69 349 LEU A O 1
ATOM 2719 N N . LYS A 1 350 ? 4.208 5.156 1.598 1.00 91.12 350 LYS A N 1
ATOM 2720 C CA . LYS A 1 350 ? 5.657 5.063 1.334 1.00 91.12 350 LYS A CA 1
ATOM 2721 C C . LYS A 1 350 ? 6.093 6.011 0.220 1.00 91.12 350 LYS A C 1
ATOM 2723 O O . LYS A 1 350 ? 7.062 6.742 0.401 1.00 91.12 350 LYS A O 1
ATOM 2728 N N . MET A 1 351 ? 5.342 6.060 -0.881 1.00 90.38 351 MET A N 1
ATOM 2729 C CA . MET A 1 351 ? 5.593 6.992 -1.982 1.00 90.38 351 MET A CA 1
ATOM 2730 C C . MET A 1 351 ? 5.529 8.444 -1.503 1.00 90.38 351 MET A C 1
ATOM 2732 O O . MET A 1 351 ? 6.433 9.227 -1.779 1.00 90.38 351 MET A O 1
ATOM 2736 N N . LEU A 1 352 ? 4.502 8.806 -0.729 1.00 88.19 352 LEU A N 1
ATOM 2737 C CA . LEU A 1 352 ? 4.395 10.148 -0.158 1.00 88.19 352 LEU A CA 1
ATOM 2738 C C . LEU A 1 352 ? 5.566 10.455 0.782 1.00 88.19 352 LEU A C 1
ATOM 2740 O O . LEU A 1 352 ? 6.152 11.529 0.695 1.00 88.19 352 LEU A O 1
ATOM 2744 N N . MET A 1 353 ? 5.948 9.516 1.650 1.00 87.25 353 MET A N 1
ATOM 2745 C CA . MET A 1 353 ? 7.097 9.662 2.546 1.00 87.25 353 MET A CA 1
ATOM 2746 C C . MET A 1 353 ? 8.400 9.887 1.773 1.00 87.25 353 MET A C 1
ATOM 2748 O O . MET A 1 353 ? 9.168 10.782 2.132 1.00 87.25 353 MET A O 1
ATOM 2752 N N . PHE A 1 354 ? 8.634 9.113 0.711 1.00 81.75 354 PHE A N 1
ATOM 2753 C CA . PHE A 1 354 ? 9.755 9.313 -0.202 1.00 81.75 354 PHE A CA 1
ATOM 2754 C C . PHE A 1 354 ? 9.719 10.732 -0.779 1.00 81.75 354 PHE A C 1
ATOM 2756 O O . PHE A 1 354 ? 10.709 11.465 -0.709 1.00 81.75 354 PHE A O 1
ATOM 2763 N N . SER A 1 355 ? 8.538 11.179 -1.221 1.00 77.56 355 SER A N 1
ATOM 2764 C CA . SER A 1 355 ? 8.374 12.524 -1.755 1.00 77.56 355 SER A CA 1
ATOM 2765 C C . SER A 1 355 ? 8.669 13.635 -0.737 1.00 77.56 355 SER A C 1
ATOM 2767 O O . SER A 1 355 ? 9.255 14.663 -1.091 1.00 77.56 355 SER A O 1
ATOM 2769 N N . PHE A 1 356 ? 8.292 13.437 0.526 1.00 76.69 356 PHE A N 1
ATOM 2770 C CA . PHE A 1 356 ? 8.541 14.386 1.609 1.00 76.69 356 PHE A CA 1
ATOM 2771 C C . PHE A 1 356 ? 10.010 14.421 2.057 1.00 76.69 356 PHE A C 1
ATOM 2773 O O . PHE A 1 356 ? 10.528 15.501 2.351 1.00 76.69 356 PHE A O 1
ATOM 2780 N N . LYS A 1 357 ? 10.685 13.266 2.121 1.00 72.69 357 LYS A N 1
ATOM 2781 C CA . LYS A 1 357 ? 12.071 13.149 2.605 1.00 72.69 357 LYS A CA 1
ATOM 2782 C C . LYS A 1 357 ? 13.065 13.838 1.673 1.00 72.69 357 LYS A C 1
ATOM 2784 O O . LYS A 1 357 ? 13.926 14.581 2.140 1.00 72.69 357 LYS A O 1
ATOM 2789 N N . ASP A 1 358 ? 12.896 13.659 0.368 1.00 64.38 358 ASP A N 1
ATOM 2790 C CA . ASP A 1 358 ? 13.860 14.142 -0.625 1.00 64.38 358 ASP A CA 1
ATOM 2791 C C . ASP A 1 358 ? 13.611 15.593 -1.067 1.00 64.38 358 ASP A C 1
ATOM 2793 O O . ASP A 1 358 ? 14.185 16.044 -2.058 1.00 64.38 358 ASP A O 1
ATOM 2797 N N . LYS A 1 359 ? 12.746 16.343 -0.351 1.00 62.91 359 LYS A N 1
ATOM 2798 C CA . LYS A 1 359 ? 12.207 17.646 -0.804 1.00 62.91 359 LYS A CA 1
ATOM 2799 C C . LYS A 1 359 ? 11.777 17.557 -2.267 1.00 62.91 359 LYS A C 1
ATOM 2801 O O . LYS A 1 359 ? 12.104 18.418 -3.087 1.00 62.91 359 LYS A O 1
ATOM 2806 N N . SER A 1 360 ? 11.156 16.427 -2.594 1.00 59.19 360 SER A N 1
ATOM 2807 C CA . SER A 1 360 ? 11.155 15.961 -3.961 1.00 59.19 360 SER A CA 1
ATOM 2808 C C . SER A 1 360 ? 10.311 16.865 -4.844 1.00 59.19 360 SER A C 1
ATOM 2810 O O . SER A 1 360 ? 9.303 17.469 -4.475 1.00 59.19 360 SER A O 1
ATOM 2812 N N . CYS A 1 361 ? 10.811 16.930 -6.052 1.00 65.25 361 CYS A N 1
ATOM 2813 C CA . CYS A 1 361 ? 10.260 17.573 -7.203 1.00 65.25 361 CYS A CA 1
ATOM 2814 C C . CYS A 1 361 ? 9.030 16.802 -7.707 1.00 65.25 361 CYS A C 1
ATOM 2816 O O . CYS A 1 361 ? 9.155 15.637 -8.078 1.00 65.25 361 CYS A O 1
ATOM 2818 N N . THR A 1 362 ? 7.851 17.429 -7.762 1.00 70.75 362 THR A N 1
ATOM 2819 C CA . THR A 1 362 ? 6.731 16.860 -8.531 1.00 70.75 362 THR A CA 1
ATOM 2820 C C . THR A 1 362 ? 6.926 17.155 -10.013 1.00 70.75 362 THR A C 1
ATOM 2822 O O . THR A 1 362 ? 7.254 18.279 -10.397 1.00 70.75 362 THR A O 1
ATOM 2825 N N . VAL A 1 363 ? 6.763 16.127 -10.845 1.00 74.88 363 VAL A N 1
ATOM 2826 C CA . VAL A 1 363 ? 6.927 16.201 -12.302 1.00 74.88 363 VAL A CA 1
ATOM 2827 C C . VAL A 1 363 ? 5.621 15.848 -13.001 1.00 74.88 363 VAL A C 1
ATOM 2829 O O . VAL A 1 363 ? 4.789 15.119 -12.461 1.00 74.88 363 VAL A O 1
ATOM 2832 N N . ASN A 1 364 ? 5.447 16.348 -14.223 1.00 75.56 364 ASN A N 1
ATOM 2833 C CA . ASN A 1 364 ? 4.297 15.988 -15.045 1.00 75.56 364 ASN A CA 1
ATOM 2834 C C . ASN A 1 364 ? 4.358 14.497 -15.415 1.00 75.56 364 ASN A C 1
ATOM 2836 O O . ASN A 1 364 ? 5.326 14.048 -16.031 1.00 75.56 364 ASN A O 1
ATOM 2840 N N . ALA A 1 365 ? 3.312 13.756 -15.049 1.00 79.12 365 ALA A N 1
ATOM 2841 C CA . ALA A 1 365 ? 3.180 12.325 -15.308 1.00 79.12 365 ALA A CA 1
ATOM 2842 C C . ALA A 1 365 ? 2.871 12.014 -16.790 1.00 79.12 365 ALA A C 1
ATOM 2844 O O . ALA A 1 365 ? 2.794 12.908 -17.631 1.00 79.12 365 ALA A O 1
ATOM 2845 N N . GLY A 1 366 ? 2.677 10.731 -17.117 1.00 79.25 366 GLY A N 1
ATOM 2846 C CA . GLY A 1 366 ? 2.168 10.300 -18.427 1.00 79.25 366 GLY A CA 1
ATOM 2847 C C . GLY A 1 366 ? 3.174 10.393 -19.577 1.00 79.25 366 GLY A C 1
ATOM 2848 O O . GLY A 1 366 ? 2.776 10.623 -20.715 1.00 79.25 366 GLY A O 1
ATOM 2849 N N . GLY A 1 367 ? 4.475 10.261 -19.305 1.00 81.31 367 GLY A N 1
ATOM 2850 C CA . GLY A 1 367 ? 5.513 10.340 -20.339 1.00 81.31 367 GLY A CA 1
ATOM 2851 C C . GLY A 1 367 ? 5.989 11.764 -20.642 1.00 81.31 367 GLY A C 1
ATOM 2852 O O . GLY A 1 367 ? 6.944 11.948 -21.397 1.00 81.31 367 GLY A O 1
ATOM 2853 N N . HIS A 1 368 ? 5.341 12.796 -20.088 1.00 81.81 368 HIS A N 1
ATOM 2854 C CA . HIS A 1 368 ? 5.715 14.188 -20.345 1.00 81.81 368 HIS A CA 1
ATOM 2855 C C . HIS A 1 368 ? 7.108 14.522 -19.811 1.00 81.81 368 HIS A C 1
ATOM 2857 O O . HIS A 1 368 ? 7.880 15.199 -20.497 1.00 81.81 368 HIS A O 1
ATOM 2863 N N . PHE A 1 369 ? 7.432 14.042 -18.610 1.00 80.88 369 PHE A N 1
ATOM 2864 C CA . PHE A 1 369 ? 8.754 14.213 -18.025 1.00 80.88 369 PHE A CA 1
ATOM 2865 C C . PHE A 1 369 ? 9.826 13.491 -18.850 1.00 80.88 369 PHE A C 1
ATOM 2867 O O . PHE A 1 369 ? 10.828 14.100 -19.218 1.00 80.88 369 PHE A O 1
ATOM 2874 N N . GLU A 1 370 ? 9.584 12.238 -19.231 1.00 83.19 370 GLU A N 1
ATOM 2875 C CA . GLU A 1 370 ? 10.483 11.423 -20.046 1.00 83.19 370 GLU A CA 1
ATOM 2876 C C . GLU A 1 370 ? 10.746 12.073 -21.413 1.00 83.19 370 GLU A C 1
ATOM 2878 O O . GLU A 1 370 ? 11.893 12.173 -21.851 1.00 83.19 370 GLU A O 1
ATOM 2883 N N . LEU A 1 371 ? 9.710 12.601 -22.072 1.00 83.19 371 LEU A N 1
ATOM 2884 C CA . LEU A 1 371 ? 9.847 13.323 -23.340 1.00 83.19 371 LEU A CA 1
ATOM 2885 C C . LEU A 1 371 ? 10.643 14.626 -23.193 1.00 83.19 371 LEU A C 1
ATOM 2887 O O . LEU A 1 371 ? 11.470 14.948 -24.050 1.00 83.19 371 LEU A O 1
ATOM 2891 N N . ALA A 1 372 ? 10.396 15.395 -22.130 1.00 78.25 372 ALA A N 1
ATOM 2892 C CA . ALA A 1 372 ? 11.137 16.625 -21.857 1.00 78.25 372 ALA A CA 1
ATOM 2893 C C . ALA A 1 372 ? 12.618 16.333 -21.575 1.00 78.25 372 ALA A C 1
ATOM 2895 O O . ALA A 1 372 ? 13.501 17.022 -22.091 1.00 78.25 372 ALA A O 1
ATOM 2896 N N . LEU A 1 373 ? 12.879 15.273 -20.813 1.00 79.44 373 LEU A N 1
ATOM 2897 C CA . LEU A 1 373 ? 14.206 14.782 -20.483 1.00 79.44 373 LEU A CA 1
ATOM 2898 C C . LEU A 1 373 ? 14.982 14.376 -21.742 1.00 79.44 373 LEU A C 1
ATOM 2900 O O . LEU A 1 373 ? 16.101 14.845 -21.939 1.00 79.44 373 LEU A O 1
ATOM 2904 N N . VAL A 1 374 ? 14.371 13.593 -22.638 1.00 82.25 374 VAL A N 1
ATOM 2905 C CA . VAL A 1 374 ? 14.985 13.203 -23.920 1.00 82.25 374 VAL A CA 1
ATOM 2906 C C . VAL A 1 374 ? 15.335 14.429 -24.762 1.00 82.25 374 VAL A C 1
ATOM 2908 O O . VAL A 1 374 ? 16.462 14.540 -25.245 1.00 82.25 374 VAL A O 1
ATOM 2911 N N . LYS A 1 375 ? 14.408 15.387 -24.904 1.00 81.25 375 LYS A N 1
ATOM 2912 C CA . LYS A 1 375 ? 14.656 16.629 -25.658 1.00 81.25 375 LYS A CA 1
ATOM 2913 C C . LYS A 1 375 ? 15.828 17.420 -25.080 1.00 81.25 375 LYS A C 1
ATOM 2915 O O . LYS A 1 375 ? 16.671 17.908 -25.833 1.00 81.25 375 LYS A O 1
ATOM 2920 N N . LYS A 1 376 ? 15.898 17.526 -23.751 1.00 77.56 376 LYS A N 1
ATOM 2921 C CA . LYS A 1 376 ? 16.954 18.271 -23.064 1.00 77.56 376 LYS A CA 1
ATOM 2922 C C . LYS A 1 376 ? 18.313 17.590 -23.208 1.00 77.56 376 LYS A C 1
ATOM 2924 O O . LYS A 1 376 ? 19.258 18.249 -23.635 1.00 77.56 376 LYS A O 1
ATOM 2929 N N . ILE A 1 377 ? 18.390 16.278 -22.980 1.00 76.25 377 ILE A N 1
ATOM 2930 C CA . ILE A 1 377 ? 19.609 15.482 -23.200 1.00 76.25 377 ILE A CA 1
ATOM 2931 C C . ILE A 1 377 ? 20.102 15.641 -24.641 1.00 76.25 377 ILE A C 1
ATOM 2933 O O . ILE A 1 377 ? 21.284 15.897 -24.861 1.00 76.25 377 ILE A O 1
ATOM 2937 N N . PHE A 1 378 ? 19.200 15.563 -25.622 1.00 78.12 378 PHE A N 1
ATOM 2938 C CA . PHE A 1 378 ? 19.560 15.727 -27.027 1.00 78.12 378 PHE A CA 1
ATOM 2939 C C . PHE A 1 378 ? 20.143 17.123 -27.305 1.00 78.12 378 PHE A C 1
ATOM 2941 O O . PHE A 1 378 ? 21.215 17.235 -27.898 1.00 78.12 378 PHE A O 1
ATOM 2948 N N . SER A 1 379 ? 19.519 18.187 -26.791 1.00 76.25 379 SER A N 1
ATOM 2949 C CA . SER A 1 379 ? 20.030 19.559 -26.941 1.00 76.25 379 SER A CA 1
ATOM 2950 C C . SER A 1 379 ? 21.382 19.801 -26.245 1.00 76.25 379 SER A C 1
ATOM 2952 O O . SER A 1 379 ? 22.252 20.493 -26.780 1.00 76.25 379 SER A O 1
ATOM 2954 N N . GLU A 1 380 ? 21.608 19.194 -25.076 1.00 69.50 380 GLU A N 1
ATOM 2955 C CA . GLU A 1 380 ? 22.877 19.298 -24.345 1.00 69.50 380 GLU A CA 1
ATOM 2956 C C . GLU A 1 380 ? 23.995 18.493 -25.023 1.00 69.50 380 GLU A C 1
ATOM 2958 O O . GLU A 1 380 ? 25.143 18.934 -25.048 1.00 69.50 380 GLU A O 1
ATOM 2963 N N . SER A 1 381 ? 23.661 17.359 -25.648 1.00 65.50 381 SER A N 1
ATOM 2964 C CA . SER A 1 381 ? 24.615 16.551 -26.420 1.00 65.50 381 SER A CA 1
ATOM 2965 C C . SER A 1 381 ? 25.072 17.228 -27.717 1.00 65.50 381 SER A C 1
ATOM 2967 O O . SER A 1 381 ? 26.196 17.013 -28.158 1.00 65.50 381 SER A O 1
ATOM 2969 N N . GLN A 1 382 ? 24.228 18.078 -28.311 1.00 63.91 382 GLN A N 1
ATOM 2970 C CA . GLN A 1 382 ? 24.578 18.852 -29.505 1.00 63.91 382 GLN A CA 1
ATOM 2971 C C . GLN A 1 382 ? 25.383 20.116 -29.181 1.00 63.91 382 GLN A C 1
ATOM 2973 O O . GLN A 1 382 ? 26.212 20.537 -29.982 1.00 63.91 382 GLN A O 1
ATOM 2978 N N . SER A 1 383 ? 25.150 20.728 -28.016 1.00 56.44 383 SER A N 1
ATOM 2979 C CA . SER A 1 383 ? 25.841 21.959 -27.601 1.00 56.44 383 SER A CA 1
ATOM 2980 C C . SER A 1 383 ? 27.193 21.703 -26.932 1.00 56.44 383 SER A C 1
ATOM 2982 O O . SER A 1 383 ? 28.086 22.546 -27.013 1.00 56.44 383 SER A O 1
ATOM 2984 N N . LYS A 1 384 ? 27.383 20.536 -26.307 1.00 50.44 384 LYS A N 1
ATOM 2985 C CA . LYS A 1 384 ? 28.676 20.080 -25.793 1.00 50.44 384 LYS A CA 1
ATOM 2986 C C . LYS A 1 384 ? 29.190 18.953 -26.680 1.00 50.44 384 LYS A C 1
ATOM 2988 O O . LYS A 1 384 ? 28.746 17.818 -26.547 1.00 50.44 384 LYS A O 1
ATOM 2993 N N . ALA A 1 385 ? 30.193 19.225 -27.516 1.00 44.00 385 ALA A N 1
ATOM 2994 C CA . ALA A 1 385 ? 31.093 18.172 -27.976 1.00 44.00 385 ALA A CA 1
ATOM 2995 C C . ALA A 1 385 ? 31.764 17.575 -26.725 1.00 44.00 385 ALA A C 1
ATOM 2997 O O . ALA A 1 385 ? 32.749 18.117 -26.224 1.00 44.00 385 ALA A O 1
ATOM 2998 N N . PHE A 1 386 ? 31.161 16.534 -26.143 1.00 44.34 386 PHE A N 1
ATOM 2999 C CA . PHE A 1 386 ? 31.636 15.888 -24.924 1.00 44.34 386 PHE A CA 1
ATOM 3000 C C . PHE A 1 386 ? 33.037 15.331 -25.181 1.00 44.34 386 PHE A C 1
ATOM 3002 O O . PHE A 1 386 ? 33.216 14.237 -25.711 1.00 44.34 386 PHE A O 1
ATOM 3009 N N . THR A 1 387 ? 34.057 16.098 -24.805 1.00 40.06 387 THR A N 1
ATOM 3010 C CA . THR A 1 387 ? 35.427 15.607 -24.725 1.00 40.06 387 THR A CA 1
ATOM 3011 C C . THR A 1 387 ? 35.507 14.803 -23.437 1.00 40.06 387 THR A C 1
ATOM 3013 O O . THR A 1 387 ? 35.788 15.330 -22.362 1.00 40.06 387 THR A O 1
ATOM 3016 N N . VAL A 1 388 ? 35.177 13.517 -23.528 1.00 38.28 388 VAL A N 1
ATOM 3017 C CA . VAL A 1 388 ? 35.407 12.568 -22.441 1.00 38.28 388 VAL A CA 1
ATOM 3018 C C . VAL A 1 388 ? 36.922 12.471 -22.259 1.00 38.28 388 VAL A C 1
ATOM 3020 O O . VAL A 1 388 ? 37.612 11.829 -23.048 1.00 38.28 388 VAL A O 1
ATOM 3023 N N . ARG A 1 389 ? 37.470 13.148 -21.244 1.00 34.69 389 ARG A N 1
ATOM 3024 C CA . ARG A 1 389 ? 38.837 12.876 -20.792 1.00 34.69 389 ARG A CA 1
ATOM 3025 C C . ARG A 1 389 ? 38.816 11.511 -20.122 1.00 34.69 389 ARG A C 1
ATOM 3027 O O . ARG A 1 389 ? 38.247 11.367 -19.043 1.00 34.69 389 ARG A O 1
ATOM 3034 N N . MET A 1 390 ? 39.402 10.517 -20.782 1.00 28.75 390 MET A N 1
ATOM 3035 C CA . MET A 1 390 ? 39.652 9.230 -20.146 1.00 28.75 390 MET A CA 1
ATOM 3036 C C . MET A 1 390 ? 40.577 9.439 -18.937 1.00 28.75 390 MET A C 1
ATOM 3038 O O . MET A 1 390 ? 41.543 10.202 -19.052 1.00 28.75 390 MET A O 1
ATOM 3042 N N . PRO A 1 391 ? 40.326 8.785 -17.792 1.00 29.77 391 PRO A N 1
ATOM 3043 C CA . PRO A 1 391 ? 41.375 8.608 -16.803 1.00 29.77 391 PRO A CA 1
ATOM 3044 C C . PRO A 1 391 ? 42.504 7.767 -17.429 1.00 29.77 391 PRO A C 1
ATOM 3046 O O . PRO A 1 391 ? 42.218 6.896 -18.258 1.00 29.77 391 PRO A O 1
ATOM 3049 N N . PRO A 1 392 ? 43.776 8.053 -17.103 1.00 33.44 392 PRO A N 1
ATOM 3050 C CA . PRO A 1 392 ? 44.900 7.308 -17.653 1.00 33.44 392 PRO A CA 1
ATOM 3051 C C . PRO A 1 392 ? 44.797 5.833 -17.242 1.00 33.44 392 PRO A C 1
ATOM 3053 O O . PRO A 1 392 ? 44.442 5.536 -16.101 1.00 33.44 392 PRO A O 1
ATOM 3056 N N . VAL A 1 393 ? 45.055 4.956 -18.219 1.00 37.41 393 VAL A N 1
ATOM 3057 C CA . VAL A 1 393 ? 45.063 3.485 -18.109 1.00 37.41 393 VAL A CA 1
ATOM 3058 C C . VAL A 1 393 ? 46.091 3.010 -17.095 1.00 37.41 393 VAL A C 1
ATOM 3060 O O . VAL A 1 393 ? 47.217 3.562 -17.121 1.00 37.41 393 VAL A O 1
#

Secondary structure (DSSP, 8-state):
-----------HHHHHHHHHHHHHHHHHHHHTT-STTPPPEEETTTTEEE--HHHHHHHH-SS--S-HHHHHHHHHHHHHHHHHSS-HHHHHHHHHHHHHHHHHHT-HHHHHHHHHHHHHHHHHHHHHS--B-S--HHHHHHHHHHHHHTTS-HHHHHHHHHHHHHHHHT--SHHHHHHHHHTHHHHEEEEESS-GGG-EEEESEEE--B-SS---TTS-EEEEEEE---TT----HHHHHHHHHHHHHHHHTSGGGTT--EEEEES-PPPHHHHHHHHHTTPEEEEEE-HHHHHHHHHTTS--TTEEEEEEEETTEEEEE-TT-EEEEEEESSHHHHHHHHHHHHHHHHHHHHHHHTTPPB--TTTHHHHHHHHHHHHHHHH------PPP-

Organism: NCBI:txid36148